Protein AF-A0A1Q6FDW0-F1 (afdb_monomer)

Foldseek 3Di:
DVVLCVVFQPSCCCPPPVVLVVLLCVLAVVLLVVLVVVLVVCVVVVDPPSVVVSVVVSVVVSVVCCVPPQFRDPDDPKWKAFAPVQDPLPCQLQVQPSRSDPVVVDRTGRGSPDPLPCSSCVRDPRNRIDIVPDNVCNCVVVVVVVVVVVVVVVCVVPDQDFLDKDFDDPPVPQPDKDKDKDFDQQQQAHNVSVVVLQVLQVVQPFWTIKTAGNVGRMMITIGDPVTDDPLSVQQSQEDKDWDFPAQDDPVQFKWWKKKWQKPPRRHDVLVVLLQVLQSPQPFWGIWTWHDDVRIIIITTGRVVSVDDPVNVQCSFVDQWDWDQDPPGIDIDGHDMGTDDMDGPGMDGSVRVLVVSCVVVQVLKDFLVVQCVVQVDCVVFPKWKWKDFDQVCSPPLNVVQSVQLVQQLSVDHFFGIWGWDDDPSTIMIIIIGGPVPDAQVCCCVCRQVNQWGFGQDPVRDTDIDGRPDHDDDGTHIDDD

pLDDT: mean 88.49, std 6.81, range [58.66, 97.56]

Solvent-accessible surface area (backbone atoms only — not comparable to full-atom values): 26787 Å² total; per-residue (Å²): 107,74,73,47,44,78,81,33,71,58,34,54,59,69,76,65,32,66,67,40,57,57,48,45,52,58,34,42,40,69,60,52,51,52,31,51,54,50,27,52,51,36,46,75,71,66,43,82,66,26,66,58,57,29,51,54,50,42,53,53,51,49,54,54,49,48,72,74,57,48,51,39,87,76,26,69,90,70,35,46,24,44,42,75,89,55,46,81,80,80,60,53,35,26,78,51,29,82,76,56,49,72,57,87,83,36,55,62,50,46,43,68,82,65,79,73,80,50,49,33,44,76,55,38,93,61,67,24,48,24,36,71,74,31,76,83,48,65,53,51,64,60,50,50,52,53,52,51,48,54,50,51,53,50,49,64,75,70,56,81,75,58,71,42,81,48,72,46,82,72,53,91,76,51,94,65,68,44,77,50,77,50,66,71,36,70,66,34,67,47,65,69,42,40,52,52,49,48,58,57,44,67,73,40,69,42,46,33,30,38,33,29,29,50,92,65,17,27,40,39,38,32,26,32,69,91,65,34,53,72,65,60,50,49,52,66,60,37,56,74,43,78,46,74,76,53,79,78,55,87,92,42,57,54,27,34,32,34,40,33,25,32,39,62,68,61,32,62,52,43,50,53,52,53,50,53,50,51,64,70,42,80,46,47,32,31,40,39,38,44,89,49,92,51,28,41,33,43,37,35,26,38,64,88,54,64,81,47,69,64,60,50,41,61,55,44,50,34,56,61,47,80,42,88,48,100,80,56,74,43,79,39,85,42,70,33,38,70,76,45,77,44,81,75,52,72,43,42,50,67,55,50,48,53,62,67,39,53,72,53,40,71,67,40,47,74,25,61,77,30,34,78,75,53,54,52,55,89,87,34,48,68,38,35,39,40,26,83,39,65,61,53,78,40,65,75,47,48,73,40,40,63,57,54,52,32,24,48,53,67,40,84,50,31,34,34,39,40,53,47,74,55,94,89,36,38,27,37,36,39,34,29,28,49,93,80,51,49,60,69,54,44,45,51,66,63,56,59,35,77,61,34,56,30,66,44,98,89,72,48,79,45,80,41,71,62,82,69,85,70,88,72,85,54,45,69,47,86,132

Secondary structure (DSSP, 8-state):
-HHHHHHSTTHHHHHT-HHHHHHHHHHTHHHHHHHHHHHHHHHHTT-TTHHHHHHHHHHHHHHHHHHHH-B-SS--S--EEE-TTT-----HHHHT-TT---GGG-SEE-BTT-----HHHHH-TT--EEETTBGGGGGHHHHHHHHHHHHHHHHHHH-PPPSEEEE-SSGGG-TT-EEEEE---TT--SHHHHHHHHHHHTTSTTEEEEEEETTTTEEEEEE-TTT--HHHHHHHH----EEE--PPPTT--EEEEEEEEEES--SHHHHHHHHHHHHTSTTEEEEEEE--SSEEEEEEE-GGG---HHHHHHHHS-SEEEEE-SSSEEEEE---EEEEEEEEEEEEHHHHHHHHHHHHHTT-EE-HHHHHHH--TTTS-EEEEEEE-GGGGSHHHHHHHHHHHHHHHHSTTEEEEEEEEETTEEEEEEEEETTT--HHHHIIIIIT-SSEEEE-TTS-EEEE--S----S--EEE--

Sequence (479 aa):
LLLGGFVVKMFWCKYICPLGAASNIFKFTLLFVIAALGGWILGMLGVADAWIWTIGGACLAAYVVEIVKMRSCVFPLMYIERDIRTCNNCGLCEKKCPYQLPIHDYVKVKHVDCTLCGNCIGSCTKDALQVNGRRSLRWVPGLLAVVLFFIAVWMGSTMELPTIDEKWGDYEQVENLQTFEMEGLQTIKCFGSSKAFSAKMQTVPGVYGVKTFVRRHGVEVLFDPAKTDTLKIQAAIFAPTLRKYAMPGENVPMLDVVKLGVEGLHDRMDMIYFGMVLQKIEGVYGFTSEFACPVDVTVYADPAAGITEKMFEEAIDAEELVIPAKEGEKVIPMHTVLKSYAVAGQVSREEFAQIMFRDVEKQAGRFIANIEKWGDDEQFPKAVYEMAFPGIEKMPIRNAFPYFKSFLSCSEGIVSVDFVLRDLTPVMRIHYVKSMWNDEKLWKEIFQAEKWTLRMADGTFKEADPRLKFTNPGKTVTE

Radius of gyration: 36.14 Å; Cα contacts (8 Å, |Δi|>4): 758; chains: 1; bounding box: 91×61×91 Å

Mean predicted aligned error: 12.2 Å

Structure (mmCIF, N/CA/C/O backbone):
data_AF-A0A1Q6FDW0-F1
#
_entry.id   AF-A0A1Q6FDW0-F1
#
loop_
_atom_site.group_PDB
_atom_site.id
_atom_site.type_symbol
_atom_site.label_atom_id
_atom_site.label_alt_id
_atom_site.label_comp_id
_atom_site.label_asym_id
_atom_site.label_entity_id
_atom_site.label_seq_id
_atom_site.pdbx_PDB_ins_code
_atom_site.Cartn_x
_atom_site.Cartn_y
_atom_site.Cartn_z
_atom_site.occupancy
_atom_site.B_iso_or_equiv
_atom_site.auth_seq_id
_atom_site.auth_comp_id
_atom_site.auth_asym_id
_atom_site.auth_atom_id
_atom_site.pdbx_PDB_model_num
ATOM 1 N N . LEU A 1 1 ? 43.471 -0.936 -8.200 1.00 62.25 1 LEU A N 1
ATOM 2 C CA . LEU A 1 1 ? 43.237 0.068 -9.270 1.00 62.25 1 LEU A CA 1
ATOM 3 C C . LEU A 1 1 ? 44.396 1.039 -9.417 1.00 62.25 1 LEU A C 1
ATOM 5 O O . LEU A 1 1 ? 45.044 0.999 -10.452 1.00 62.25 1 LEU A O 1
ATOM 9 N N . LEU A 1 2 ? 44.703 1.825 -8.378 1.00 66.38 2 LEU A N 1
ATOM 10 C CA . LEU A 1 2 ? 45.843 2.754 -8.353 1.00 66.38 2 LEU A CA 1
ATOM 11 C C . LEU A 1 2 ? 47.181 2.076 -8.690 1.00 66.38 2 LEU A C 1
ATOM 13 O O . LEU A 1 2 ? 47.860 2.510 -9.610 1.00 66.38 2 LEU A O 1
ATOM 17 N N . LEU A 1 3 ? 47.502 0.956 -8.033 1.00 75.19 3 LEU A N 1
ATOM 18 C CA . LEU A 1 3 ? 48.751 0.215 -8.277 1.00 75.19 3 LEU A CA 1
ATOM 19 C C . LEU A 1 3 ? 48.870 -0.326 -9.714 1.00 75.19 3 LEU A C 1
ATOM 21 O O . LEU A 1 3 ? 49.920 -0.202 -10.333 1.00 75.19 3 LEU A O 1
ATOM 25 N N . GLY A 1 4 ? 47.781 -0.857 -10.280 1.00 70.94 4 GLY A N 1
ATOM 26 C CA . GLY A 1 4 ? 47.763 -1.349 -11.664 1.00 70.94 4 GLY A CA 1
ATOM 27 C C . GLY A 1 4 ? 47.928 -0.235 -12.704 1.00 70.94 4 GLY A C 1
ATOM 28 O O . GLY A 1 4 ? 48.524 -0.463 -13.752 1.00 70.94 4 GLY A O 1
ATOM 29 N N . GLY A 1 5 ? 47.467 0.982 -12.395 1.00 73.31 5 GLY A N 1
ATOM 30 C CA . GLY A 1 5 ? 47.608 2.155 -13.262 1.00 73.31 5 GLY A CA 1
ATOM 31 C C . GLY A 1 5 ? 49.042 2.680 -13.402 1.00 73.31 5 GLY A C 1
ATOM 32 O O . GLY A 1 5 ? 49.342 3.314 -14.411 1.00 73.31 5 GLY A O 1
ATOM 33 N N . PHE A 1 6 ? 49.933 2.393 -12.443 1.00 79.25 6 PHE A N 1
ATOM 34 C CA . PHE A 1 6 ? 51.357 2.743 -12.543 1.00 79.25 6 PHE A CA 1
ATOM 35 C C . PHE A 1 6 ? 52.121 1.856 -13.534 1.00 79.25 6 PHE A C 1
ATOM 37 O O . PHE A 1 6 ? 53.104 2.304 -14.118 1.00 79.25 6 PHE A O 1
ATOM 44 N N . VAL A 1 7 ? 51.667 0.614 -13.733 1.00 77.38 7 VAL A N 1
ATOM 45 C CA . VAL A 1 7 ? 52.348 -0.387 -14.573 1.00 77.38 7 VAL A CA 1
ATOM 46 C C . VAL A 1 7 ? 51.690 -0.508 -15.948 1.00 77.38 7 VAL A C 1
ATOM 48 O O . VAL A 1 7 ? 52.377 -0.681 -16.951 1.00 77.38 7 VAL A O 1
ATOM 51 N N . VAL A 1 8 ? 50.361 -0.382 -16.020 1.00 71.88 8 VAL A N 1
ATOM 52 C CA . VAL A 1 8 ? 49.596 -0.509 -17.264 1.00 71.88 8 VAL A CA 1
ATOM 53 C C . VAL A 1 8 ? 48.719 0.721 -17.473 1.00 71.88 8 VAL A C 1
ATOM 55 O O . VAL A 1 8 ? 47.810 1.011 -16.689 1.00 71.88 8 VAL A O 1
ATOM 58 N N . LYS A 1 9 ? 48.942 1.433 -18.584 1.00 72.44 9 LYS A N 1
ATOM 59 C CA . LYS A 1 9 ? 48.070 2.546 -18.976 1.00 72.44 9 LYS A CA 1
ATOM 60 C C . LYS A 1 9 ? 46.644 2.056 -19.181 1.00 72.44 9 LYS A C 1
ATOM 62 O O . LYS A 1 9 ? 46.404 1.061 -19.857 1.00 72.44 9 LYS A O 1
ATOM 67 N N . MET A 1 10 ? 45.698 2.792 -18.602 1.00 75.88 10 MET A N 1
ATOM 68 C CA . MET A 1 10 ? 44.273 2.460 -18.643 1.00 75.88 10 MET A CA 1
ATOM 69 C C . MET A 1 10 ? 43.962 1.037 -18.140 1.00 75.88 10 MET A C 1
ATOM 71 O O . MET A 1 10 ? 43.061 0.381 -18.658 1.00 75.88 10 MET A O 1
ATOM 75 N N . PHE A 1 11 ? 44.673 0.583 -17.096 1.00 78.62 11 PHE A N 1
ATOM 76 C CA . PHE A 1 11 ? 44.475 -0.716 -16.434 1.00 78.62 11 PHE A CA 1
ATOM 77 C C . PHE A 1 11 ? 42.999 -1.043 -16.157 1.00 78.62 11 PHE A C 1
ATOM 79 O O . PHE A 1 11 ? 42.548 -2.150 -16.440 1.00 78.62 11 PHE A O 1
ATOM 86 N N . TRP A 1 12 ? 42.229 -0.064 -15.663 1.00 79.81 12 TRP A N 1
ATOM 87 C CA . TRP A 1 12 ? 40.786 -0.217 -15.449 1.00 79.81 12 TRP A CA 1
ATOM 88 C C . TRP A 1 12 ? 40.045 -0.541 -16.746 1.00 79.81 12 TRP A C 1
ATOM 90 O O . TRP A 1 12 ? 39.347 -1.547 -16.815 1.00 79.81 12 TRP A O 1
ATOM 100 N N . CYS A 1 13 ? 40.224 0.279 -17.785 1.00 74.00 13 CYS A N 1
ATOM 101 C CA . CYS A 1 13 ? 39.553 0.102 -19.073 1.00 74.00 13 CYS A CA 1
ATOM 102 C C . CYS A 1 13 ? 39.927 -1.218 -19.751 1.00 74.00 13 CYS A C 1
ATOM 104 O O . CYS A 1 13 ? 39.090 -1.792 -20.439 1.00 74.00 13 CYS A O 1
ATOM 106 N N . LYS A 1 14 ? 41.165 -1.683 -19.547 1.00 71.88 14 LYS A N 1
ATOM 107 C CA . LYS A 1 14 ? 41.685 -2.899 -20.166 1.00 71.88 14 LYS A CA 1
ATOM 108 C C . LYS A 1 14 ? 41.195 -4.178 -19.483 1.00 71.88 14 LYS A C 1
ATOM 110 O O . LYS A 1 14 ? 40.785 -5.091 -20.182 1.00 71.88 14 LYS A O 1
ATOM 115 N N . TYR A 1 15 ? 41.206 -4.238 -18.149 1.00 72.50 15 TYR A N 1
ATOM 116 C CA . TYR A 1 15 ? 41.026 -5.513 -17.438 1.00 72.50 15 TYR A CA 1
ATOM 117 C C . TYR A 1 15 ? 39.810 -5.596 -16.514 1.00 72.50 15 TYR A C 1
ATOM 119 O O . TYR A 1 15 ? 39.462 -6.690 -16.088 1.00 72.50 15 TYR A O 1
ATOM 127 N N . ILE A 1 16 ? 39.184 -4.471 -16.156 1.00 73.50 16 ILE A N 1
ATOM 128 C CA . ILE A 1 16 ? 38.137 -4.463 -15.117 1.00 73.50 16 ILE A CA 1
ATOM 129 C C . ILE A 1 16 ? 36.841 -3.806 -15.599 1.00 73.50 16 ILE A C 1
ATOM 131 O O . ILE A 1 16 ? 35.761 -4.131 -15.115 1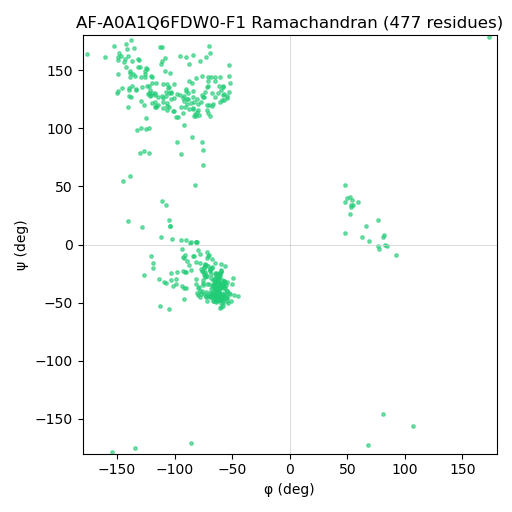.00 73.50 16 ILE A O 1
ATOM 135 N N . CYS A 1 17 ? 36.918 -2.899 -16.573 1.00 77.25 17 CYS A N 1
ATOM 136 C CA . CYS A 1 17 ? 35.760 -2.193 -17.095 1.00 77.25 17 CYS A CA 1
ATOM 137 C C . CYS A 1 17 ? 34.714 -3.180 -17.649 1.00 77.25 17 CYS A C 1
ATOM 139 O O . CYS A 1 17 ? 35.033 -3.931 -18.578 1.00 77.25 17 CYS A O 1
ATOM 141 N N . PRO A 1 18 ? 33.455 -3.136 -17.167 1.00 73.69 18 PRO A N 1
ATOM 142 C CA . PRO A 1 18 ? 32.384 -3.999 -17.666 1.00 73.69 18 PRO A CA 1
ATOM 143 C C . PRO A 1 18 ? 32.166 -3.872 -19.177 1.00 73.69 18 PRO A C 1
ATOM 145 O O . PRO A 1 18 ? 31.877 -4.856 -19.849 1.00 73.69 18 PRO A O 1
ATOM 148 N N . LEU A 1 19 ? 32.383 -2.676 -19.738 1.00 70.06 19 LEU A N 1
ATOM 149 C CA . LEU A 1 19 ? 32.318 -2.452 -21.183 1.00 70.06 19 LEU A CA 1
ATOM 150 C C . LEU A 1 19 ? 33.445 -3.180 -21.935 1.00 70.06 19 LEU A C 1
ATOM 152 O O . LEU A 1 19 ? 33.233 -3.668 -23.042 1.00 70.06 19 LEU A O 1
ATOM 156 N N . GLY A 1 20 ? 34.635 -3.282 -21.334 1.00 68.38 20 GLY A N 1
ATOM 157 C CA . GLY A 1 20 ? 35.744 -4.079 -21.861 1.00 68.38 20 GLY A CA 1
ATOM 158 C C . GLY A 1 20 ? 35.412 -5.572 -21.864 1.00 68.38 20 GLY A C 1
ATOM 159 O O . GLY A 1 20 ? 35.558 -6.227 -22.896 1.00 68.38 20 GLY A O 1
ATOM 160 N N . ALA A 1 21 ? 34.855 -6.078 -20.759 1.00 69.56 21 ALA A N 1
ATOM 161 C CA . ALA A 1 21 ? 34.386 -7.460 -20.654 1.00 69.56 21 ALA A CA 1
ATOM 162 C C . ALA A 1 21 ? 33.270 -7.775 -21.670 1.00 69.56 21 ALA A C 1
ATOM 164 O O . ALA A 1 21 ? 33.348 -8.769 -22.389 1.00 69.56 21 ALA A O 1
ATOM 165 N N . ALA A 1 22 ? 32.281 -6.888 -21.814 1.00 73.12 22 ALA A N 1
ATOM 166 C CA . ALA A 1 22 ? 31.231 -7.020 -22.822 1.00 73.12 22 ALA A CA 1
ATOM 167 C C . ALA A 1 22 ? 31.801 -6.975 -24.252 1.00 73.12 22 ALA A C 1
ATOM 169 O O . ALA A 1 22 ? 31.413 -7.764 -25.110 1.00 73.12 22 ALA A O 1
ATOM 170 N N . SER A 1 23 ? 32.781 -6.104 -24.514 1.00 72.44 23 SER A N 1
ATOM 171 C CA . SER A 1 23 ? 33.478 -6.035 -25.803 1.00 72.44 23 SER A CA 1
ATOM 172 C C . SER A 1 23 ? 34.216 -7.338 -26.146 1.00 72.44 23 SER A C 1
ATOM 174 O O . SER A 1 23 ? 34.274 -7.717 -27.319 1.00 72.44 23 SER A O 1
ATOM 176 N N . ASN A 1 24 ? 34.734 -8.062 -25.150 1.00 74.62 24 ASN A N 1
ATOM 177 C CA . ASN A 1 24 ? 35.406 -9.346 -25.358 1.00 74.62 24 ASN A CA 1
ATOM 178 C C . ASN A 1 24 ? 34.461 -10.443 -25.866 1.00 74.62 24 ASN A C 1
ATOM 180 O O . ASN A 1 24 ? 34.894 -11.265 -26.678 1.00 74.62 24 ASN A O 1
ATOM 184 N N . ILE A 1 25 ? 33.173 -10.400 -25.505 1.00 76.12 25 ILE A N 1
ATOM 185 C CA . ILE A 1 25 ? 32.142 -11.295 -26.064 1.00 76.12 25 ILE A CA 1
ATOM 186 C C . ILE A 1 25 ? 32.096 -11.158 -27.590 1.00 76.12 25 ILE A C 1
ATOM 188 O O . ILE A 1 25 ? 32.095 -12.147 -28.324 1.00 76.12 25 ILE A O 1
ATOM 192 N N . PHE A 1 26 ? 32.157 -9.920 -28.085 1.00 75.19 26 PHE A N 1
ATOM 193 C CA . PHE A 1 26 ? 32.165 -9.640 -29.518 1.00 75.19 26 PHE A CA 1
ATOM 194 C C . PHE A 1 26 ? 33.512 -9.932 -30.184 1.00 75.19 26 PHE A C 1
ATOM 196 O O . PHE A 1 26 ? 33.531 -10.295 -31.349 1.00 75.19 26 PHE A O 1
ATOM 203 N N . LYS A 1 27 ? 34.653 -9.803 -29.499 1.00 75.12 27 LYS A N 1
ATOM 204 C CA . LYS A 1 27 ? 35.976 -10.108 -30.092 1.00 75.12 27 LYS A CA 1
ATOM 205 C C . LYS A 1 27 ? 36.233 -11.611 -30.216 1.00 75.12 27 LYS A C 1
ATOM 207 O O . LYS A 1 27 ? 36.879 -12.047 -31.173 1.00 75.12 27 LYS A O 1
ATOM 212 N N . PHE A 1 28 ? 35.708 -12.392 -29.275 1.00 80.00 28 PHE A N 1
ATOM 213 C CA . PHE A 1 28 ? 35.832 -13.847 -29.215 1.00 80.00 28 PHE A CA 1
ATOM 214 C C . PHE A 1 28 ? 34.497 -14.548 -29.493 1.00 80.00 28 PHE A C 1
ATOM 216 O O . PHE A 1 28 ? 34.212 -15.584 -28.902 1.00 80.00 28 PHE A O 1
ATOM 223 N N . THR A 1 29 ? 33.691 -14.022 -30.423 1.00 81.31 29 THR A N 1
ATOM 224 C CA . THR A 1 29 ? 32.337 -14.531 -30.719 1.00 81.31 29 THR A CA 1
ATOM 225 C C . THR A 1 29 ? 32.294 -16.041 -30.907 1.00 81.31 29 THR A C 1
ATOM 227 O O . THR A 1 29 ? 31.420 -16.693 -30.358 1.00 81.31 29 THR A O 1
ATOM 230 N N . LEU A 1 30 ? 33.260 -16.620 -31.629 1.00 82.06 30 LEU A N 1
ATOM 231 C CA . LEU A 1 30 ? 33.301 -18.065 -31.865 1.00 82.06 30 LEU A CA 1
ATOM 232 C C . LEU A 1 30 ? 33.442 -18.867 -30.560 1.00 82.06 30 LEU A C 1
ATOM 234 O O . LEU A 1 30 ? 32.789 -19.891 -30.408 1.00 82.06 30 LEU A O 1
ATOM 238 N N . LEU A 1 31 ? 34.249 -18.384 -29.611 1.00 84.50 31 LEU A N 1
ATOM 239 C CA . LEU A 1 31 ? 34.414 -19.014 -28.298 1.00 84.50 31 LEU A CA 1
ATOM 240 C C . LEU A 1 31 ? 33.102 -18.976 -27.514 1.00 84.50 31 LEU A C 1
ATOM 242 O O . LEU A 1 31 ? 32.700 -19.992 -26.957 1.00 84.50 31 LEU A O 1
ATOM 246 N N . PHE A 1 32 ? 32.407 -17.837 -27.521 1.00 84.88 32 PHE A N 1
ATOM 247 C CA . PHE A 1 32 ? 31.122 -17.697 -26.834 1.00 84.88 32 PHE A CA 1
ATOM 248 C C . PHE A 1 32 ? 29.992 -18.479 -27.512 1.00 84.88 32 PHE A C 1
ATOM 250 O O . PHE A 1 32 ? 29.146 -19.028 -26.817 1.00 84.88 32 PHE A O 1
ATOM 257 N N . VAL A 1 33 ? 30.000 -18.606 -28.842 1.00 86.44 33 VAL A N 1
ATOM 258 C CA . VAL A 1 33 ? 29.062 -19.473 -29.575 1.00 86.44 33 VAL A CA 1
ATOM 259 C C . VAL A 1 33 ? 29.299 -20.941 -29.220 1.00 86.44 33 VAL A C 1
ATOM 261 O O . VAL A 1 33 ? 28.345 -21.654 -28.927 1.00 86.44 33 VAL A O 1
ATOM 264 N N . ILE A 1 34 ? 30.558 -21.390 -29.180 1.00 87.81 34 ILE A N 1
ATOM 265 C CA . ILE A 1 34 ? 30.902 -22.757 -28.757 1.00 87.81 34 ILE A CA 1
ATOM 266 C C . ILE A 1 34 ? 30.491 -22.990 -27.299 1.00 87.81 34 ILE A C 1
ATOM 268 O O . ILE A 1 34 ? 29.912 -24.030 -26.995 1.00 87.81 34 ILE A O 1
ATOM 272 N N . ALA A 1 35 ? 30.735 -22.025 -26.409 1.00 88.00 35 ALA A N 1
ATOM 273 C CA . ALA A 1 35 ? 30.311 -22.113 -25.016 1.00 88.00 35 ALA A CA 1
ATOM 274 C C . ALA A 1 35 ? 28.782 -22.193 -24.893 1.00 88.00 35 ALA A C 1
ATOM 276 O O . ALA A 1 35 ? 28.284 -23.052 -24.176 1.00 88.00 35 ALA A O 1
ATOM 277 N N . ALA A 1 36 ? 28.032 -21.371 -25.633 1.00 87.19 36 ALA A N 1
ATOM 278 C CA . ALA A 1 36 ? 26.571 -21.408 -25.640 1.00 87.19 36 ALA A CA 1
ATOM 279 C C . ALA A 1 36 ? 26.025 -22.757 -26.139 1.00 87.19 36 ALA A C 1
ATOM 281 O O . ALA A 1 36 ? 25.132 -23.322 -25.512 1.00 87.19 36 ALA A O 1
ATOM 282 N N . LEU A 1 37 ? 26.598 -23.309 -27.216 1.00 90.19 37 LEU A N 1
ATOM 283 C CA . LEU A 1 37 ? 26.245 -24.645 -27.711 1.00 90.19 37 LEU A CA 1
ATOM 284 C C . LEU A 1 37 ? 26.581 -25.738 -26.688 1.00 90.19 37 LEU A C 1
ATOM 286 O O . LEU A 1 37 ? 25.769 -26.630 -26.458 1.00 90.19 37 LEU A O 1
ATOM 290 N N . GLY A 1 38 ? 27.744 -25.651 -26.039 1.00 88.06 38 GLY A N 1
ATOM 291 C CA . GLY A 1 38 ? 28.132 -26.563 -24.964 1.00 88.06 38 GLY A CA 1
ATOM 292 C C . GLY A 1 38 ? 27.176 -26.496 -23.771 1.00 88.06 38 GLY A C 1
ATOM 293 O O . GLY A 1 38 ? 26.730 -27.533 -23.292 1.00 88.06 38 GLY A O 1
ATOM 294 N N . GLY A 1 39 ? 26.796 -25.292 -23.342 1.00 87.94 39 GLY A N 1
ATOM 295 C CA . GLY A 1 39 ? 25.824 -25.079 -22.269 1.00 87.94 39 GLY A CA 1
ATOM 296 C C . GLY A 1 39 ? 24.434 -25.611 -22.607 1.00 87.94 39 GLY A C 1
ATOM 297 O O . GLY A 1 39 ? 23.795 -26.236 -21.765 1.00 87.94 39 GLY A O 1
ATOM 298 N N . TRP A 1 40 ? 23.993 -25.442 -23.856 1.00 86.94 40 TRP A N 1
ATOM 299 C CA . TRP A 1 40 ? 22.737 -26.012 -24.344 1.00 86.94 40 TRP A CA 1
ATOM 300 C C . TRP A 1 40 ? 22.749 -27.549 -24.311 1.00 86.94 40 TRP A C 1
ATOM 302 O O . TRP A 1 40 ? 21.797 -28.163 -23.832 1.00 86.94 40 TRP A O 1
ATOM 312 N N . ILE A 1 41 ? 23.856 -28.177 -24.724 1.00 89.38 41 ILE A N 1
ATOM 313 C CA . ILE A 1 41 ? 24.040 -29.635 -24.644 1.00 89.38 41 ILE A CA 1
ATOM 314 C C . ILE A 1 41 ? 24.065 -30.116 -23.185 1.00 89.38 41 ILE A C 1
ATOM 316 O O . ILE A 1 41 ? 23.409 -31.102 -22.860 1.00 89.38 41 ILE A O 1
ATOM 320 N N . LEU A 1 42 ? 24.768 -29.415 -22.290 1.00 86.56 42 LEU A N 1
ATOM 321 C CA . LEU A 1 42 ? 24.793 -29.736 -20.856 1.00 86.56 42 LEU A CA 1
ATOM 322 C C . LEU A 1 42 ? 23.400 -29.633 -20.216 1.00 86.56 42 LEU A C 1
ATOM 324 O O . LEU A 1 42 ? 23.056 -30.458 -19.371 1.00 86.56 42 LEU A O 1
ATOM 328 N N . GLY A 1 43 ? 22.589 -28.667 -20.655 1.00 84.56 43 GLY A N 1
ATOM 329 C CA . GLY A 1 43 ? 21.189 -28.541 -20.253 1.00 84.56 43 GLY A CA 1
ATOM 330 C C . GLY A 1 43 ? 20.334 -29.725 -20.711 1.00 84.56 43 GLY A C 1
ATOM 331 O O . GLY A 1 43 ? 19.590 -30.281 -19.908 1.00 84.56 43 GLY A O 1
ATOM 332 N N . MET A 1 44 ? 20.491 -30.179 -21.961 1.00 85.56 44 MET A N 1
ATOM 333 C CA . MET A 1 44 ? 19.807 -31.387 -22.457 1.00 85.56 44 MET A CA 1
ATOM 334 C C . MET A 1 44 ? 20.217 -32.660 -21.701 1.00 85.56 44 MET A C 1
ATOM 336 O O . MET A 1 44 ? 19.418 -33.582 -21.571 1.00 85.56 44 MET A O 1
ATOM 340 N N . LEU A 1 45 ? 21.446 -32.708 -21.184 1.00 88.06 45 LEU A N 1
ATOM 341 C CA . LEU A 1 45 ? 21.968 -33.814 -20.375 1.00 88.06 45 LEU A CA 1
ATOM 342 C C . LEU A 1 45 ? 21.544 -33.748 -18.894 1.00 88.06 45 LEU A C 1
ATOM 344 O O . LEU A 1 45 ? 21.950 -34.606 -18.113 1.00 88.06 45 LEU A O 1
ATOM 348 N N . GLY A 1 46 ? 20.734 -32.759 -18.497 1.00 86.25 46 GLY A N 1
ATOM 349 C CA . GLY A 1 46 ? 20.173 -32.659 -17.147 1.00 86.25 46 GLY A CA 1
ATOM 350 C C . GLY A 1 46 ? 21.154 -32.172 -16.077 1.00 86.25 46 GLY A C 1
ATOM 351 O O . GLY A 1 46 ? 20.936 -32.416 -14.891 1.00 86.25 46 GLY A O 1
ATOM 352 N N . VAL A 1 47 ? 22.241 -31.494 -16.460 1.00 84.62 47 VAL A N 1
ATOM 353 C CA . VAL A 1 47 ? 23.189 -30.917 -15.496 1.00 84.62 47 VAL A CA 1
ATOM 354 C C . VAL A 1 47 ? 22.542 -29.715 -14.803 1.00 84.62 47 VAL A C 1
ATOM 356 O O . VAL A 1 47 ? 22.265 -28.696 -15.441 1.00 84.62 47 VAL A O 1
ATOM 359 N N . ALA A 1 48 ? 22.327 -29.820 -13.489 1.00 80.62 48 ALA A N 1
ATOM 360 C CA . ALA A 1 48 ? 21.847 -28.705 -12.676 1.00 80.62 48 ALA A CA 1
ATOM 361 C C . ALA A 1 48 ? 22.809 -27.508 -12.783 1.00 80.62 48 ALA A C 1
ATOM 363 O O . ALA A 1 48 ? 24.031 -27.670 -12.753 1.00 80.62 48 ALA A O 1
ATOM 364 N N . ASP A 1 49 ? 22.246 -26.310 -12.947 1.00 82.00 49 ASP A N 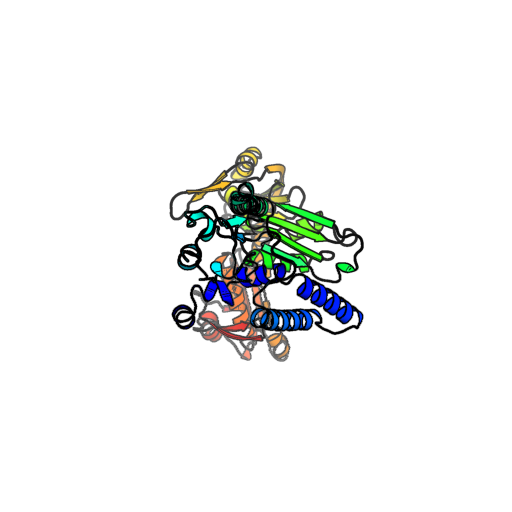1
ATOM 365 C CA . ASP A 1 49 ? 22.995 -25.054 -13.059 1.00 82.00 49 ASP A CA 1
ATOM 366 C C . ASP A 1 49 ? 24.065 -25.032 -14.170 1.00 82.00 49 ASP A C 1
ATOM 368 O O . ASP A 1 49 ? 25.096 -24.364 -14.057 1.00 82.00 49 ASP A O 1
ATOM 372 N N . ALA A 1 50 ? 23.811 -25.718 -15.295 1.00 81.56 50 ALA A N 1
ATOM 373 C CA . ALA A 1 50 ? 24.698 -25.750 -16.468 1.00 81.56 50 ALA A CA 1
ATOM 374 C C . ALA A 1 50 ? 25.159 -24.354 -16.943 1.00 81.56 50 ALA A C 1
ATOM 376 O O . ALA A 1 50 ? 26.261 -24.198 -17.481 1.00 81.56 50 ALA A O 1
ATOM 377 N N . TRP A 1 51 ? 24.346 -23.319 -16.715 1.00 81.19 51 TRP A N 1
ATOM 378 C CA . TRP A 1 51 ? 24.665 -21.934 -17.056 1.00 81.19 51 TRP A CA 1
ATOM 379 C C . TRP A 1 51 ? 25.878 -21.388 -16.278 1.00 81.19 51 TRP A C 1
ATOM 381 O O . TRP A 1 51 ? 26.699 -20.685 -16.869 1.00 81.19 51 TRP A O 1
ATOM 391 N N . ILE A 1 52 ? 26.060 -21.758 -15.001 1.00 86.06 52 ILE A N 1
ATOM 392 C CA . ILE A 1 52 ? 27.189 -21.304 -14.166 1.00 86.06 52 ILE A CA 1
ATOM 393 C C . ILE A 1 52 ? 28.500 -21.849 -14.728 1.00 86.06 52 ILE A C 1
ATOM 395 O O . ILE A 1 52 ? 29.457 -21.102 -14.941 1.00 86.06 52 ILE A O 1
ATOM 399 N N . TRP A 1 53 ? 28.528 -23.150 -15.020 1.00 82.69 53 TRP A N 1
ATOM 400 C CA . TRP A 1 53 ? 29.691 -23.835 -15.587 1.00 82.69 53 TRP A CA 1
ATOM 401 C C . TRP A 1 53 ? 30.048 -23.303 -16.972 1.00 82.69 53 TRP A C 1
ATOM 403 O O . TRP A 1 53 ? 31.223 -23.100 -17.280 1.00 82.69 53 TRP A O 1
ATOM 413 N N . THR A 1 54 ? 29.030 -23.010 -17.781 1.00 86.56 54 THR A N 1
ATOM 414 C CA . THR A 1 54 ? 29.202 -22.433 -19.117 1.00 86.56 54 THR A CA 1
ATOM 415 C C . THR A 1 54 ? 29.834 -21.044 -19.046 1.00 86.56 54 THR A C 1
ATOM 417 O O . THR A 1 54 ? 30.796 -20.770 -19.764 1.00 86.56 54 THR A O 1
ATOM 420 N N . ILE A 1 55 ? 29.351 -20.178 -18.147 1.00 84.81 55 ILE A N 1
ATOM 421 C CA . ILE A 1 55 ? 29.913 -18.835 -17.951 1.00 84.81 55 ILE A CA 1
ATOM 422 C C . ILE A 1 55 ? 31.331 -18.918 -17.381 1.00 84.81 55 ILE A C 1
ATOM 424 O O . ILE A 1 55 ? 32.239 -18.283 -17.914 1.00 84.81 55 ILE A O 1
ATOM 428 N N . GLY A 1 56 ? 31.547 -19.717 -16.332 1.00 85.00 56 GLY A N 1
ATOM 429 C CA . GLY A 1 56 ? 32.860 -19.871 -15.702 1.00 85.00 56 GLY A CA 1
ATOM 430 C C . GLY A 1 56 ? 33.920 -20.383 -16.681 1.00 85.00 56 GLY A C 1
ATOM 431 O O . GLY A 1 56 ? 35.004 -19.802 -16.786 1.00 85.00 56 GLY A O 1
ATOM 432 N N . GLY A 1 57 ? 33.580 -21.415 -17.460 1.00 86.38 57 GLY A N 1
ATOM 433 C CA . GLY A 1 57 ? 34.444 -21.964 -18.502 1.00 86.38 57 GLY A CA 1
ATOM 434 C C . GLY A 1 57 ? 34.722 -20.969 -19.629 1.00 86.38 57 GLY A C 1
ATOM 435 O O . GLY A 1 57 ? 35.876 -20.810 -20.031 1.00 86.38 57 GLY A O 1
ATOM 436 N N . ALA A 1 58 ? 33.700 -20.247 -20.102 1.00 86.06 58 ALA A N 1
ATOM 437 C CA . ALA A 1 58 ? 33.861 -19.225 -21.134 1.00 86.06 58 ALA A CA 1
ATOM 438 C C . ALA A 1 58 ? 34.764 -18.072 -20.672 1.00 86.06 58 ALA A C 1
ATOM 440 O O . ALA A 1 58 ? 35.646 -17.655 -21.421 1.00 86.06 58 ALA A O 1
ATOM 441 N N . CYS A 1 59 ? 34.599 -17.593 -19.436 1.00 82.81 59 CYS A N 1
ATOM 442 C CA . CYS A 1 59 ? 35.433 -16.541 -18.852 1.00 82.81 59 CYS A CA 1
ATOM 443 C C . CYS A 1 59 ? 36.902 -16.969 -18.741 1.00 82.81 59 CYS A C 1
ATOM 445 O O . CYS A 1 59 ? 37.791 -16.227 -19.163 1.00 82.81 59 CYS A O 1
ATOM 447 N N . LEU A 1 60 ? 37.166 -18.177 -18.225 1.00 83.19 60 LEU A N 1
ATOM 448 C CA . LEU A 1 60 ? 38.526 -18.708 -18.112 1.00 83.19 60 LEU A CA 1
ATOM 449 C C . LEU A 1 60 ? 39.169 -18.898 -19.493 1.00 83.19 60 LEU A C 1
ATOM 451 O O . LEU A 1 60 ? 40.300 -18.468 -19.718 1.00 83.19 60 LEU A O 1
ATOM 455 N N . ALA A 1 61 ? 38.441 -19.498 -20.436 1.00 84.44 61 ALA A N 1
ATOM 456 C CA . ALA A 1 61 ? 38.929 -19.716 -21.792 1.00 84.44 61 ALA A CA 1
ATOM 457 C C . ALA A 1 61 ? 39.194 -18.390 -22.523 1.00 84.44 61 ALA A C 1
ATOM 459 O O . ALA A 1 61 ? 40.228 -18.247 -23.174 1.00 84.44 61 ALA A O 1
ATOM 460 N N . ALA A 1 62 ? 38.306 -17.401 -22.383 1.00 79.38 62 ALA A N 1
ATOM 461 C CA . ALA A 1 62 ? 38.493 -16.072 -22.957 1.00 79.38 62 ALA A CA 1
ATOM 462 C C . ALA A 1 62 ? 39.748 -15.388 -22.396 1.00 79.38 62 ALA A C 1
ATOM 464 O O . ALA A 1 62 ? 40.546 -14.874 -23.175 1.00 79.38 62 ALA A O 1
ATOM 465 N N . TYR A 1 63 ? 39.972 -15.458 -21.080 1.00 78.75 63 TYR A N 1
ATOM 466 C CA . TYR A 1 63 ? 41.163 -14.899 -20.433 1.00 78.75 63 TYR A CA 1
ATOM 467 C C . TYR A 1 63 ? 42.463 -15.540 -20.946 1.00 78.75 63 TYR A C 1
ATOM 469 O O . TYR A 1 63 ? 43.417 -14.841 -21.292 1.00 78.75 63 TYR A O 1
ATOM 477 N N . VAL A 1 64 ? 42.493 -16.872 -21.068 1.00 82.06 64 VAL A N 1
ATOM 478 C CA . VAL A 1 64 ? 43.655 -17.600 -21.604 1.00 82.06 64 VAL A CA 1
ATOM 479 C C . VAL A 1 64 ? 43.919 -17.221 -23.064 1.00 82.06 64 VAL A C 1
ATOM 481 O O . VAL A 1 64 ? 45.057 -16.933 -23.438 1.00 82.06 64 VAL A O 1
ATOM 484 N N . VAL A 1 65 ? 42.878 -17.178 -23.900 1.00 79.69 65 VAL A N 1
ATOM 485 C CA . VAL A 1 65 ? 43.010 -16.813 -25.320 1.00 79.69 65 VAL A CA 1
ATOM 486 C C . VAL A 1 65 ? 43.457 -15.358 -25.486 1.00 79.69 65 VAL A C 1
ATOM 488 O O . VAL A 1 65 ? 44.257 -15.067 -26.381 1.00 79.69 65 VAL A O 1
ATOM 491 N N . GLU A 1 66 ? 42.983 -14.453 -24.631 1.00 76.38 66 GLU A N 1
ATOM 492 C CA . GLU A 1 66 ? 43.371 -13.044 -24.630 1.00 76.38 66 GLU A CA 1
ATOM 493 C C . GLU A 1 66 ? 44.872 -12.872 -24.365 1.00 76.38 66 GLU A C 1
ATOM 495 O O . GLU A 1 66 ? 45.544 -12.194 -25.145 1.00 76.38 66 GLU A O 1
ATOM 500 N N . ILE A 1 67 ? 45.412 -13.560 -23.352 1.00 76.00 67 ILE A N 1
ATOM 501 C CA . ILE A 1 67 ? 46.842 -13.519 -23.008 1.00 76.00 67 ILE A CA 1
ATOM 502 C C . ILE A 1 67 ? 47.708 -14.140 -24.107 1.00 76.00 67 ILE A C 1
ATOM 504 O O . ILE A 1 67 ? 48.745 -13.584 -24.465 1.00 76.00 67 ILE A O 1
ATOM 508 N N . VAL A 1 68 ? 47.302 -15.293 -24.644 1.00 77.38 68 VAL A N 1
ATOM 509 C CA . VAL A 1 68 ? 48.141 -16.064 -25.575 1.00 77.38 68 VAL A CA 1
ATOM 510 C C . VAL A 1 68 ? 48.140 -15.464 -26.979 1.00 77.38 68 VAL A C 1
ATOM 512 O O . VAL A 1 68 ? 49.179 -15.420 -27.634 1.00 77.38 68 VAL A O 1
ATOM 515 N N . LYS A 1 69 ? 46.978 -15.032 -27.483 1.00 72.06 69 LYS A N 1
ATOM 516 C CA . LYS A 1 69 ? 46.832 -14.669 -28.898 1.00 72.06 69 LYS A CA 1
ATOM 517 C C . LYS A 1 69 ? 46.916 -13.167 -29.142 1.00 72.06 69 LYS A C 1
ATOM 519 O O . LYS A 1 69 ? 47.307 -12.790 -30.245 1.00 72.06 69 LYS A O 1
ATOM 524 N N . MET A 1 70 ? 46.508 -12.326 -28.177 1.00 68.50 70 MET A N 1
ATOM 525 C CA . MET A 1 70 ? 46.463 -10.844 -28.248 1.00 68.50 70 MET A CA 1
ATOM 526 C C . MET A 1 70 ? 45.799 -10.264 -29.526 1.00 68.50 70 MET A C 1
ATOM 528 O O . MET A 1 70 ? 45.820 -9.060 -29.793 1.00 68.50 70 MET A O 1
ATOM 532 N N . ARG A 1 71 ? 45.164 -11.121 -30.335 1.00 70.38 71 ARG A N 1
ATOM 533 C CA . ARG A 1 71 ? 44.619 -10.837 -31.660 1.00 70.38 71 ARG A CA 1
ATOM 534 C C . ARG A 1 71 ? 43.285 -11.534 -31.807 1.00 70.38 71 ARG A C 1
ATOM 536 O O . ARG A 1 71 ? 43.149 -12.734 -31.558 1.00 70.38 71 ARG A O 1
ATOM 543 N N . SER A 1 72 ? 42.314 -10.785 -32.292 1.00 68.25 72 SER A N 1
ATOM 544 C CA . SER A 1 72 ? 40.988 -11.305 -32.555 1.00 68.25 72 SER A CA 1
ATOM 545 C C . SER A 1 72 ? 40.908 -11.904 -33.967 1.00 68.25 72 SER A C 1
ATOM 547 O O . SER A 1 72 ? 41.531 -11.424 -34.920 1.00 68.25 72 SER A O 1
ATOM 549 N N . CYS A 1 73 ? 40.203 -13.031 -34.096 1.00 63.09 73 CYS A N 1
ATOM 550 C CA . CYS A 1 73 ? 40.204 -13.829 -35.330 1.00 63.09 73 CYS A CA 1
ATOM 551 C C . CYS A 1 73 ? 39.057 -13.484 -36.282 1.00 63.09 73 CYS A C 1
ATOM 553 O O . CYS A 1 73 ? 39.262 -13.494 -37.493 1.00 63.09 73 CYS A O 1
ATOM 555 N N . VAL A 1 74 ? 37.877 -13.161 -35.747 1.00 65.56 74 VAL A N 1
ATOM 556 C CA . VAL A 1 74 ? 36.641 -13.003 -36.535 1.00 65.56 74 VAL A CA 1
ATOM 557 C C . VAL A 1 74 ? 36.171 -11.548 -36.534 1.00 65.56 74 VAL A C 1
ATOM 559 O O . VAL A 1 74 ? 36.038 -10.934 -37.587 1.00 65.56 74 VAL A O 1
ATOM 562 N N . PHE A 1 75 ? 36.029 -10.959 -35.351 1.00 64.38 75 PHE A N 1
ATOM 563 C CA . PHE A 1 75 ? 35.738 -9.540 -35.136 1.00 64.38 75 PHE A CA 1
ATOM 564 C C . PHE A 1 75 ? 36.981 -8.825 -34.594 1.00 64.38 75 PHE A C 1
ATOM 566 O O . PHE A 1 75 ? 37.856 -9.506 -34.076 1.00 64.38 75 PHE A O 1
ATOM 573 N N . PRO A 1 76 ? 37.119 -7.491 -34.681 1.00 66.19 76 PRO A N 1
ATOM 574 C CA . PRO A 1 76 ? 36.160 -6.552 -35.250 1.00 66.19 76 PRO A CA 1
ATOM 575 C C . PRO A 1 76 ? 36.150 -6.575 -36.789 1.00 66.19 76 PRO A C 1
ATOM 577 O O . PRO A 1 76 ? 37.185 -6.751 -37.435 1.00 66.19 76 PRO A O 1
ATOM 580 N N . LEU A 1 77 ? 34.957 -6.371 -37.369 1.00 72.06 77 LEU A N 1
ATOM 581 C CA . LEU A 1 77 ? 34.755 -6.185 -38.818 1.00 72.06 77 LEU A CA 1
ATOM 582 C C . LEU A 1 77 ? 35.481 -4.938 -39.339 1.00 72.06 77 LEU A C 1
ATOM 584 O O . LEU A 1 77 ? 35.876 -4.885 -40.502 1.00 72.06 77 LEU A O 1
ATOM 588 N N . MET A 1 78 ? 35.657 -3.942 -38.468 1.00 77.88 78 MET A N 1
ATOM 589 C CA . MET A 1 78 ? 36.426 -2.735 -38.734 1.00 77.88 78 MET A CA 1
ATOM 590 C C . MET A 1 78 ? 37.790 -2.807 -38.053 1.00 77.88 78 MET A C 1
ATOM 592 O O . MET A 1 78 ? 37.882 -3.080 -36.859 1.00 77.88 78 MET A O 1
ATOM 596 N N . TYR A 1 79 ? 38.847 -2.530 -38.801 1.00 86.44 79 TYR A N 1
ATOM 597 C CA . TYR A 1 79 ? 40.222 -2.507 -38.326 1.00 86.44 79 TYR A CA 1
ATOM 598 C C . TYR A 1 79 ? 40.985 -1.348 -38.973 1.00 86.44 79 TYR A C 1
ATOM 600 O O . TYR A 1 79 ? 40.567 -0.791 -39.991 1.00 86.44 79 TYR A O 1
ATOM 608 N N . ILE A 1 80 ? 42.118 -0.978 -38.378 1.00 88.50 80 ILE A N 1
ATOM 609 C CA . ILE A 1 80 ? 43.002 0.040 -38.952 1.00 88.50 80 ILE A CA 1
ATOM 610 C C . ILE A 1 80 ? 43.991 -0.658 -39.882 1.00 88.50 80 ILE A C 1
ATOM 612 O O . ILE A 1 80 ? 44.672 -1.601 -39.481 1.00 88.50 80 ILE A O 1
ATOM 616 N N . GLU A 1 81 ? 44.043 -0.214 -41.130 1.00 89.88 81 GLU A N 1
ATOM 617 C CA . GLU A 1 81 ? 44.939 -0.706 -42.170 1.00 89.88 81 GLU A CA 1
ATOM 618 C C . GLU A 1 81 ? 46.017 0.339 -42.451 1.00 89.88 81 GLU A C 1
ATOM 620 O O . GLU A 1 81 ? 45.716 1.527 -42.606 1.00 89.88 81 GLU A O 1
ATOM 625 N N . ARG A 1 82 ? 47.273 -0.108 -42.477 1.00 89.81 82 ARG A N 1
ATOM 626 C CA . ARG A 1 82 ? 48.444 0.722 -42.745 1.00 89.81 82 ARG A CA 1
ATOM 627 C C . ARG A 1 82 ? 48.899 0.536 -44.185 1.00 89.81 82 ARG A C 1
ATOM 629 O O . ARG A 1 82 ? 49.205 -0.582 -44.593 1.00 89.81 82 ARG A O 1
ATOM 636 N N . ASP A 1 83 ? 49.020 1.639 -44.916 1.00 89.12 83 ASP A N 1
ATOM 637 C CA . ASP A 1 83 ? 49.665 1.654 -46.224 1.00 89.12 83 ASP A CA 1
ATOM 638 C C . ASP A 1 83 ? 51.188 1.714 -46.051 1.00 89.12 83 ASP A C 1
ATOM 640 O O . ASP A 1 83 ? 51.754 2.716 -45.604 1.00 89.12 83 ASP A O 1
ATOM 644 N N . ILE A 1 84 ? 51.856 0.615 -46.401 1.00 86.50 84 ILE A N 1
ATOM 645 C CA . ILE A 1 84 ? 53.310 0.459 -46.285 1.00 86.50 84 ILE A CA 1
ATOM 646 C C . ILE A 1 84 ? 54.046 1.432 -47.218 1.00 86.50 84 ILE A C 1
ATOM 648 O O . ILE A 1 84 ? 55.144 1.868 -46.891 1.00 86.50 84 ILE A O 1
ATOM 652 N N . ARG A 1 85 ? 53.452 1.806 -48.360 1.00 86.94 85 ARG A N 1
ATOM 653 C CA . ARG A 1 85 ? 54.100 2.674 -49.356 1.00 86.94 85 ARG A CA 1
ATOM 654 C C . ARG A 1 85 ? 54.137 4.129 -48.906 1.00 86.94 85 ARG A C 1
ATOM 656 O O . ARG A 1 85 ? 55.082 4.847 -49.212 1.00 86.94 85 ARG A O 1
ATOM 663 N N . THR A 1 86 ? 53.104 4.564 -48.192 1.00 87.12 86 THR A N 1
ATOM 664 C CA . THR A 1 86 ? 52.963 5.955 -47.739 1.00 87.12 86 THR A CA 1
ATOM 665 C C . THR A 1 86 ? 53.534 6.170 -46.333 1.00 87.12 86 THR A C 1
ATOM 667 O O . THR A 1 86 ? 53.881 7.293 -45.961 1.00 87.12 86 THR A O 1
ATOM 670 N N . CYS A 1 87 ? 53.641 5.111 -45.526 1.00 89.25 87 CYS A N 1
ATOM 671 C CA . CYS A 1 87 ? 54.159 5.188 -44.164 1.00 89.25 87 CYS A CA 1
ATOM 672 C C . CYS A 1 87 ? 55.683 5.384 -44.138 1.00 89.25 87 CYS A C 1
ATOM 674 O O . CYS A 1 87 ? 56.432 4.631 -44.746 1.00 89.25 87 CYS A O 1
ATOM 676 N N . ASN A 1 88 ? 56.154 6.352 -43.350 1.00 89.62 88 ASN A N 1
ATOM 677 C CA . ASN A 1 88 ? 57.580 6.624 -43.135 1.00 89.62 88 ASN A CA 1
ATOM 678 C C . ASN A 1 88 ? 58.106 6.137 -41.769 1.00 89.62 88 ASN A C 1
ATOM 680 O O . ASN A 1 88 ? 59.145 6.607 -41.318 1.00 89.62 88 ASN A O 1
ATOM 684 N N . ASN A 1 89 ? 57.369 5.258 -41.080 1.00 88.25 89 ASN A N 1
ATOM 685 C CA . ASN A 1 89 ? 57.738 4.678 -39.779 1.00 88.25 89 ASN A CA 1
ATOM 686 C C . ASN A 1 89 ? 58.097 5.698 -38.671 1.00 88.25 89 ASN A C 1
ATOM 688 O O . ASN A 1 89 ? 58.914 5.421 -37.802 1.00 88.25 89 ASN A O 1
ATOM 692 N N . CYS A 1 90 ? 57.452 6.871 -38.643 1.00 89.69 90 CYS A N 1
ATOM 693 C CA . CYS A 1 90 ? 57.732 7.919 -37.645 1.00 89.69 90 CYS A CA 1
ATOM 694 C C . CYS A 1 90 ? 57.290 7.614 -36.192 1.00 89.69 90 CYS A C 1
ATOM 696 O O . CYS A 1 90 ? 57.587 8.399 -35.291 1.00 89.69 90 CYS A O 1
ATOM 698 N N . GLY A 1 91 ? 56.527 6.540 -35.946 1.00 87.81 91 GLY A N 1
ATOM 699 C CA . GLY A 1 91 ? 56.077 6.120 -34.604 1.00 87.81 91 GLY A CA 1
ATOM 700 C C . GLY A 1 91 ? 55.056 7.039 -33.905 1.00 87.81 91 GLY A C 1
ATOM 701 O O . GLY A 1 91 ? 54.665 6.786 -32.764 1.00 87.81 91 GLY A O 1
ATOM 702 N N . LEU A 1 92 ? 54.585 8.110 -34.558 1.00 90.12 92 LEU A N 1
ATOM 703 C CA . LEU A 1 92 ? 53.637 9.069 -33.963 1.00 90.12 92 LEU A CA 1
ATOM 704 C C . LEU A 1 92 ? 52.291 8.435 -33.587 1.00 90.12 92 LEU A C 1
ATOM 706 O O . LEU A 1 92 ? 51.714 8.781 -32.554 1.00 90.12 92 LEU A O 1
ATOM 710 N N . CYS A 1 93 ? 51.818 7.484 -34.393 1.00 89.94 93 CYS A N 1
ATOM 711 C CA . CYS A 1 93 ? 50.567 6.766 -34.162 1.00 89.94 93 CYS A CA 1
ATOM 712 C C . CYS A 1 93 ? 50.545 6.015 -32.824 1.00 89.94 93 CYS A C 1
ATOM 714 O O . CYS A 1 93 ? 49.498 5.947 -32.184 1.00 89.94 93 CYS A O 1
ATOM 716 N N . GLU A 1 94 ? 51.686 5.500 -32.373 1.00 90.19 94 GLU A N 1
ATOM 717 C CA . GLU A 1 94 ? 51.808 4.709 -31.141 1.00 90.19 94 GLU A CA 1
ATOM 718 C C . GLU A 1 94 ? 51.872 5.593 -29.918 1.00 90.19 94 GLU A C 1
ATOM 720 O O . GLU A 1 94 ? 51.179 5.350 -28.933 1.00 90.19 94 GLU A O 1
ATOM 725 N N . LYS A 1 95 ? 52.633 6.690 -30.021 1.00 88.88 95 LYS A N 1
ATOM 726 C CA . LYS A 1 95 ? 52.691 7.718 -28.978 1.00 88.88 95 LYS A CA 1
ATOM 727 C C . LYS A 1 95 ? 51.306 8.297 -28.692 1.00 88.88 95 LYS A C 1
ATOM 729 O O . LYS A 1 95 ? 51.012 8.646 -27.552 1.00 88.88 95 LYS A O 1
ATOM 734 N N . LYS A 1 96 ? 50.462 8.407 -29.725 1.00 89.75 96 LYS A N 1
ATOM 735 C CA . LYS A 1 96 ? 49.084 8.908 -29.627 1.00 89.75 96 LYS A CA 1
ATOM 736 C C . LYS A 1 96 ? 48.046 7.813 -29.369 1.00 89.75 96 LYS A C 1
ATOM 738 O O . LYS A 1 96 ? 46.894 8.144 -29.088 1.00 89.75 96 LYS A O 1
ATOM 743 N N . CYS A 1 97 ? 48.418 6.534 -29.437 1.00 89.31 97 CYS A N 1
ATOM 744 C CA . CYS A 1 97 ? 47.529 5.434 -29.090 1.00 89.31 97 CYS A CA 1
ATOM 745 C C . CYS A 1 97 ? 47.332 5.405 -27.564 1.00 89.31 97 CYS A C 1
ATOM 747 O O . CYS A 1 97 ? 48.308 5.208 -26.839 1.00 89.31 97 CYS A O 1
ATOM 749 N N . PRO A 1 98 ? 46.094 5.539 -27.048 1.00 85.44 98 PRO A N 1
ATOM 750 C CA . PRO A 1 98 ? 45.843 5.484 -25.605 1.00 85.44 98 PRO A CA 1
ATOM 751 C C . PRO A 1 98 ? 46.322 4.176 -24.954 1.00 85.44 98 PRO A C 1
ATOM 753 O O . PRO A 1 98 ? 46.753 4.175 -23.805 1.00 85.44 98 PRO A O 1
ATOM 756 N N . TYR A 1 99 ? 46.280 3.081 -25.718 1.00 85.38 99 TYR A N 1
ATOM 757 C CA . TYR A 1 99 ? 46.698 1.736 -25.314 1.00 85.38 99 TYR A CA 1
ATOM 758 C C . TYR A 1 99 ? 48.152 1.408 -25.697 1.00 85.38 99 TYR A C 1
ATOM 760 O O . TYR A 1 99 ? 48.584 0.281 -25.493 1.00 85.38 99 TYR A O 1
ATOM 768 N N . GLN A 1 100 ? 48.896 2.368 -26.269 1.00 85.31 100 GLN A N 1
ATOM 769 C CA . GLN A 1 100 ? 50.295 2.214 -26.700 1.00 85.31 100 GLN A CA 1
ATOM 770 C C . GLN A 1 100 ? 50.547 0.976 -27.570 1.00 85.31 100 GLN A C 1
ATOM 772 O O . GLN A 1 100 ? 51.559 0.294 -27.435 1.00 85.31 100 GLN A O 1
ATOM 777 N N . LEU A 1 101 ? 49.608 0.687 -28.469 1.00 87.00 101 LEU A N 1
ATOM 778 C CA . LEU A 1 101 ? 49.741 -0.433 -29.388 1.00 87.00 101 LEU A CA 1
ATOM 779 C C . LEU A 1 101 ? 50.913 -0.210 -30.350 1.00 87.00 101 LEU A C 1
ATOM 781 O O . LEU A 1 101 ? 51.050 0.918 -30.843 1.00 87.00 101 LEU A O 1
ATOM 785 N N . PRO A 1 102 ? 51.687 -1.263 -30.677 1.00 86.75 102 PRO A N 1
ATOM 786 C CA . PRO A 1 102 ? 52.744 -1.189 -31.675 1.00 86.75 102 PRO A CA 1
ATOM 787 C C . PRO A 1 102 ? 52.138 -1.179 -33.090 1.00 86.75 102 PRO A C 1
ATOM 789 O O . PRO A 1 102 ? 52.191 -2.144 -33.845 1.00 86.75 102 PRO A O 1
ATOM 792 N N . ILE A 1 103 ? 51.454 -0.088 -33.440 1.00 86.81 103 ILE A N 1
ATOM 793 C CA . ILE A 1 103 ? 50.771 0.113 -34.723 1.00 86.81 103 ILE A CA 1
ATOM 794 C C . ILE A 1 103 ? 51.738 -0.024 -35.910 1.00 86.81 103 ILE A C 1
ATOM 796 O O . ILE A 1 103 ? 51.307 -0.460 -36.977 1.00 86.81 103 ILE A O 1
ATOM 800 N N . HIS A 1 104 ? 53.018 0.331 -35.755 1.00 84.50 104 HIS A N 1
ATOM 801 C CA . HIS A 1 104 ? 54.007 0.223 -36.829 1.00 84.50 104 HIS A CA 1
ATOM 802 C C . HIS A 1 104 ? 54.365 -1.226 -37.181 1.00 84.50 104 HIS A C 1
ATOM 804 O O . HIS A 1 104 ? 54.766 -1.476 -38.317 1.00 84.50 104 HIS A O 1
ATOM 810 N N . ASP A 1 105 ? 54.155 -2.182 -36.275 1.00 85.19 105 ASP A N 1
ATOM 811 C CA . ASP A 1 105 ? 54.430 -3.604 -36.522 1.00 85.19 105 ASP A CA 1
ATOM 812 C C . ASP A 1 105 ? 53.303 -4.298 -37.297 1.00 85.19 105 ASP A C 1
ATOM 814 O O . ASP A 1 105 ? 53.482 -5.372 -37.875 1.00 85.19 105 ASP A O 1
ATOM 818 N N . TYR A 1 106 ? 52.125 -3.672 -37.372 1.00 84.25 106 TYR A N 1
ATOM 819 C CA . TYR A 1 106 ? 50.954 -4.256 -38.012 1.00 84.25 106 TYR A CA 1
ATOM 820 C C . TYR A 1 106 ? 50.653 -3.614 -39.374 1.00 84.25 106 TYR A C 1
ATOM 822 O O . TYR A 1 106 ? 50.609 -2.396 -39.541 1.00 84.25 106 TYR A O 1
ATOM 830 N N . VAL A 1 107 ? 50.366 -4.453 -40.373 1.00 85.44 107 VAL A N 1
ATOM 831 C CA . VAL A 1 107 ? 49.697 -4.016 -41.618 1.00 85.44 107 VAL A CA 1
ATOM 832 C C . VAL A 1 107 ? 48.195 -3.851 -41.374 1.00 85.44 107 VAL A C 1
ATOM 834 O O . VAL A 1 107 ? 47.580 -2.893 -41.829 1.00 85.44 107 VAL A O 1
ATOM 837 N N . LYS A 1 108 ? 47.606 -4.768 -40.594 1.00 88.31 108 LYS A N 1
ATOM 838 C CA . LYS A 1 108 ? 46.208 -4.729 -40.150 1.00 88.31 108 LYS A CA 1
ATOM 839 C C . LYS A 1 108 ? 46.162 -4.802 -38.630 1.00 88.31 108 LYS A C 1
ATOM 841 O O . LYS A 1 108 ? 46.428 -5.860 -38.054 1.00 88.31 108 LYS A O 1
ATOM 846 N N . VAL A 1 109 ? 45.805 -3.696 -37.989 1.00 87.25 109 VAL A N 1
ATOM 847 C CA . VAL A 1 109 ? 45.694 -3.581 -36.533 1.00 87.25 109 VAL A CA 1
ATOM 848 C C . VAL A 1 109 ? 44.399 -4.265 -36.081 1.00 87.25 109 VAL A C 1
ATOM 850 O O . VAL A 1 109 ? 43.346 -3.639 -35.996 1.00 87.25 109 VAL A O 1
ATOM 853 N N . LYS A 1 110 ? 44.477 -5.574 -35.814 1.00 83.69 110 LYS A N 1
ATOM 854 C CA . LYS A 1 110 ? 43.405 -6.399 -35.211 1.00 83.69 110 LYS A CA 1
ATOM 855 C C . LYS A 1 110 ? 43.723 -6.781 -33.759 1.00 83.69 110 LYS A C 1
ATOM 857 O O . LYS A 1 110 ? 43.458 -7.898 -33.319 1.00 83.69 110 LYS A O 1
ATOM 862 N N . HIS A 1 111 ? 44.388 -5.877 -33.049 1.00 84.19 111 HIS A N 1
ATOM 863 C CA . HIS A 1 111 ? 44.756 -6.093 -31.656 1.00 84.19 111 HIS A CA 1
ATOM 864 C C . HIS A 1 111 ? 43.507 -6.037 -30.769 1.00 84.19 111 HIS A C 1
ATOM 866 O O . HIS A 1 111 ? 42.645 -5.184 -30.993 1.00 84.19 111 HIS A O 1
ATOM 872 N N . VAL A 1 112 ? 43.419 -6.905 -29.758 1.00 78.75 112 VAL A N 1
ATOM 873 C CA . VAL A 1 112 ? 42.246 -6.987 -28.863 1.00 78.75 112 VAL A CA 1
ATOM 874 C C . VAL A 1 112 ? 41.966 -5.668 -28.136 1.00 78.75 112 VAL A C 1
ATOM 876 O O . VAL A 1 112 ? 40.811 -5.289 -27.981 1.00 78.75 112 VAL A O 1
ATOM 879 N N . ASP A 1 113 ? 43.002 -4.908 -27.789 1.00 79.94 113 ASP A N 1
ATOM 880 C CA . ASP A 1 113 ? 42.862 -3.590 -27.140 1.00 79.94 113 ASP A CA 1
ATOM 881 C C . ASP A 1 113 ? 42.524 -2.431 -28.100 1.00 79.94 113 ASP A C 1
ATOM 883 O O . ASP A 1 113 ? 42.344 -1.290 -27.668 1.00 79.94 113 ASP A O 1
ATOM 887 N N . CYS A 1 114 ? 42.473 -2.658 -29.418 1.00 84.00 114 CYS A N 1
ATOM 888 C CA . CYS A 1 114 ? 42.159 -1.583 -30.354 1.00 84.00 114 CYS A CA 1
ATOM 889 C C . CYS A 1 114 ? 40.678 -1.191 -30.235 1.00 84.00 114 CYS A C 1
ATOM 891 O O . CYS A 1 114 ? 39.787 -1.946 -30.611 1.00 84.00 114 CYS A O 1
ATOM 893 N N . THR A 1 115 ? 40.416 0.025 -29.755 1.00 80.94 115 THR A N 1
ATOM 894 C CA . THR A 1 115 ? 39.060 0.590 -29.601 1.00 80.94 115 THR A CA 1
ATOM 895 C C . THR A 1 115 ? 38.567 1.354 -30.828 1.00 80.94 115 THR A C 1
ATOM 897 O O . THR A 1 115 ? 37.503 1.960 -30.787 1.00 80.94 115 THR A O 1
ATOM 900 N N . LEU A 1 116 ? 39.347 1.368 -31.916 1.00 83.81 116 LEU A N 1
ATOM 901 C CA . LEU A 1 116 ? 39.046 2.120 -33.138 1.00 83.81 116 LEU A CA 1
ATOM 902 C C . LEU A 1 116 ? 38.769 3.623 -32.886 1.00 83.81 116 LEU A C 1
ATOM 904 O O . LEU A 1 116 ? 38.024 4.258 -33.623 1.00 83.81 116 LEU A O 1
ATOM 908 N N . CYS A 1 117 ? 39.414 4.220 -31.874 1.00 85.50 117 CYS A N 1
ATOM 909 C CA . CYS A 1 117 ? 39.212 5.627 -31.497 1.00 85.50 117 CYS A CA 1
ATOM 910 C C . CYS A 1 117 ? 39.704 6.651 -32.538 1.00 85.50 117 CYS A C 1
ATOM 912 O O . CYS A 1 117 ? 39.430 7.838 -32.415 1.00 85.50 117 CYS A O 1
ATOM 914 N N . GLY A 1 118 ? 40.480 6.220 -33.539 1.00 85.56 118 GLY A N 1
ATOM 915 C CA . GLY A 1 118 ? 40.940 7.079 -34.633 1.00 85.56 118 GLY A CA 1
ATOM 916 C C . GLY A 1 118 ? 42.103 8.025 -34.305 1.00 85.56 118 GLY A C 1
ATOM 917 O O . GLY A 1 118 ? 42.625 8.648 -35.226 1.00 85.56 118 GLY A O 1
ATOM 918 N N . ASN A 1 119 ? 42.591 8.092 -33.058 1.00 88.38 119 ASN A N 1
ATOM 919 C CA . ASN A 1 119 ? 43.707 8.979 -32.678 1.00 88.38 119 ASN A CA 1
ATOM 920 C C . ASN A 1 119 ? 44.961 8.776 -33.539 1.00 88.38 119 ASN A C 1
ATOM 922 O O . ASN A 1 119 ? 45.622 9.737 -33.924 1.00 88.38 119 ASN A O 1
ATOM 926 N N . CYS A 1 120 ? 45.281 7.524 -33.871 1.00 89.44 120 CYS A N 1
ATOM 927 C CA . CYS A 1 120 ? 46.416 7.206 -34.731 1.00 89.44 120 CYS A CA 1
ATOM 928 C C . CYS A 1 120 ? 46.217 7.710 -36.169 1.00 89.44 120 CYS A C 1
ATOM 930 O O . CYS A 1 120 ? 47.154 8.272 -36.730 1.00 89.44 120 CYS A O 1
ATOM 932 N N . ILE A 1 121 ? 45.004 7.594 -36.723 1.00 88.62 121 ILE A N 1
ATOM 933 C CA . ILE A 1 121 ? 44.638 8.128 -38.043 1.00 88.62 121 ILE A CA 1
ATOM 934 C C . ILE A 1 121 ? 44.750 9.657 -38.037 1.00 88.62 121 ILE A C 1
ATOM 936 O O . ILE A 1 121 ? 45.423 10.214 -38.896 1.00 88.62 121 ILE A O 1
ATOM 940 N N . GLY A 1 122 ? 44.173 10.328 -37.034 1.00 86.88 122 GLY A N 1
ATOM 941 C CA . GLY A 1 122 ? 44.224 11.791 -36.907 1.00 86.88 122 GLY A CA 1
ATOM 942 C C . GLY A 1 122 ? 45.633 12.351 -36.680 1.00 86.88 122 GLY A C 1
ATOM 943 O O . GLY A 1 122 ? 45.928 13.467 -37.090 1.00 86.88 122 GLY A O 1
ATOM 944 N N . SER A 1 123 ? 46.523 11.574 -36.055 1.00 89.25 123 SER A N 1
ATOM 945 C CA . SER A 1 123 ? 47.923 11.959 -35.816 1.00 89.25 123 SER A CA 1
ATOM 946 C C . SER A 1 123 ? 48.877 11.689 -36.987 1.00 89.25 123 SER A C 1
ATOM 948 O O . SER A 1 123 ? 50.037 12.100 -36.935 1.00 89.25 123 SER A O 1
ATOM 950 N N . CYS A 1 124 ? 48.436 10.958 -38.016 1.00 90.12 124 CYS A N 1
ATOM 951 C CA . CYS A 1 124 ? 49.305 10.531 -39.106 1.00 90.12 124 CYS A CA 1
ATOM 952 C C . CYS A 1 124 ? 49.540 11.674 -40.102 1.00 90.12 124 CYS A C 1
ATOM 954 O O . CYS A 1 124 ? 48.654 12.037 -40.866 1.00 90.12 124 CYS A O 1
ATOM 956 N N . THR A 1 125 ? 50.766 12.193 -40.165 1.00 86.50 125 THR A N 1
ATOM 957 C CA . THR A 1 125 ? 51.142 13.299 -41.069 1.00 86.50 125 THR A CA 1
ATOM 958 C C . THR A 1 125 ? 51.223 12.904 -42.546 1.00 86.50 125 THR A C 1
ATOM 960 O O . THR A 1 125 ? 51.340 13.769 -43.411 1.00 86.50 125 THR A O 1
ATOM 963 N N . LYS A 1 126 ? 51.197 11.600 -42.843 1.00 87.38 126 LYS A N 1
ATOM 964 C CA . LYS A 1 126 ? 51.285 11.038 -44.199 1.00 87.38 126 LYS A CA 1
ATOM 965 C C . LYS A 1 126 ? 49.990 10.371 -44.660 1.00 87.38 126 LYS A C 1
ATOM 967 O O . LYS A 1 126 ? 49.999 9.734 -45.702 1.00 87.38 126 LYS A O 1
ATOM 972 N N . ASP A 1 127 ? 48.902 10.473 -43.889 1.00 86.31 127 ASP A N 1
ATOM 973 C CA . ASP A 1 127 ? 47.615 9.825 -44.200 1.00 86.31 127 ASP A CA 1
ATOM 974 C C . ASP A 1 127 ? 47.724 8.302 -44.480 1.00 86.31 127 ASP A C 1
ATOM 976 O O . ASP A 1 127 ? 46.892 7.709 -45.166 1.00 86.31 127 ASP A O 1
ATOM 980 N N . ALA A 1 128 ? 48.744 7.642 -43.919 1.00 88.12 128 ALA A N 1
ATOM 981 C CA . ALA A 1 128 ? 49.076 6.240 -44.184 1.00 88.12 128 ALA A CA 1
ATOM 982 C C . ALA A 1 128 ? 48.224 5.228 -43.390 1.00 88.12 128 ALA A C 1
ATOM 984 O O . ALA A 1 128 ? 48.467 4.027 -43.474 1.00 88.12 128 ALA A O 1
ATOM 985 N N . LEU A 1 129 ? 47.261 5.687 -42.583 1.00 89.00 129 LEU A N 1
ATOM 986 C CA . LEU A 1 129 ? 46.382 4.847 -41.763 1.00 89.00 129 LEU A CA 1
ATOM 987 C C . LEU A 1 129 ? 44.920 5.083 -42.144 1.00 89.00 129 LEU A C 1
ATOM 989 O O . LEU A 1 129 ? 44.452 6.220 -42.161 1.00 89.00 129 LEU A O 1
ATOM 993 N N . GLN A 1 130 ? 44.186 4.008 -42.425 1.00 88.69 130 GLN A N 1
ATOM 994 C CA . GLN A 1 130 ? 42.799 4.061 -42.895 1.00 88.69 130 GLN A CA 1
ATOM 995 C C . GLN A 1 130 ? 41.938 3.006 -42.193 1.00 88.69 130 GLN A C 1
ATOM 997 O O . GLN A 1 130 ? 42.451 2.006 -41.701 1.00 88.69 130 GLN A O 1
ATOM 1002 N N . VAL A 1 131 ? 40.618 3.199 -42.152 1.00 87.06 131 VAL A N 1
ATOM 1003 C CA . VAL A 1 131 ? 39.686 2.180 -41.636 1.00 87.06 131 VAL A CA 1
ATOM 1004 C C . VAL A 1 131 ? 39.336 1.226 -42.778 1.00 87.06 131 VAL A C 1
ATOM 1006 O O . VAL A 1 131 ? 38.852 1.679 -43.813 1.00 87.06 131 VAL A O 1
ATOM 1009 N N . ASN A 1 132 ? 39.604 -0.074 -42.622 1.00 86.06 132 ASN A N 1
ATOM 1010 C CA . ASN A 1 132 ? 39.396 -1.108 -43.653 1.00 86.06 132 ASN A CA 1
ATOM 1011 C C . ASN A 1 132 ? 39.956 -0.727 -45.041 1.00 86.06 132 ASN A C 1
ATOM 1013 O O . ASN A 1 132 ? 39.321 -0.977 -46.066 1.00 86.06 132 ASN A O 1
ATOM 1017 N N . GLY A 1 133 ? 41.099 -0.036 -45.073 1.00 83.00 133 GLY A N 1
ATOM 1018 C CA . GLY A 1 133 ? 41.729 0.412 -46.319 1.00 83.00 133 GLY A CA 1
ATOM 1019 C C . GLY A 1 133 ? 40.939 1.471 -47.100 1.00 83.00 133 GLY A C 1
ATOM 1020 O O . GLY A 1 133 ? 41.194 1.667 -48.285 1.00 83.00 133 GLY A O 1
ATOM 1021 N N . ARG A 1 134 ? 39.951 2.141 -46.481 1.00 83.88 134 ARG A N 1
ATOM 1022 C CA . ARG A 1 134 ? 39.188 3.235 -47.101 1.00 83.88 134 ARG A CA 1
ATOM 1023 C C . ARG A 1 134 ? 39.150 4.467 -46.206 1.00 83.88 134 ARG A C 1
ATOM 1025 O O . ARG A 1 134 ? 38.625 4.455 -45.093 1.00 83.88 134 ARG A O 1
ATOM 1032 N N . ARG A 1 135 ? 39.607 5.602 -46.741 1.00 77.12 135 ARG A N 1
ATOM 1033 C CA . ARG A 1 135 ? 39.585 6.898 -46.036 1.00 77.12 135 ARG A CA 1
ATOM 1034 C C . ARG A 1 135 ? 38.166 7.419 -45.755 1.00 77.12 135 ARG A C 1
ATOM 1036 O O . ARG A 1 135 ? 37.982 8.210 -44.828 1.00 77.12 135 ARG A O 1
ATOM 1043 N N . SER A 1 136 ? 37.168 6.996 -46.532 1.00 81.38 136 SER A N 1
ATOM 1044 C CA . SER A 1 136 ? 35.758 7.349 -46.323 1.00 81.38 136 SER A CA 1
ATOM 1045 C C . SER A 1 136 ? 35.123 6.633 -45.131 1.00 81.38 136 SER A C 1
ATOM 1047 O O . SER A 1 136 ? 34.124 7.109 -44.630 1.00 81.38 136 SER A O 1
ATOM 1049 N N . LEU A 1 137 ? 35.695 5.547 -44.605 1.00 83.38 137 LEU A N 1
ATOM 1050 C CA . LEU A 1 137 ? 35.110 4.850 -43.450 1.00 83.38 137 LEU A CA 1
ATOM 1051 C C . LEU A 1 137 ? 35.541 5.444 -42.098 1.00 83.38 137 LEU A C 1
ATOM 1053 O O . LEU A 1 137 ? 35.125 4.961 -41.049 1.00 83.38 137 LEU A O 1
ATOM 1057 N N . ARG A 1 138 ? 36.344 6.519 -42.095 1.00 80.88 138 ARG A N 1
ATOM 1058 C CA . ARG A 1 138 ? 36.887 7.133 -40.867 1.00 80.88 138 ARG A CA 1
ATOM 1059 C C . ARG A 1 138 ? 35.815 7.664 -39.905 1.00 80.88 138 ARG A C 1
ATOM 1061 O O . ARG A 1 138 ? 36.061 7.730 -38.709 1.00 80.88 138 ARG A O 1
ATOM 1068 N N . TRP A 1 139 ? 34.655 8.065 -40.427 1.00 82.06 139 TRP A N 1
ATOM 1069 C CA . TRP A 1 139 ? 33.548 8.636 -39.653 1.00 82.06 139 TRP A CA 1
ATOM 1070 C C . TRP A 1 139 ? 32.530 7.588 -39.200 1.00 82.06 139 TRP A C 1
ATOM 1072 O O . TRP A 1 139 ? 31.714 7.888 -38.336 1.00 82.06 139 TRP A O 1
ATOM 1082 N N . VAL A 1 140 ? 32.601 6.355 -39.715 1.00 84.12 140 VAL A N 1
ATOM 1083 C CA . VAL A 1 140 ? 31.658 5.279 -39.371 1.00 84.12 140 VAL A CA 1
ATOM 1084 C C . VAL A 1 140 ? 31.646 4.963 -37.870 1.00 84.12 140 VAL A C 1
ATOM 1086 O O . VAL A 1 140 ? 30.551 4.897 -37.316 1.00 84.12 140 VAL A O 1
ATOM 1089 N N . PRO A 1 141 ? 32.791 4.839 -37.163 1.00 78.62 141 PRO A N 1
ATOM 1090 C CA . PRO A 1 141 ? 32.768 4.596 -35.718 1.00 78.62 141 PRO A CA 1
ATOM 1091 C C . PRO A 1 141 ? 32.100 5.731 -34.930 1.00 78.62 141 PRO A C 1
ATOM 1093 O O . PRO A 1 141 ? 31.331 5.468 -34.009 1.00 78.62 141 PRO A O 1
ATOM 1096 N N . GLY A 1 142 ? 32.347 6.986 -35.322 1.00 82.69 142 GLY A N 1
ATOM 1097 C CA . GLY A 1 142 ? 31.712 8.153 -34.704 1.00 82.69 142 GLY A CA 1
ATOM 1098 C C . GLY A 1 142 ? 30.207 8.208 -34.974 1.00 82.69 142 GLY A C 1
ATOM 1099 O O . GLY A 1 142 ? 29.427 8.412 -34.050 1.00 82.69 142 GLY A O 1
ATOM 1100 N N . LEU A 1 143 ? 29.789 7.952 -36.218 1.00 87.50 143 LEU A N 1
ATOM 1101 C CA . LEU A 1 143 ? 28.378 7.903 -36.605 1.00 87.50 143 LEU A CA 1
ATOM 1102 C C . LEU A 1 143 ? 27.624 6.796 -35.856 1.00 87.50 143 LEU A C 1
ATOM 1104 O O . LEU A 1 143 ? 26.542 7.046 -35.335 1.00 87.50 143 LEU A O 1
ATOM 1108 N N . LEU A 1 144 ? 28.202 5.595 -35.757 1.00 84.81 144 LEU A N 1
ATOM 1109 C CA . LEU A 1 144 ? 27.606 4.484 -35.011 1.00 84.81 144 LEU A CA 1
ATOM 1110 C C . LEU A 1 144 ? 27.416 4.827 -33.532 1.00 84.81 144 LEU A C 1
ATOM 1112 O O . LEU A 1 144 ? 26.365 4.519 -32.980 1.00 84.81 144 LEU A O 1
ATOM 1116 N N . ALA A 1 145 ? 28.391 5.488 -32.901 1.00 83.81 145 ALA A N 1
ATOM 1117 C CA . ALA A 1 145 ? 28.262 5.917 -31.510 1.00 83.81 145 ALA A CA 1
ATOM 1118 C C . ALA A 1 145 ? 27.088 6.894 -31.317 1.00 83.81 145 ALA A C 1
ATOM 1120 O O . ALA A 1 145 ? 26.317 6.744 -30.373 1.00 83.81 145 ALA A O 1
ATOM 1121 N N . VAL A 1 146 ? 26.915 7.848 -32.239 1.00 91.25 146 VAL A N 1
ATOM 1122 C CA . VAL A 1 146 ? 25.793 8.800 -32.220 1.00 91.25 146 VAL A CA 1
ATOM 1123 C C . VAL A 1 146 ? 24.454 8.084 -32.415 1.00 91.25 146 VAL A C 1
ATOM 1125 O O . VAL A 1 146 ? 23.523 8.306 -31.647 1.00 91.25 146 VAL A O 1
ATOM 1128 N N . VAL A 1 147 ? 24.357 7.188 -33.400 1.00 93.50 147 VAL A N 1
ATOM 1129 C CA . VAL A 1 147 ? 23.131 6.417 -33.664 1.00 93.50 147 VAL A CA 1
ATOM 1130 C C . VAL A 1 147 ? 22.753 5.552 -32.458 1.00 93.50 147 VAL A C 1
ATOM 1132 O O . VAL A 1 147 ? 21.609 5.592 -32.015 1.00 93.50 147 VAL A O 1
ATOM 1135 N N . LEU A 1 148 ? 23.710 4.818 -31.883 1.00 89.62 148 LEU A N 1
ATOM 1136 C CA . LEU A 1 148 ? 23.474 3.985 -30.701 1.00 89.62 148 LEU A CA 1
ATOM 1137 C C . LEU A 1 148 ? 23.064 4.811 -29.477 1.00 89.62 148 LEU A C 1
ATOM 1139 O O . LEU A 1 148 ? 22.223 4.360 -28.706 1.00 89.62 148 LEU A O 1
ATOM 1143 N N . PHE A 1 149 ? 23.607 6.021 -29.313 1.00 91.69 149 PHE A N 1
ATOM 1144 C CA . PHE A 1 149 ? 23.188 6.938 -28.253 1.00 91.69 149 PHE A CA 1
ATOM 1145 C C . PHE A 1 149 ? 21.712 7.332 -28.397 1.00 91.69 149 PHE A C 1
ATOM 1147 O O . PHE A 1 149 ? 20.958 7.225 -27.433 1.00 91.69 149 PHE A O 1
ATOM 1154 N N . PHE A 1 150 ? 21.271 7.721 -29.597 1.00 94.44 150 PHE A N 1
ATOM 1155 C CA . PHE A 1 150 ? 19.863 8.058 -29.827 1.00 94.44 150 PHE A CA 1
ATOM 1156 C C . PHE A 1 150 ? 18.932 6.853 -29.668 1.00 94.44 150 PHE A C 1
ATOM 1158 O O . PHE A 1 150 ? 17.852 7.004 -29.104 1.00 94.44 150 PHE A O 1
ATOM 1165 N N . ILE A 1 151 ? 19.359 5.656 -30.087 1.00 93.25 151 ILE A N 1
ATOM 1166 C CA . ILE A 1 151 ? 18.610 4.415 -29.837 1.00 93.25 151 ILE A CA 1
ATOM 1167 C C . ILE A 1 151 ? 18.484 4.160 -28.331 1.00 93.25 151 ILE A C 1
ATOM 1169 O O . ILE A 1 151 ? 17.394 3.850 -27.863 1.00 93.25 151 ILE A O 1
ATOM 1173 N N . ALA A 1 152 ? 19.562 4.330 -27.561 1.00 88.00 152 ALA A N 1
ATOM 1174 C CA . ALA A 1 152 ? 19.533 4.146 -26.112 1.00 88.00 152 ALA A CA 1
ATOM 1175 C C . ALA A 1 152 ? 18.595 5.148 -25.419 1.00 88.00 152 ALA A C 1
ATOM 1177 O O . ALA A 1 152 ? 17.823 4.756 -24.547 1.00 88.00 152 ALA A O 1
ATOM 1178 N N . VAL A 1 153 ? 18.616 6.422 -25.831 1.00 90.50 153 VAL A N 1
ATOM 1179 C CA . VAL A 1 153 ? 17.689 7.448 -25.323 1.00 90.50 153 VAL A CA 1
ATOM 1180 C C . VAL A 1 153 ? 16.242 7.111 -25.686 1.00 90.50 153 VAL A C 1
ATOM 1182 O O . VAL A 1 153 ? 15.369 7.210 -24.831 1.00 90.50 153 VAL A O 1
ATOM 1185 N N . TRP A 1 154 ? 15.988 6.675 -26.923 1.00 92.69 154 TRP A N 1
ATOM 1186 C CA . TRP A 1 154 ? 14.653 6.288 -27.381 1.00 92.69 154 TRP A CA 1
ATOM 1187 C C . TRP A 1 154 ? 14.113 5.059 -26.640 1.00 92.69 154 TRP A C 1
ATOM 1189 O O . TRP A 1 154 ? 12.979 5.075 -26.168 1.00 92.69 1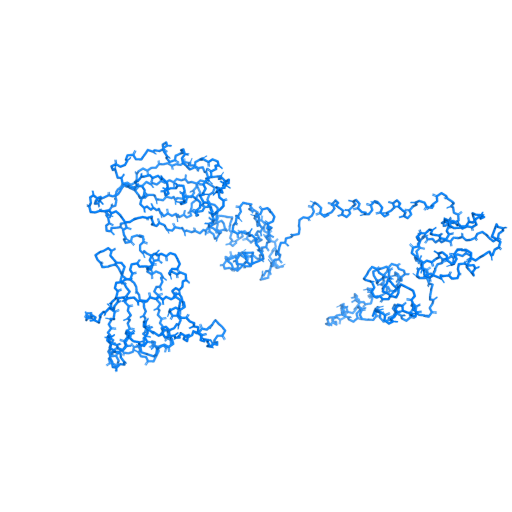54 TRP A O 1
ATOM 1199 N N . MET A 1 155 ? 14.923 4.010 -26.471 1.00 89.56 155 MET A N 1
ATOM 1200 C CA . MET A 1 155 ? 14.531 2.839 -25.679 1.00 89.56 155 MET A CA 1
ATOM 1201 C C . MET A 1 155 ? 14.288 3.219 -24.216 1.00 89.56 155 MET A C 1
ATOM 1203 O O . MET A 1 155 ? 13.302 2.785 -23.632 1.00 89.56 155 MET A O 1
ATOM 1207 N N . GLY A 1 156 ? 15.143 4.067 -23.637 1.00 84.56 156 GLY A N 1
ATOM 1208 C CA . GLY A 1 156 ? 15.003 4.516 -22.252 1.00 84.56 156 GLY A CA 1
ATOM 1209 C C . GLY A 1 156 ? 13.792 5.418 -21.998 1.00 84.56 156 GLY A C 1
ATOM 1210 O O . GLY A 1 156 ? 13.305 5.460 -20.873 1.00 84.56 156 GLY A O 1
ATOM 1211 N N . SER A 1 157 ? 13.296 6.134 -23.012 1.00 83.12 157 SER A N 1
ATOM 1212 C CA . SER A 1 157 ? 12.111 6.991 -22.879 1.00 83.12 157 SER A CA 1
ATOM 1213 C C . SER A 1 157 ? 10.792 6.276 -23.180 1.00 83.12 157 SER A C 1
ATOM 1215 O O . SER A 1 157 ? 9.749 6.719 -22.702 1.00 83.12 157 SER A O 1
ATOM 1217 N N . THR A 1 158 ? 10.826 5.194 -23.961 1.00 82.44 158 THR A N 1
ATOM 1218 C CA . THR A 1 158 ? 9.627 4.449 -24.385 1.00 82.44 158 THR A CA 1
ATOM 1219 C C . THR A 1 158 ? 9.364 3.205 -23.546 1.00 82.44 158 THR A C 1
ATOM 1221 O O . THR A 1 158 ? 8.206 2.866 -23.315 1.00 82.44 158 THR A O 1
ATOM 1224 N N . MET A 1 159 ? 10.410 2.529 -23.067 1.00 81.81 159 MET A N 1
ATOM 1225 C CA . MET A 1 159 ? 10.271 1.339 -22.235 1.00 81.81 159 MET A CA 1
ATOM 1226 C C . MET A 1 159 ? 10.263 1.739 -20.764 1.00 81.81 159 MET A C 1
ATOM 1228 O O . MET A 1 159 ? 11.306 2.020 -20.174 1.00 81.81 159 MET A O 1
ATOM 1232 N N . GLU A 1 160 ? 9.079 1.758 -20.158 1.00 81.12 160 GLU A N 1
ATOM 1233 C CA . GLU A 1 160 ? 8.974 1.934 -18.716 1.00 81.12 160 GLU A CA 1
ATOM 1234 C C . GLU A 1 160 ? 9.329 0.624 -18.007 1.00 81.12 160 GLU A C 1
ATOM 1236 O O . GLU A 1 160 ? 8.732 -0.424 -18.257 1.00 81.12 160 GLU A O 1
ATOM 1241 N N . LEU A 1 161 ? 10.324 0.679 -17.121 1.00 85.19 161 LEU A N 1
ATOM 1242 C CA . LEU A 1 161 ? 10.678 -0.458 -16.284 1.00 85.19 161 LEU A CA 1
ATOM 1243 C C . LEU A 1 161 ? 9.719 -0.524 -15.089 1.00 85.19 161 LEU A C 1
ATOM 1245 O O . LEU A 1 161 ? 9.608 0.464 -14.352 1.00 85.19 161 LEU A O 1
ATOM 1249 N N . PRO A 1 162 ? 9.047 -1.666 -14.860 1.00 91.88 162 PRO A N 1
ATOM 1250 C CA . PRO A 1 162 ? 8.203 -1.823 -13.691 1.00 91.88 162 PRO A CA 1
ATOM 1251 C C . PRO A 1 162 ? 9.058 -1.766 -12.421 1.00 91.88 162 PRO A C 1
ATOM 1253 O O . PRO A 1 162 ? 10.194 -2.240 -12.377 1.00 91.88 162 PRO A O 1
ATOM 1256 N N . THR A 1 163 ? 8.507 -1.170 -11.365 1.00 92.81 163 THR A N 1
ATOM 1257 C CA . THR A 1 163 ? 9.166 -1.093 -10.053 1.00 92.81 163 THR A CA 1
ATOM 1258 C C . THR A 1 163 ? 9.257 -2.469 -9.402 1.00 92.81 163 THR A C 1
ATOM 1260 O O . THR A 1 163 ? 10.266 -2.785 -8.773 1.00 92.81 163 THR A O 1
ATOM 1263 N N . ILE A 1 164 ? 8.214 -3.284 -9.566 1.00 94.12 164 ILE A N 1
ATOM 1264 C CA . ILE A 1 164 ? 8.231 -4.721 -9.295 1.00 94.12 164 ILE A CA 1
ATOM 1265 C C . ILE A 1 164 ? 7.550 -5.446 -10.455 1.00 94.12 164 ILE A C 1
ATOM 1267 O O . ILE A 1 164 ? 6.583 -4.928 -11.011 1.00 94.12 164 ILE A O 1
ATOM 1271 N N . ASP A 1 165 ? 8.038 -6.636 -10.781 1.00 95.31 165 ASP A N 1
ATOM 1272 C CA . ASP A 1 165 ? 7.392 -7.605 -11.667 1.00 95.31 165 ASP A CA 1
ATOM 1273 C C . ASP A 1 165 ? 7.455 -8.948 -10.943 1.00 95.31 165 ASP A C 1
ATOM 1275 O O . ASP A 1 165 ? 8.512 -9.577 -10.862 1.00 95.31 165 ASP A O 1
ATOM 1279 N N . GLU A 1 166 ? 6.356 -9.309 -10.285 1.00 93.94 166 GLU A N 1
ATOM 1280 C CA . GLU A 1 166 ? 6.280 -10.490 -9.432 1.00 93.94 166 GLU A CA 1
ATOM 1281 C C . GLU A 1 166 ? 5.172 -11.408 -9.925 1.00 93.94 166 GLU A C 1
ATOM 1283 O O . GLU A 1 166 ? 4.037 -10.983 -10.125 1.00 93.94 166 GLU A O 1
ATOM 1288 N N . LYS A 1 167 ? 5.505 -12.688 -10.079 1.00 93.69 167 LYS A N 1
ATOM 1289 C CA . LYS A 1 167 ? 4.566 -13.758 -10.414 1.00 93.69 167 LYS A CA 1
ATOM 1290 C C . LYS A 1 167 ? 4.678 -14.863 -9.375 1.00 93.69 167 LYS A C 1
ATOM 1292 O O . LYS A 1 167 ? 5.746 -15.061 -8.795 1.00 93.69 167 LYS A O 1
ATOM 1297 N N . TRP A 1 168 ? 3.582 -15.563 -9.127 1.00 92.00 168 TRP A N 1
ATOM 1298 C CA . TRP A 1 168 ? 3.494 -16.621 -8.126 1.00 92.00 168 TRP A CA 1
ATOM 1299 C C . TRP A 1 168 ? 2.510 -17.710 -8.547 1.00 92.00 168 TRP A C 1
ATOM 1301 O O . TRP A 1 168 ? 1.686 -17.524 -9.442 1.00 92.00 168 TRP A O 1
ATOM 1311 N N . GLY A 1 169 ? 2.596 -18.856 -7.869 1.00 84.88 169 GLY A N 1
ATOM 1312 C CA . GLY A 1 169 ? 1.814 -20.048 -8.193 1.00 84.88 169 GLY A CA 1
ATOM 1313 C C . GLY A 1 169 ? 2.213 -20.682 -9.527 1.00 84.88 169 GLY A C 1
ATOM 1314 O O . GLY A 1 169 ? 3.175 -20.267 -10.171 1.00 84.88 169 GLY A O 1
ATOM 1315 N N . ASP A 1 170 ? 1.443 -21.679 -9.953 1.00 83.19 170 ASP A N 1
ATOM 1316 C CA . ASP A 1 170 ? 1.675 -22.421 -11.199 1.00 83.19 170 ASP A CA 1
ATOM 1317 C C . ASP A 1 170 ? 1.115 -21.672 -12.421 1.00 83.19 170 ASP A C 1
ATOM 1319 O O . ASP A 1 170 ? 0.341 -22.211 -13.209 1.00 83.19 170 ASP A O 1
ATOM 1323 N N . TYR A 1 171 ? 1.476 -20.394 -12.567 1.00 80.19 171 TYR A N 1
ATOM 1324 C CA . TYR A 1 171 ? 0.967 -19.528 -13.638 1.00 80.19 171 TYR A CA 1
ATOM 1325 C C . TYR A 1 171 ? 1.324 -20.049 -15.043 1.00 80.19 171 TYR A C 1
ATOM 1327 O O . TYR A 1 171 ? 0.607 -19.776 -15.999 1.00 80.19 171 TYR A O 1
ATOM 1335 N N . GLU A 1 172 ? 2.399 -20.832 -15.172 1.00 78.19 172 GLU A N 1
ATOM 1336 C CA . GLU A 1 172 ? 2.825 -21.459 -16.432 1.00 78.19 172 GLU A CA 1
ATOM 1337 C C . GLU A 1 172 ? 1.872 -22.567 -16.909 1.00 78.19 172 GLU A C 1
ATOM 1339 O O . GLU A 1 172 ? 1.858 -22.892 -18.092 1.00 78.19 172 GLU A O 1
ATOM 1344 N N . GLN A 1 173 ? 1.062 -23.135 -16.008 1.00 78.88 173 GLN A N 1
ATOM 1345 C CA . GLN A 1 173 ? 0.114 -24.212 -16.315 1.00 78.88 173 GLN A CA 1
ATOM 1346 C C . GLN A 1 173 ? -1.293 -23.692 -16.654 1.00 78.88 173 GLN A C 1
ATOM 1348 O O . GLN A 1 173 ? -2.183 -24.479 -16.973 1.00 78.88 173 GLN A O 1
ATOM 1353 N N . VAL A 1 174 ? -1.524 -22.379 -16.563 1.00 79.44 174 VAL A N 1
ATOM 1354 C CA . VAL A 1 174 ? -2.834 -21.767 -16.809 1.00 79.44 174 VAL A CA 1
ATOM 1355 C C . VAL A 1 174 ? -2.888 -21.246 -18.242 1.00 79.44 174 VAL A C 1
ATOM 1357 O O . VAL A 1 174 ? -2.254 -20.249 -18.577 1.00 79.44 174 VAL A O 1
ATOM 1360 N N . GLU A 1 175 ? -3.676 -21.903 -19.094 1.00 74.50 175 GLU A N 1
ATOM 1361 C CA . GLU A 1 175 ? -3.669 -21.650 -20.543 1.00 74.50 175 GLU A CA 1
ATOM 1362 C C . GLU A 1 175 ? -4.300 -20.309 -20.978 1.00 74.50 175 GLU A C 1
ATOM 1364 O O . GLU A 1 175 ? -4.183 -19.951 -22.144 1.00 74.50 175 GLU A O 1
ATOM 1369 N N . ASN A 1 176 ? -4.928 -19.527 -20.084 1.00 84.50 176 ASN A N 1
ATOM 1370 C CA . ASN A 1 176 ? -5.646 -18.292 -20.457 1.00 84.50 176 ASN A CA 1
ATOM 1371 C C . ASN A 1 176 ? -5.553 -17.161 -19.418 1.00 84.50 176 ASN A C 1
ATOM 1373 O O . ASN A 1 176 ? -6.569 -16.627 -18.974 1.00 84.50 176 ASN A O 1
ATOM 1377 N N . LEU A 1 177 ? -4.341 -16.770 -19.024 1.00 89.00 177 LEU A N 1
ATOM 1378 C CA . LEU A 1 177 ? -4.169 -15.604 -18.153 1.00 89.00 177 LEU A CA 1
ATOM 1379 C C . LEU A 1 177 ? -4.471 -14.293 -18.896 1.00 89.00 177 LEU A C 1
ATOM 1381 O O . LEU A 1 177 ? -4.021 -14.081 -20.022 1.00 89.00 177 LEU A O 1
ATOM 1385 N N . GLN A 1 178 ? -5.204 -13.399 -18.238 1.00 92.88 178 GLN A N 1
ATOM 1386 C CA . GLN A 1 178 ? -5.497 -12.047 -18.706 1.00 92.88 178 GLN A CA 1
ATOM 1387 C C . GLN A 1 178 ? -4.796 -11.009 -17.834 1.00 92.88 178 GLN A C 1
ATOM 1389 O O . GLN A 1 178 ? -4.503 -11.251 -16.662 1.00 92.88 178 GLN A O 1
ATOM 1394 N N . THR A 1 179 ? -4.551 -9.835 -18.410 1.00 94.12 179 THR A N 1
ATOM 1395 C CA . THR A 1 179 ? -3.971 -8.697 -17.697 1.00 94.12 179 THR A CA 1
ATOM 1396 C C . THR A 1 179 ? -5.029 -7.619 -17.525 1.00 94.12 179 THR A C 1
ATOM 1398 O O . THR A 1 179 ? -5.592 -7.137 -18.505 1.00 94.12 179 THR A O 1
ATOM 1401 N N . PHE A 1 180 ? -5.283 -7.233 -16.280 1.00 94.75 180 PHE A N 1
ATOM 1402 C CA . PHE A 1 180 ? -6.064 -6.052 -15.935 1.00 94.75 180 PHE A CA 1
ATOM 1403 C C . PHE A 1 180 ? -5.112 -4.897 -15.632 1.00 94.75 180 PHE A C 1
ATOM 1405 O O . PHE A 1 180 ? -4.186 -5.059 -14.840 1.00 94.75 180 PHE A O 1
ATOM 1412 N N . GLU A 1 181 ? -5.335 -3.740 -16.246 1.00 94.19 181 GLU A N 1
ATOM 1413 C CA . GLU A 1 181 ? -4.513 -2.547 -16.057 1.00 94.19 181 GLU A CA 1
ATOM 1414 C C . GLU A 1 181 ? -5.335 -1.430 -15.418 1.00 94.19 181 GLU A C 1
ATOM 1416 O O . GLU A 1 181 ? -6.504 -1.227 -15.754 1.00 94.19 181 GLU A O 1
ATOM 1421 N N . MET A 1 182 ? -4.718 -0.712 -14.482 1.00 90.38 182 MET A N 1
ATOM 1422 C CA . MET A 1 182 ? -5.335 0.421 -13.806 1.00 90.38 182 MET A CA 1
ATOM 1423 C C . MET A 1 182 ? -4.287 1.488 -13.495 1.00 90.38 182 MET A C 1
ATOM 1425 O O . MET A 1 182 ? -3.209 1.179 -12.985 1.00 90.38 182 MET A O 1
ATOM 1429 N N . GLU A 1 183 ? -4.615 2.745 -13.778 1.00 89.62 183 GLU A N 1
ATOM 1430 C CA . GLU A 1 183 ? -3.775 3.911 -13.486 1.00 89.62 183 GLU A CA 1
ATOM 1431 C C . GLU A 1 183 ? -4.383 4.782 -12.380 1.00 89.62 183 GLU A C 1
ATOM 1433 O O . GLU A 1 183 ? -5.519 4.570 -11.960 1.00 89.62 183 GLU A O 1
ATOM 1438 N N . GLY A 1 184 ? -3.615 5.761 -11.889 1.00 83.44 184 GLY A N 1
ATOM 1439 C CA . GLY A 1 184 ? -4.106 6.735 -10.908 1.00 83.44 184 GLY A CA 1
ATOM 1440 C C . GLY A 1 184 ? -4.102 6.257 -9.453 1.00 83.44 184 GLY A C 1
ATOM 1441 O O . GLY A 1 184 ? -4.565 6.978 -8.577 1.00 83.44 184 GLY A O 1
ATOM 1442 N N . LEU A 1 185 ? -3.524 5.090 -9.153 1.00 87.12 185 LEU A N 1
ATOM 1443 C CA . LEU A 1 185 ? -3.400 4.560 -7.794 1.00 87.12 185 LEU A CA 1
ATOM 1444 C C . LEU A 1 185 ? -2.295 5.291 -7.029 1.00 87.12 185 LEU A C 1
ATOM 1446 O O . LEU A 1 185 ? -1.163 4.806 -6.894 1.00 87.12 185 LEU A O 1
ATOM 1450 N N . GLN A 1 186 ? -2.618 6.470 -6.503 1.00 83.88 186 GLN A N 1
ATOM 1451 C CA . GLN A 1 186 ? -1.681 7.331 -5.785 1.00 83.88 186 GLN A CA 1
ATOM 1452 C C . GLN A 1 186 ? -1.003 6.640 -4.594 1.00 83.88 186 GLN A C 1
ATOM 1454 O O . GLN A 1 186 ? 0.044 7.084 -4.140 1.00 83.88 186 GLN A O 1
ATOM 1459 N N . THR A 1 187 ? -1.540 5.541 -4.075 1.00 85.81 187 THR A N 1
ATOM 1460 C CA . THR A 1 187 ? -0.935 4.714 -3.025 1.00 85.81 187 THR A CA 1
ATOM 1461 C C . THR A 1 187 ? 0.381 4.065 -3.484 1.00 85.81 187 THR A C 1
ATOM 1463 O O . THR A 1 187 ? 1.259 3.816 -2.654 1.00 85.81 187 THR A O 1
ATOM 1466 N N . ILE A 1 188 ? 0.574 3.840 -4.788 1.00 90.38 188 ILE A N 1
ATOM 1467 C CA . ILE A 1 188 ? 1.793 3.267 -5.374 1.00 90.38 188 ILE A CA 1
ATOM 1468 C C . ILE A 1 188 ? 2.830 4.373 -5.608 1.00 90.38 188 ILE A C 1
ATOM 1470 O O . ILE A 1 188 ? 2.853 5.016 -6.652 1.00 90.38 188 ILE A O 1
ATOM 1474 N N . LYS A 1 189 ? 3.713 4.602 -4.626 1.00 89.00 189 LYS A N 1
ATOM 1475 C CA . LYS A 1 189 ? 4.732 5.676 -4.669 1.00 89.00 189 LYS A CA 1
ATOM 1476 C C . LYS A 1 189 ? 6.174 5.184 -4.615 1.00 89.00 189 LYS A C 1
ATOM 1478 O O . LYS A 1 189 ? 7.092 5.931 -4.934 1.00 89.00 189 LYS A O 1
ATOM 1483 N N . CYS A 1 190 ? 6.404 3.964 -4.141 1.00 92.06 190 CYS A N 1
ATOM 1484 C CA . CYS A 1 190 ? 7.744 3.409 -3.996 1.00 92.06 190 CYS A CA 1
ATOM 1485 C C . CYS A 1 190 ? 7.738 1.875 -4.044 1.00 92.06 190 CYS A C 1
ATOM 1487 O O . CYS A 1 190 ? 6.695 1.225 -4.172 1.00 92.06 190 CYS A O 1
ATOM 1489 N N . PHE A 1 191 ? 8.922 1.281 -3.891 1.00 93.19 191 PHE A N 1
ATOM 1490 C CA . PHE A 1 191 ? 9.079 -0.168 -3.777 1.00 93.19 191 PHE A CA 1
ATOM 1491 C C . PHE A 1 191 ? 8.269 -0.755 -2.607 1.00 93.19 191 PHE A C 1
ATOM 1493 O O . PHE A 1 191 ? 7.595 -1.767 -2.767 1.00 93.19 191 PHE A O 1
ATOM 1500 N N . GLY A 1 192 ? 8.251 -0.087 -1.447 1.00 91.81 192 GLY A N 1
ATOM 1501 C CA . GLY A 1 192 ? 7.516 -0.559 -0.266 1.00 91.81 192 GLY A CA 1
ATOM 1502 C C . GLY A 1 192 ? 6.000 -0.629 -0.478 1.00 91.81 192 GLY A C 1
ATOM 1503 O O . GLY A 1 192 ? 5.386 -1.651 -0.176 1.00 91.81 192 GLY A O 1
ATOM 1504 N N . SER A 1 193 ? 5.395 0.415 -1.058 1.00 91.31 193 SER A N 1
ATOM 1505 C CA . SER A 1 193 ? 3.966 0.394 -1.408 1.00 91.31 193 SER A CA 1
ATOM 1506 C C . SER A 1 193 ? 3.656 -0.639 -2.492 1.00 91.31 193 SER A C 1
ATOM 1508 O O . SER A 1 193 ? 2.612 -1.279 -2.444 1.00 91.31 193 SER A O 1
ATOM 1510 N N . SER A 1 194 ? 4.585 -0.849 -3.430 1.00 93.56 194 SER A N 1
ATOM 1511 C CA . SER A 1 194 ? 4.456 -1.874 -4.471 1.00 93.56 194 SER A CA 1
ATOM 1512 C C . SER A 1 194 ? 4.457 -3.284 -3.876 1.00 93.56 194 SER A C 1
ATOM 1514 O O . SER A 1 194 ? 3.599 -4.096 -4.206 1.00 93.56 194 SER A O 1
ATOM 1516 N N . LYS A 1 195 ? 5.356 -3.569 -2.925 1.00 95.00 195 LYS A N 1
ATOM 1517 C CA . LYS A 1 195 ? 5.381 -4.851 -2.206 1.00 95.00 195 LYS A CA 1
ATOM 1518 C C . LYS A 1 195 ? 4.138 -5.071 -1.351 1.00 95.00 195 LYS A C 1
ATOM 1520 O O . LYS A 1 195 ? 3.641 -6.191 -1.305 1.00 95.00 195 LYS A O 1
ATOM 1525 N N . ALA A 1 196 ? 3.615 -4.025 -0.710 1.00 91.56 196 ALA A N 1
ATOM 1526 C CA . ALA A 1 196 ? 2.354 -4.113 0.025 1.00 91.56 196 ALA A CA 1
ATOM 1527 C C . ALA A 1 196 ? 1.172 -4.438 -0.906 1.00 91.56 196 ALA A C 1
ATOM 1529 O O . ALA A 1 196 ? 0.329 -5.262 -0.558 1.00 91.56 196 ALA A O 1
ATOM 1530 N N . PHE A 1 197 ? 1.137 -3.839 -2.101 1.00 93.69 197 PHE A N 1
ATOM 1531 C CA . PHE A 1 197 ? 0.148 -4.157 -3.130 1.00 93.69 197 PHE A CA 1
ATOM 1532 C C . PHE A 1 197 ? 0.275 -5.604 -3.623 1.00 93.69 197 PHE A C 1
ATOM 1534 O O . PHE A 1 197 ? -0.721 -6.320 -3.635 1.00 93.69 197 PHE A O 1
ATOM 1541 N N . SER A 1 198 ? 1.493 -6.060 -3.938 1.00 94.62 198 SER A N 1
ATOM 1542 C CA . SER A 1 198 ? 1.773 -7.460 -4.302 1.00 94.62 198 SER A CA 1
ATOM 1543 C C . SER A 1 198 ? 1.272 -8.434 -3.232 1.00 94.62 198 SER A C 1
ATOM 1545 O O . SER A 1 198 ? 0.498 -9.337 -3.534 1.00 94.62 198 SER A O 1
ATOM 1547 N N . ALA A 1 199 ? 1.594 -8.186 -1.958 1.00 93.50 199 ALA A N 1
ATOM 1548 C CA . ALA A 1 199 ? 1.120 -9.012 -0.849 1.00 93.50 199 ALA A CA 1
ATOM 1549 C C . ALA A 1 199 ? -0.415 -9.019 -0.716 1.00 93.50 199 ALA A C 1
ATOM 1551 O O . ALA A 1 199 ? -0.993 -10.057 -0.404 1.00 93.50 199 ALA A O 1
ATOM 1552 N N . LYS A 1 200 ? -1.089 -7.887 -0.974 1.00 92.38 200 LYS A N 1
ATOM 1553 C CA . LYS A 1 200 ? -2.560 -7.816 -0.997 1.00 92.38 200 LYS A CA 1
ATOM 1554 C C . LYS A 1 200 ? -3.135 -8.624 -2.162 1.00 92.38 200 LYS A C 1
ATOM 1556 O O . LYS A 1 200 ? -4.111 -9.333 -1.978 1.00 92.38 200 LYS A O 1
ATOM 1561 N N . MET A 1 201 ? -2.536 -8.546 -3.347 1.00 94.75 201 MET A N 1
ATOM 1562 C CA . MET A 1 201 ? -3.015 -9.266 -4.531 1.00 94.75 201 MET A CA 1
ATOM 1563 C C . MET A 1 201 ? -2.769 -10.777 -4.453 1.00 94.75 201 MET A C 1
ATOM 1565 O O . MET A 1 201 ? -3.554 -11.542 -5.000 1.00 94.75 201 MET A O 1
ATOM 1569 N N . GLN A 1 202 ? -1.752 -11.228 -3.713 1.00 93.81 202 GLN A N 1
ATOM 1570 C CA . GLN A 1 202 ? -1.529 -12.655 -3.439 1.00 93.81 202 GLN A CA 1
ATOM 1571 C C . GLN A 1 202 ? -2.679 -13.319 -2.670 1.00 93.81 202 GLN A C 1
ATOM 1573 O O . GLN A 1 202 ? -2.853 -14.532 -2.772 1.00 93.81 202 GLN A O 1
ATOM 1578 N N . THR A 1 203 ? -3.468 -12.558 -1.902 1.00 92.31 203 THR A N 1
ATOM 1579 C CA . THR A 1 203 ? -4.620 -13.111 -1.173 1.00 92.31 203 THR A CA 1
ATOM 1580 C C . THR A 1 203 ? -5.875 -13.220 -2.036 1.00 92.31 203 THR A C 1
ATOM 1582 O O . THR A 1 203 ? -6.845 -13.846 -1.610 1.00 92.31 203 THR A O 1
ATOM 1585 N N . VAL A 1 204 ? -5.870 -12.637 -3.241 1.00 92.69 204 VAL A N 1
ATOM 1586 C CA . VAL A 1 204 ? -7.002 -12.666 -4.168 1.00 92.69 204 VAL A CA 1
ATOM 1587 C C . VAL A 1 204 ? -6.954 -13.972 -4.969 1.00 92.69 204 VAL A C 1
ATOM 1589 O O . VAL A 1 204 ? -6.013 -14.184 -5.739 1.00 92.69 204 VAL A O 1
ATOM 1592 N N . PRO A 1 205 ? -7.956 -14.861 -4.833 1.00 91.00 205 PRO A N 1
ATOM 1593 C CA . PRO A 1 205 ? -7.986 -16.108 -5.588 1.00 91.00 205 PRO A CA 1
ATOM 1594 C C . PRO A 1 205 ? -7.952 -15.840 -7.093 1.00 91.00 205 PRO A C 1
ATOM 1596 O O . PRO A 1 205 ? -8.658 -14.963 -7.579 1.00 91.00 205 PRO A O 1
ATOM 1599 N N . GLY A 1 206 ? -7.145 -16.600 -7.834 1.00 90.75 206 GLY A N 1
ATOM 1600 C CA . GLY A 1 206 ? -7.042 -16.466 -9.290 1.00 90.75 206 GLY A CA 1
ATOM 1601 C C . GLY A 1 206 ? -6.107 -15.360 -9.780 1.00 90.75 206 GLY A C 1
ATOM 1602 O O . GLY A 1 206 ? -5.945 -15.235 -10.987 1.00 90.75 206 GLY A O 1
ATOM 1603 N N . VAL A 1 207 ? -5.464 -14.589 -8.897 1.00 94.19 207 VAL A N 1
ATOM 1604 C CA . VAL A 1 207 ? -4.385 -13.666 -9.280 1.00 94.19 207 VAL A CA 1
ATOM 1605 C C . VAL A 1 207 ? -3.038 -14.385 -9.208 1.00 94.19 207 VAL A C 1
ATOM 1607 O O . VAL A 1 207 ? -2.725 -15.039 -8.213 1.00 94.19 207 VAL A O 1
ATOM 1610 N N . TYR A 1 208 ? -2.237 -14.245 -10.262 1.00 93.69 208 TYR A N 1
ATOM 1611 C CA . TYR A 1 208 ? -0.980 -14.969 -10.479 1.00 93.69 208 TYR A CA 1
ATOM 1612 C C . TYR A 1 208 ? 0.242 -14.059 -10.612 1.00 93.69 208 TYR A C 1
ATOM 1614 O O . TYR A 1 208 ? 1.376 -14.536 -10.614 1.00 93.69 208 TYR A O 1
ATOM 1622 N N . GLY A 1 209 ? 0.050 -12.749 -10.728 1.00 94.94 209 GLY A N 1
ATOM 1623 C CA . GLY A 1 209 ? 1.164 -11.817 -10.725 1.00 94.94 209 GLY A CA 1
ATOM 1624 C C . GLY A 1 209 ? 0.733 -10.368 -10.769 1.00 94.94 209 GLY A C 1
ATOM 1625 O O . GLY A 1 209 ? -0.410 -10.051 -11.100 1.00 94.94 209 GLY A O 1
ATOM 1626 N N . VAL A 1 210 ? 1.666 -9.485 -10.439 1.00 96.44 210 VAL A N 1
ATOM 1627 C CA . VAL A 1 210 ? 1.480 -8.042 -10.529 1.00 96.44 210 VAL A CA 1
ATOM 1628 C C . VAL A 1 210 ? 2.723 -7.358 -11.069 1.00 96.44 210 VAL A C 1
ATOM 1630 O O . VAL A 1 210 ? 3.854 -7.740 -10.761 1.00 96.44 210 VAL A O 1
ATOM 1633 N N . LYS A 1 211 ? 2.497 -6.271 -11.800 1.00 96.25 211 LYS A N 1
ATOM 1634 C CA . LYS A 1 211 ? 3.504 -5.249 -12.060 1.00 96.25 211 LYS A CA 1
ATOM 1635 C C . LYS A 1 211 ? 3.027 -3.921 -11.521 1.00 96.25 211 LYS A C 1
ATOM 1637 O O . LYS A 1 211 ? 1.840 -3.611 -11.584 1.00 96.25 211 LYS A O 1
ATOM 1642 N N . THR A 1 212 ? 3.951 -3.124 -11.006 1.00 95.56 212 THR A N 1
ATOM 1643 C CA . THR A 1 212 ? 3.635 -1.767 -10.553 1.00 95.56 212 THR A CA 1
ATOM 1644 C C . THR A 1 212 ? 4.547 -0.745 -11.209 1.00 95.56 212 THR A C 1
ATOM 1646 O O . THR A 1 212 ? 5.726 -0.998 -11.463 1.00 95.56 212 THR A O 1
ATOM 1649 N N . PHE A 1 213 ? 4.000 0.441 -11.450 1.00 93.88 213 PHE A N 1
ATOM 1650 C CA . PHE A 1 213 ? 4.655 1.534 -12.150 1.00 93.88 213 PHE A CA 1
ATOM 1651 C C . PHE A 1 213 ? 4.529 2.805 -11.317 1.00 93.88 213 PHE A C 1
ATOM 1653 O O . PHE A 1 213 ? 3.490 3.463 -11.305 1.00 93.88 213 PHE A O 1
ATOM 1660 N N . VAL A 1 214 ? 5.593 3.155 -10.592 1.00 91.25 214 VAL A N 1
ATOM 1661 C CA . VAL A 1 214 ? 5.585 4.311 -9.683 1.00 91.25 214 VAL A CA 1
ATOM 1662 C C . VAL A 1 214 ? 5.432 5.637 -10.430 1.00 91.25 214 VAL A C 1
ATOM 1664 O O . VAL A 1 214 ? 4.779 6.538 -9.917 1.00 91.25 214 VAL A O 1
ATOM 1667 N N . ARG A 1 215 ? 6.003 5.768 -11.636 1.00 86.94 215 ARG A N 1
ATOM 1668 C CA . ARG A 1 215 ? 5.998 7.035 -12.386 1.00 86.94 215 ARG A CA 1
ATOM 1669 C C . ARG A 1 215 ? 4.586 7.474 -12.779 1.00 86.94 215 ARG A C 1
ATOM 1671 O O . ARG A 1 215 ? 4.285 8.657 -12.679 1.00 86.94 215 ARG A O 1
ATOM 1678 N N . ARG A 1 216 ? 3.749 6.530 -13.218 1.00 88.31 216 ARG A N 1
ATOM 1679 C CA . ARG A 1 216 ? 2.353 6.767 -13.630 1.00 88.31 216 ARG A CA 1
ATOM 1680 C C . ARG A 1 216 ? 1.312 6.359 -12.584 1.00 88.31 216 ARG A C 1
ATOM 1682 O O . ARG A 1 216 ? 0.123 6.405 -12.865 1.00 88.31 216 ARG A O 1
ATOM 1689 N N . HIS A 1 217 ? 1.745 5.940 -11.391 1.00 90.56 217 HIS A N 1
ATOM 1690 C CA . HIS A 1 217 ? 0.859 5.397 -10.355 1.00 90.56 217 HIS A CA 1
ATOM 1691 C C . HIS A 1 217 ? -0.034 4.251 -10.875 1.00 90.56 217 HIS A C 1
ATOM 1693 O O . HIS A 1 217 ? -1.223 4.186 -10.577 1.00 90.56 217 HIS A O 1
ATOM 1699 N N . GLY A 1 218 ? 0.541 3.364 -11.692 1.00 92.44 218 GLY A N 1
ATOM 1700 C CA . GLY A 1 218 ? -0.190 2.307 -12.391 1.00 92.44 218 GLY A CA 1
ATOM 1701 C C . GLY A 1 218 ? 0.133 0.906 -11.890 1.00 92.44 218 GLY A C 1
ATOM 1702 O O . GLY A 1 218 ? 1.202 0.659 -11.320 1.00 92.44 218 GLY A O 1
ATOM 1703 N N . VAL A 1 219 ? -0.786 -0.023 -12.130 1.00 94.75 219 VAL A N 1
ATOM 1704 C CA . VAL A 1 219 ? -0.616 -1.452 -11.860 1.00 94.75 219 VAL A CA 1
ATOM 1705 C C . VAL A 1 219 ? -1.137 -2.288 -13.021 1.00 94.75 219 VAL A C 1
ATOM 1707 O O . VAL A 1 219 ? -2.131 -1.946 -13.656 1.00 94.75 219 VAL A O 1
ATOM 1710 N N . GLU A 1 220 ? -0.480 -3.416 -13.248 1.00 95.69 220 GLU A N 1
ATOM 1711 C CA . GLU A 1 220 ? -0.980 -4.505 -14.081 1.00 95.69 220 GLU A CA 1
ATOM 1712 C C . GLU A 1 220 ? -1.156 -5.731 -13.188 1.00 95.69 220 GLU A C 1
ATOM 1714 O O . GLU A 1 220 ? -0.246 -6.095 -12.442 1.00 95.69 220 GLU A O 1
ATOM 1719 N N . VAL A 1 221 ? -2.316 -6.373 -13.254 1.00 96.06 221 VAL A N 1
ATOM 1720 C CA . VAL A 1 221 ? -2.649 -7.575 -12.490 1.00 96.06 221 VAL A CA 1
ATOM 1721 C C . VAL A 1 221 ? -2.879 -8.714 -13.471 1.00 96.06 221 VAL A C 1
ATOM 1723 O O . VAL A 1 221 ? -3.768 -8.641 -14.315 1.00 96.06 221 VAL A O 1
ATOM 1726 N N . LEU A 1 222 ? -2.075 -9.767 -13.357 1.00 95.56 222 LEU A N 1
ATOM 1727 C CA . LEU A 1 222 ? -2.194 -10.990 -14.143 1.00 95.56 222 LEU A CA 1
ATOM 1728 C C . LEU A 1 222 ? -3.118 -11.964 -13.411 1.00 95.56 222 LEU A C 1
ATOM 1730 O O . LEU A 1 222 ? -2.824 -12.358 -12.279 1.00 95.56 222 LEU A O 1
ATOM 1734 N N . PHE A 1 223 ? -4.217 -12.367 -14.040 1.00 94.56 223 PHE A N 1
ATOM 1735 C CA . PHE A 1 223 ? -5.244 -13.185 -13.401 1.00 94.56 223 PHE A CA 1
ATOM 1736 C C . PHE A 1 223 ? -5.869 -14.222 -14.339 1.00 94.56 223 PHE A C 1
ATOM 1738 O O . PHE A 1 223 ? -5.813 -14.103 -15.560 1.00 94.56 223 PHE A O 1
ATOM 1745 N N . ASP A 1 224 ? -6.471 -15.248 -13.745 1.00 94.25 224 ASP A N 1
ATOM 1746 C CA . ASP A 1 224 ? -7.252 -16.280 -14.422 1.00 94.25 224 ASP A CA 1
ATOM 1747 C C . ASP A 1 224 ? -8.743 -15.882 -14.444 1.00 94.25 224 ASP A C 1
ATOM 1749 O O . ASP A 1 224 ? -9.378 -15.864 -13.378 1.00 94.25 224 ASP A O 1
ATOM 1753 N N . PRO A 1 225 ? -9.324 -15.592 -15.627 1.00 91.88 225 PRO A N 1
ATOM 1754 C CA . PRO A 1 225 ? -10.722 -15.188 -15.760 1.00 91.88 225 PRO A CA 1
ATOM 1755 C C . PRO A 1 225 ? -11.717 -16.288 -15.353 1.00 91.88 225 PRO A C 1
ATOM 1757 O O . PRO A 1 225 ? -12.889 -15.996 -15.126 1.00 91.88 225 PRO A O 1
ATOM 1760 N N . ALA A 1 226 ? -11.286 -17.551 -15.236 1.00 90.56 226 ALA A N 1
ATOM 1761 C CA . ALA A 1 226 ? -12.140 -18.628 -14.738 1.00 90.56 226 ALA A CA 1
ATOM 1762 C C . ALA A 1 226 ? -12.315 -18.591 -13.208 1.00 90.56 226 ALA A C 1
ATOM 1764 O O . ALA A 1 226 ? -13.288 -19.135 -12.683 1.00 90.56 226 ALA A O 1
ATOM 1765 N N . LYS A 1 227 ? -11.381 -17.964 -12.477 1.00 89.31 227 LYS A N 1
ATOM 1766 C CA . LYS A 1 227 ? -11.369 -17.922 -11.001 1.00 89.31 227 LYS A CA 1
ATOM 1767 C C . LYS A 1 227 ? -11.711 -16.548 -10.440 1.00 89.31 227 LYS A C 1
ATOM 1769 O O . LYS A 1 227 ? -12.299 -16.457 -9.360 1.00 89.31 227 LYS A O 1
ATOM 1774 N N . THR A 1 228 ? -11.351 -15.487 -11.152 1.00 91.94 228 THR A N 1
ATOM 1775 C CA . THR A 1 228 ? -11.597 -14.110 -10.727 1.00 91.94 228 THR A CA 1
ATOM 1776 C C . THR A 1 228 ? -11.980 -13.227 -11.902 1.00 91.94 228 THR A C 1
ATOM 1778 O O . THR A 1 228 ? -11.873 -13.624 -13.056 1.00 91.94 228 THR A O 1
ATOM 1781 N N . ASP A 1 229 ? -12.457 -12.031 -11.596 1.00 92.81 229 ASP A N 1
ATOM 1782 C CA . ASP A 1 229 ? -12.898 -11.048 -12.576 1.00 92.81 229 ASP A CA 1
ATOM 1783 C C . ASP A 1 229 ? -12.356 -9.660 -12.209 1.00 92.81 229 ASP A C 1
ATOM 1785 O O . ASP A 1 229 ? -11.816 -9.437 -11.119 1.00 92.81 229 ASP A O 1
ATOM 1789 N N . THR A 1 230 ? -12.486 -8.714 -13.136 1.00 92.12 230 THR A N 1
ATOM 1790 C CA . THR A 1 230 ? -11.982 -7.349 -12.952 1.00 92.12 230 THR A CA 1
ATOM 1791 C C . THR A 1 230 ? -12.667 -6.622 -11.794 1.00 92.12 230 THR A C 1
ATOM 1793 O O . THR A 1 230 ? -12.011 -5.836 -11.115 1.00 92.12 230 THR A O 1
ATOM 1796 N N . LEU A 1 231 ? -13.940 -6.915 -11.503 1.00 91.31 231 LEU A N 1
ATOM 1797 C CA . LEU A 1 231 ? -14.684 -6.298 -10.401 1.00 91.31 231 LEU A CA 1
ATOM 1798 C C . LEU A 1 231 ? -14.174 -6.779 -9.043 1.00 91.31 231 LEU A C 1
ATOM 1800 O O . LEU A 1 231 ? -13.986 -5.971 -8.141 1.00 91.31 231 LEU A O 1
ATOM 1804 N N . LYS A 1 232 ? -13.882 -8.073 -8.890 1.00 91.38 232 LYS A N 1
ATOM 1805 C CA . LYS A 1 232 ? -13.268 -8.636 -7.680 1.00 91.38 232 LYS A CA 1
ATOM 1806 C C . LYS A 1 232 ? -11.869 -8.085 -7.461 1.00 91.38 232 LYS A C 1
ATOM 1808 O O . LYS A 1 232 ? -11.505 -7.809 -6.320 1.00 91.38 232 LYS A O 1
ATOM 1813 N N . ILE A 1 233 ? -11.097 -7.900 -8.534 1.00 92.25 233 ILE A N 1
ATOM 1814 C CA . ILE A 1 233 ? -9.780 -7.262 -8.451 1.00 92.25 233 ILE A CA 1
ATOM 1815 C C . ILE A 1 233 ? -9.939 -5.809 -7.994 1.00 92.25 233 ILE A C 1
ATOM 1817 O O . ILE A 1 233 ? -9.298 -5.415 -7.026 1.00 92.25 233 ILE A O 1
ATOM 1821 N N . GLN A 1 234 ? -10.835 -5.029 -8.604 1.00 90.69 234 GLN A N 1
ATOM 1822 C CA . GLN A 1 234 ? -11.112 -3.653 -8.179 1.00 90.69 234 GLN A CA 1
ATOM 1823 C C . GLN A 1 234 ? -11.601 -3.579 -6.726 1.00 90.69 234 GLN A C 1
ATOM 1825 O O . GLN A 1 234 ? -11.099 -2.760 -5.959 1.00 90.69 234 GLN A O 1
ATOM 1830 N N . ALA A 1 235 ? -12.491 -4.481 -6.306 1.00 89.94 235 ALA A N 1
ATOM 1831 C CA . ALA A 1 235 ? -12.955 -4.590 -4.924 1.00 89.94 235 ALA A CA 1
ATOM 1832 C C . ALA A 1 235 ? -11.810 -4.916 -3.957 1.00 89.94 235 ALA A C 1
ATOM 1834 O O . ALA A 1 235 ? -11.749 -4.392 -2.845 1.00 89.94 235 ALA A O 1
ATOM 1835 N N . ALA A 1 236 ? -10.872 -5.763 -4.386 1.00 89.75 236 ALA A N 1
ATOM 1836 C CA . ALA A 1 236 ? -9.679 -6.081 -3.622 1.00 89.75 236 ALA A CA 1
ATOM 1837 C C . ALA A 1 236 ? -8.669 -4.929 -3.605 1.00 89.75 236 ALA A C 1
ATOM 1839 O O . ALA A 1 236 ? -7.909 -4.823 -2.649 1.00 89.75 236 ALA A O 1
ATOM 1840 N N . ILE A 1 237 ? -8.625 -4.056 -4.612 1.00 89.50 237 ILE A N 1
ATOM 1841 C CA . ILE A 1 237 ? -7.800 -2.838 -4.599 1.00 89.50 237 ILE A CA 1
ATOM 1842 C C . ILE A 1 237 ? -8.414 -1.812 -3.644 1.00 89.50 237 ILE A C 1
ATOM 1844 O O . ILE A 1 237 ? -7.698 -1.276 -2.790 1.00 89.50 237 ILE A O 1
ATOM 1848 N N . PHE A 1 238 ? -9.734 -1.643 -3.717 1.00 88.56 238 PHE A N 1
ATOM 1849 C CA . PHE A 1 238 ? -10.519 -0.734 -2.897 1.00 88.56 238 PHE A CA 1
ATOM 1850 C C . PHE A 1 238 ? -10.265 -0.935 -1.396 1.00 88.56 238 PHE A C 1
ATOM 1852 O O . PHE A 1 238 ? -9.999 -2.036 -0.894 1.00 88.56 238 PHE A O 1
ATOM 1859 N N . ALA A 1 239 ? -10.303 0.171 -0.660 1.00 82.38 239 ALA A N 1
ATOM 1860 C CA . ALA A 1 239 ? -10.158 0.191 0.786 1.00 82.38 239 ALA A CA 1
ATOM 1861 C C . ALA A 1 239 ? -11.410 0.842 1.389 1.00 82.38 239 ALA A C 1
ATOM 1863 O O . ALA A 1 239 ? -11.495 2.075 1.404 1.00 82.38 239 ALA A O 1
ATOM 1864 N N . PRO A 1 240 ? -12.365 0.037 1.898 1.00 87.38 240 PRO A N 1
ATOM 1865 C CA . PRO A 1 240 ? -13.523 0.560 2.608 1.00 87.38 240 PRO A CA 1
ATOM 1866 C C . PRO A 1 240 ? -13.067 1.498 3.717 1.00 87.38 240 PRO A C 1
ATOM 1868 O O . PRO A 1 240 ? -12.146 1.177 4.477 1.00 87.38 240 PRO A O 1
ATOM 1871 N N . THR A 1 241 ? -13.675 2.674 3.778 1.00 89.19 241 THR A N 1
ATOM 1872 C CA . THR A 1 241 ? -13.252 3.726 4.693 1.00 89.19 241 THR A CA 1
ATOM 1873 C C . THR A 1 241 ? -14.416 4.127 5.573 1.00 89.19 241 THR A C 1
ATOM 1875 O O . THR A 1 241 ? -15.505 4.429 5.100 1.00 89.19 241 THR A O 1
ATOM 1878 N N . LEU A 1 242 ? -14.160 4.155 6.875 1.00 90.69 242 LEU A N 1
ATOM 1879 C CA . LEU A 1 242 ? -15.039 4.762 7.857 1.00 90.69 242 LEU A CA 1
ATOM 1880 C C . LEU A 1 242 ? -14.309 5.959 8.453 1.00 90.69 242 LEU A C 1
ATOM 1882 O O . LEU A 1 242 ? -13.170 5.829 8.917 1.00 90.69 242 LEU A O 1
ATOM 1886 N N . ARG A 1 243 ? -14.947 7.129 8.444 1.00 90.62 243 ARG A N 1
ATOM 1887 C CA . ARG A 1 243 ? -14.335 8.347 8.968 1.00 90.62 243 ARG A CA 1
ATOM 1888 C C . ARG A 1 243 ? -15.347 9.189 9.726 1.00 90.62 243 ARG A C 1
ATOM 1890 O O . ARG A 1 243 ? -16.296 9.709 9.151 1.00 90.62 243 ARG A O 1
ATOM 1897 N N . LYS A 1 244 ? -15.067 9.375 11.015 1.00 91.94 244 LYS A N 1
ATOM 1898 C CA . LYS A 1 244 ? -15.754 10.328 11.886 1.00 91.94 244 LYS A CA 1
ATOM 1899 C C . LYS A 1 244 ? -14.969 11.638 11.937 1.00 91.94 244 L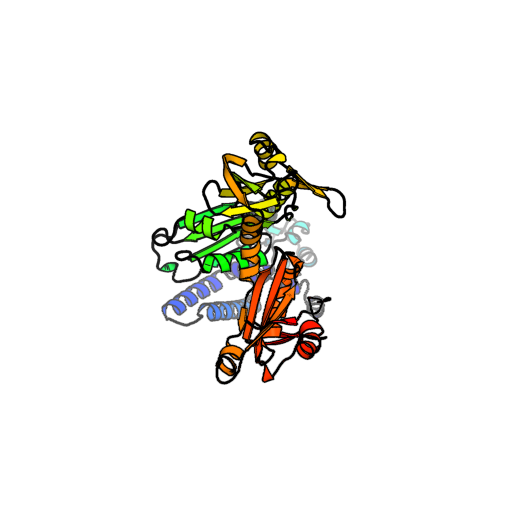YS A C 1
ATOM 1901 O O . LYS A 1 244 ? -13.767 11.612 12.208 1.00 91.94 244 LYS A O 1
ATOM 1906 N N . TYR A 1 245 ? -15.634 12.765 11.698 1.00 91.62 245 TYR A N 1
ATOM 1907 C CA . TYR A 1 245 ? -15.051 14.104 11.842 1.00 91.62 245 TYR A CA 1
ATOM 1908 C C . TYR A 1 245 ? -15.297 14.669 13.235 1.00 91.62 245 TYR A C 1
ATOM 1910 O O . TYR A 1 245 ? -14.366 15.152 13.878 1.00 91.62 245 TYR A O 1
ATOM 1918 N N . ALA A 1 246 ? -16.535 14.560 13.713 1.00 90.75 246 ALA A N 1
ATOM 1919 C CA . ALA A 1 246 ? -16.954 15.041 15.020 1.00 90.75 246 ALA A CA 1
ATOM 1920 C C . ALA A 1 246 ? -18.086 14.171 15.576 1.00 90.75 246 ALA A C 1
ATOM 1922 O O . ALA A 1 246 ? -18.778 13.483 14.827 1.00 90.75 246 ALA A O 1
ATOM 1923 N N . MET A 1 247 ? -18.274 14.204 16.898 1.00 90.44 247 MET A N 1
ATOM 1924 C CA . MET A 1 247 ? -19.516 13.714 17.493 1.00 90.44 247 MET A CA 1
ATOM 1925 C C . MET A 1 247 ? -20.571 14.823 17.445 1.00 90.44 247 MET A C 1
ATOM 1927 O O . MET A 1 247 ? -20.262 15.931 17.893 1.00 90.44 247 MET A O 1
ATOM 1931 N N . PRO A 1 248 ? -21.803 14.535 16.995 1.00 91.44 248 PRO A N 1
ATOM 1932 C CA . PRO A 1 248 ? -22.938 15.424 17.203 1.00 91.44 248 PRO A CA 1
ATOM 1933 C C . PRO A 1 248 ? -23.112 15.815 18.673 1.00 91.44 248 PRO A C 1
ATOM 1935 O O . PRO A 1 248 ? -22.958 14.989 19.586 1.00 91.44 248 PRO A O 1
ATOM 1938 N N . GLY A 1 249 ? -23.433 17.089 18.899 1.00 89.19 249 GLY A N 1
ATOM 1939 C CA . GLY A 1 249 ? -23.840 17.588 20.211 1.00 89.19 249 GLY A CA 1
ATOM 1940 C C . GLY A 1 249 ? -25.224 17.070 20.608 1.00 89.19 249 GLY A C 1
ATOM 1941 O O . GLY A 1 249 ? -25.942 16.500 19.794 1.00 89.19 249 GLY A O 1
ATOM 1942 N N . GLU A 1 250 ? -25.630 17.302 21.856 1.00 87.75 250 GLU A N 1
ATOM 1943 C CA . GLU A 1 250 ? -26.974 16.926 22.340 1.00 87.75 250 GLU A CA 1
ATOM 1944 C C . GLU A 1 250 ? -28.106 17.628 21.576 1.00 87.75 250 GLU A C 1
ATOM 1946 O O . GLU A 1 250 ? -29.202 17.092 21.457 1.00 87.75 250 GLU A O 1
ATOM 1951 N N . ASN A 1 251 ? -27.815 18.792 20.992 1.00 89.75 251 ASN A N 1
ATOM 1952 C CA . ASN A 1 251 ? -28.759 19.564 20.184 1.00 89.75 251 ASN A CA 1
ATOM 1953 C C . ASN A 1 251 ? -29.070 18.919 18.820 1.00 89.75 251 ASN A C 1
ATOM 1955 O O . ASN A 1 251 ? -29.977 19.383 18.136 1.00 89.75 251 ASN A O 1
ATOM 1959 N N . VAL A 1 252 ? -28.331 17.876 18.423 1.00 91.19 252 VAL A N 1
ATOM 1960 C CA . VAL A 1 252 ? -28.500 17.159 17.151 1.00 91.19 252 VAL A CA 1
ATOM 1961 C C . VAL A 1 252 ? -28.767 15.679 17.462 1.00 91.19 252 VAL A C 1
ATOM 1963 O O . VAL A 1 252 ? -27.848 14.856 17.428 1.00 91.19 252 VAL A O 1
ATOM 1966 N N . PRO A 1 253 ? -30.010 15.327 17.843 1.00 91.00 253 PRO A N 1
ATOM 1967 C CA . PRO A 1 253 ? -30.357 13.962 18.244 1.00 91.00 253 PRO A CA 1
ATOM 1968 C C . PRO A 1 253 ? -30.478 12.998 17.055 1.00 91.00 253 PRO A C 1
ATOM 1970 O O . PRO A 1 253 ? -30.320 11.792 17.231 1.00 91.00 253 PRO A O 1
ATOM 1973 N N . MET A 1 254 ? -30.749 13.526 15.857 1.00 94.81 254 MET A N 1
ATOM 1974 C CA . MET A 1 254 ? -30.938 12.768 14.620 1.00 94.81 254 MET A CA 1
ATOM 1975 C C . MET A 1 254 ? -30.064 13.354 13.513 1.00 94.81 254 MET A C 1
ATOM 1977 O O . MET A 1 254 ? -29.891 14.569 13.432 1.00 94.81 254 MET A O 1
ATOM 1981 N N . LEU A 1 255 ? -29.540 12.479 12.661 1.00 95.88 255 LEU A N 1
ATOM 1982 C CA . LEU A 1 255 ? -28.713 12.814 11.507 1.00 95.88 255 LEU A CA 1
ATOM 1983 C C . LEU A 1 255 ? -29.379 12.317 10.231 1.00 95.88 255 LEU A C 1
ATOM 1985 O O . LEU A 1 255 ? -29.857 11.184 10.200 1.00 95.88 255 LEU A O 1
ATOM 1989 N N . ASP A 1 256 ? -29.342 13.121 9.174 1.00 95.75 256 ASP A N 1
ATOM 1990 C CA . ASP A 1 256 ? -29.728 12.679 7.838 1.00 95.75 256 ASP A CA 1
ATOM 1991 C C . ASP A 1 256 ? -28.670 11.727 7.277 1.00 95.75 256 ASP A C 1
ATOM 1993 O O . ASP A 1 256 ? -27.460 11.966 7.368 1.00 95.75 256 ASP A O 1
ATOM 1997 N N . VAL A 1 257 ? -29.147 10.639 6.676 1.00 96.88 257 VAL A N 1
ATOM 1998 C CA . VAL A 1 257 ? -28.331 9.668 5.952 1.00 96.88 257 VAL A CA 1
ATOM 1999 C C . VAL A 1 257 ? -28.426 9.989 4.472 1.00 96.88 257 VAL A C 1
ATOM 2001 O O . VAL A 1 257 ? -29.461 9.775 3.843 1.00 96.88 257 VAL A O 1
ATOM 2004 N N . VAL A 1 258 ? -27.336 10.481 3.896 1.00 96.62 258 VAL A N 1
ATOM 2005 C CA . VAL A 1 258 ? -27.257 10.820 2.476 1.00 96.62 258 VAL A CA 1
ATOM 2006 C C . VAL A 1 258 ? -26.404 9.778 1.765 1.00 96.62 258 VAL A C 1
ATOM 2008 O O . VAL A 1 258 ? -25.228 9.610 2.078 1.00 96.62 258 VAL A O 1
ATOM 2011 N N . LYS A 1 259 ? -26.990 9.072 0.801 1.00 97.00 259 LYS A N 1
ATOM 2012 C CA . LYS A 1 259 ? -26.288 8.136 -0.075 1.00 97.00 259 LYS A CA 1
ATOM 2013 C C . LYS A 1 259 ? -25.814 8.838 -1.335 1.00 97.00 259 LYS A C 1
ATOM 2015 O O . LYS A 1 259 ? -26.605 9.465 -2.038 1.00 97.00 259 LYS A O 1
ATOM 2020 N N . LEU A 1 260 ? -24.531 8.690 -1.619 1.00 97.44 260 LEU A N 1
ATOM 2021 C CA . LEU A 1 260 ? -23.850 9.253 -2.769 1.00 97.44 260 LEU A CA 1
ATOM 2022 C C . LEU A 1 260 ? -23.222 8.120 -3.580 1.00 97.44 260 LEU A C 1
ATOM 2024 O O . LEU A 1 260 ? -22.593 7.227 -3.020 1.00 97.44 260 LEU A O 1
ATOM 2028 N N . GLY A 1 261 ? -23.364 8.178 -4.899 1.00 96.69 261 GLY A N 1
ATOM 2029 C CA . GLY A 1 261 ? -22.598 7.344 -5.823 1.00 96.69 261 GLY A CA 1
ATOM 2030 C C . GLY A 1 261 ? -21.460 8.174 -6.387 1.00 96.69 261 GLY A C 1
ATOM 2031 O O . GLY A 1 261 ? -21.732 9.153 -7.078 1.00 96.69 261 GLY A O 1
ATOM 2032 N N . VAL A 1 262 ? -20.211 7.819 -6.091 1.00 96.12 262 VAL A N 1
ATOM 2033 C CA . VAL A 1 262 ? -19.039 8.626 -6.467 1.00 96.12 262 VAL A CA 1
ATOM 2034 C C . VAL A 1 262 ? -18.076 7.822 -7.345 1.00 96.12 262 VAL A C 1
ATOM 2036 O O . VAL A 1 262 ? -17.673 6.710 -7.002 1.00 96.12 262 VAL A O 1
ATOM 2039 N N . GLU A 1 263 ? -17.701 8.375 -8.496 1.00 93.44 263 GLU A N 1
ATOM 2040 C CA . GLU A 1 263 ? -16.623 7.857 -9.350 1.00 93.44 263 GLU A CA 1
ATOM 2041 C C . GLU A 1 263 ? -15.272 8.482 -8.981 1.00 93.44 263 GLU A C 1
ATOM 2043 O O . GLU A 1 263 ? -15.218 9.520 -8.328 1.00 93.44 263 GLU A O 1
ATOM 2048 N N . GLY A 1 264 ? -14.168 7.845 -9.386 1.00 88.75 264 GLY A N 1
ATOM 2049 C CA . GLY A 1 264 ? -12.808 8.333 -9.107 1.00 88.75 264 GLY A CA 1
ATOM 2050 C C . GLY A 1 264 ? -12.279 7.999 -7.707 1.00 88.75 264 GLY A C 1
ATOM 2051 O O . GLY A 1 264 ? -11.214 8.455 -7.318 1.00 88.75 264 GLY A O 1
ATOM 2052 N N . LEU A 1 265 ? -13.002 7.197 -6.919 1.00 91.31 265 LEU A N 1
ATOM 2053 C CA . LEU A 1 265 ? -12.532 6.707 -5.619 1.00 91.31 265 LEU A CA 1
ATOM 2054 C C . LEU A 1 265 ? -11.886 5.327 -5.772 1.00 91.31 265 LEU A C 1
ATOM 2056 O O . LEU A 1 265 ? -12.501 4.298 -5.485 1.00 91.31 265 LEU A O 1
ATOM 2060 N N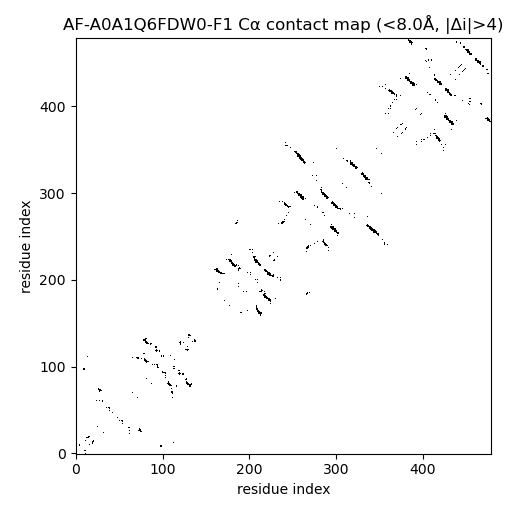 . HIS A 1 266 ? -10.648 5.300 -6.259 1.00 84.94 266 HIS A N 1
ATOM 2061 C CA . HIS A 1 266 ? -9.968 4.058 -6.619 1.00 84.94 266 HIS A CA 1
ATOM 2062 C C . HIS A 1 266 ? -9.149 3.473 -5.475 1.00 84.94 266 HIS A C 1
ATOM 2064 O O . HIS A 1 266 ? -9.104 2.250 -5.301 1.00 84.94 266 HIS A O 1
ATOM 2070 N N . ASP A 1 267 ? -8.507 4.329 -4.683 1.00 84.44 267 ASP A N 1
ATOM 2071 C CA . ASP A 1 267 ? -7.599 3.885 -3.640 1.00 84.44 267 ASP A CA 1
ATOM 2072 C C . ASP A 1 267 ? -7.775 4.594 -2.289 1.00 84.44 267 ASP A C 1
ATOM 2074 O O . ASP A 1 267 ? -8.692 5.377 -2.033 1.00 84.44 267 ASP A O 1
ATOM 2078 N N . ARG A 1 268 ? -6.877 4.260 -1.357 1.00 85.56 268 ARG A N 1
ATOM 2079 C CA . ARG A 1 268 ? -6.894 4.808 -0.000 1.00 85.56 268 ARG A CA 1
ATOM 2080 C C . ARG A 1 268 ? -6.604 6.312 0.039 1.00 85.56 268 ARG A C 1
ATOM 2082 O O . ARG A 1 268 ? -7.084 6.986 0.948 1.00 85.56 268 ARG A O 1
ATOM 2089 N N . MET A 1 269 ? -5.760 6.824 -0.851 1.00 87.75 269 MET A N 1
ATOM 2090 C CA . MET A 1 269 ? -5.420 8.244 -0.892 1.00 87.75 269 MET A CA 1
ATOM 2091 C C . MET A 1 269 ? -6.592 9.064 -1.424 1.00 87.75 269 MET A C 1
ATOM 2093 O O . MET A 1 269 ? -6.904 10.083 -0.808 1.00 87.75 269 MET A O 1
ATOM 2097 N N . ASP A 1 270 ? -7.288 8.575 -2.452 1.00 90.00 270 ASP A N 1
ATOM 2098 C CA . ASP A 1 270 ? -8.508 9.207 -2.968 1.00 90.00 270 ASP A CA 1
ATOM 2099 C C . ASP A 1 270 ? -9.544 9.353 -1.850 1.00 90.00 270 ASP A C 1
ATOM 2101 O O . ASP A 1 270 ? -10.042 10.446 -1.596 1.00 90.00 270 ASP A O 1
ATOM 2105 N N . MET A 1 271 ? -9.757 8.294 -1.058 1.00 91.12 271 MET A N 1
ATOM 2106 C CA . MET A 1 271 ? -10.633 8.329 0.123 1.00 91.12 271 MET A CA 1
ATOM 2107 C C . MET A 1 271 ? -10.202 9.348 1.185 1.00 91.12 271 MET A C 1
ATOM 2109 O O . MET A 1 271 ? -11.037 9.956 1.862 1.00 91.12 271 MET A O 1
ATOM 2113 N N . ILE A 1 272 ? -8.893 9.538 1.377 1.00 90.44 272 ILE A N 1
ATOM 2114 C CA . ILE A 1 272 ? -8.375 10.517 2.338 1.00 90.44 272 ILE A CA 1
ATOM 2115 C C . ILE A 1 272 ? -8.695 11.937 1.872 1.00 90.44 272 ILE A C 1
ATOM 2117 O O . ILE A 1 272 ? -9.137 12.733 2.708 1.00 90.44 272 ILE A O 1
ATOM 2121 N N . TYR A 1 273 ? -8.470 12.239 0.591 1.00 91.88 273 TYR A N 1
ATOM 2122 C CA . TYR A 1 273 ? -8.719 13.555 0.001 1.00 91.88 273 TYR A CA 1
ATOM 2123 C C . TYR A 1 273 ? -10.206 13.848 -0.127 1.00 91.88 273 TYR A C 1
ATOM 2125 O O . TYR A 1 273 ? -10.653 14.895 0.330 1.00 91.88 273 TYR A O 1
ATOM 2133 N N . PHE A 1 274 ? -10.987 12.883 -0.596 1.00 93.69 274 PHE A N 1
ATOM 2134 C CA . PHE A 1 274 ? -12.442 12.943 -0.592 1.00 93.69 274 PHE A CA 1
ATOM 2135 C C . PHE A 1 274 ? -13.000 13.205 0.814 1.00 93.69 274 PHE A C 1
ATOM 2137 O O . PHE A 1 274 ? -13.830 14.087 1.018 1.00 93.69 274 PHE A O 1
ATOM 2144 N N . GLY A 1 275 ? -12.465 12.531 1.835 1.00 93.50 275 GLY A N 1
ATOM 2145 C CA . GLY A 1 275 ? -12.836 12.829 3.216 1.00 93.50 275 GLY A CA 1
ATOM 2146 C C . GLY A 1 275 ? -12.447 14.246 3.670 1.00 93.50 275 GLY A C 1
ATOM 2147 O O . GLY A 1 275 ? -13.121 14.840 4.499 1.00 93.50 275 GLY A O 1
ATOM 2148 N N . MET A 1 276 ? -11.368 14.829 3.145 1.00 93.12 276 MET A N 1
ATOM 2149 C CA . MET A 1 276 ? -11.025 16.228 3.439 1.00 93.12 276 MET A CA 1
ATOM 2150 C C . MET A 1 276 ? -11.971 17.213 2.750 1.00 93.12 276 MET A C 1
ATOM 2152 O O . MET A 1 276 ? -12.261 18.252 3.336 1.00 93.12 276 MET A O 1
ATOM 2156 N N . VAL A 1 277 ? -12.460 16.889 1.549 1.00 93.94 277 VAL A N 1
ATOM 2157 C CA . VAL A 1 277 ? -13.510 17.652 0.858 1.00 93.94 277 VAL A CA 1
ATOM 2158 C C . VAL A 1 277 ? -14.781 17.662 1.704 1.00 93.94 277 VAL A C 1
ATOM 2160 O O . VAL A 1 277 ? -15.242 18.729 2.098 1.00 93.94 277 VAL A O 1
ATOM 2163 N N . LEU A 1 278 ? -15.285 16.483 2.084 1.00 94.81 278 LEU A N 1
ATOM 2164 C CA . LEU A 1 278 ? -16.499 16.372 2.898 1.00 94.81 278 LEU A CA 1
ATOM 2165 C C . LEU A 1 278 ? -16.365 17.046 4.269 1.00 94.81 278 LEU A C 1
ATOM 2167 O O . LEU A 1 278 ? -17.326 17.620 4.762 1.00 94.81 278 LEU A O 1
ATOM 2171 N N . GLN A 1 279 ? -15.178 17.010 4.882 1.00 93.12 279 GLN A N 1
ATOM 2172 C CA . GLN A 1 279 ? -14.929 17.665 6.169 1.00 93.12 279 GLN A CA 1
ATOM 2173 C C . GLN A 1 279 ? -15.078 19.197 6.107 1.00 93.12 279 GLN A C 1
ATOM 2175 O O . GLN A 1 279 ? -15.319 19.819 7.140 1.00 93.12 279 GLN A O 1
ATOM 2180 N N . LYS A 1 280 ? -14.910 19.817 4.930 1.00 91.19 280 LYS A N 1
ATOM 2181 C CA . LYS A 1 280 ? -15.101 21.265 4.747 1.00 91.19 280 LYS A CA 1
ATOM 2182 C C . LYS A 1 280 ? -16.578 21.663 4.663 1.00 91.19 280 LYS A C 1
ATOM 2184 O O . LYS A 1 280 ? -16.874 22.844 4.807 1.00 91.19 280 LYS A O 1
ATOM 2189 N N . ILE A 1 281 ? -17.481 20.710 4.429 1.00 92.88 281 ILE A N 1
ATOM 2190 C CA . ILE A 1 281 ? -18.920 20.966 4.372 1.00 92.88 281 ILE A CA 1
ATOM 2191 C C . ILE A 1 281 ? -19.450 21.031 5.807 1.00 92.88 281 ILE A C 1
ATOM 2193 O O . ILE A 1 281 ? -19.437 20.039 6.541 1.00 92.88 281 ILE A O 1
ATOM 2197 N N . GLU A 1 282 ? -19.907 22.212 6.215 1.00 91.50 282 GLU A N 1
ATOM 2198 C CA . GLU A 1 282 ? -20.497 22.410 7.536 1.00 91.50 282 GLU A CA 1
ATOM 2199 C C . GLU A 1 282 ? -21.748 21.543 7.710 1.00 91.50 282 GLU A C 1
ATOM 2201 O O . GLU A 1 282 ? -22.578 21.432 6.812 1.00 91.50 282 GLU A O 1
ATOM 2206 N N . GLY A 1 283 ? -21.869 20.905 8.875 1.00 92.81 283 GLY A N 1
ATOM 2207 C CA . GLY A 1 283 ? -22.957 19.972 9.174 1.00 92.81 283 GLY A CA 1
ATOM 2208 C C . GLY A 1 283 ? -22.651 18.509 8.850 1.00 92.81 283 GLY A C 1
ATOM 2209 O O . GLY A 1 283 ? -23.402 17.644 9.285 1.00 92.81 283 GLY A O 1
ATOM 2210 N N . VAL A 1 284 ? -21.548 18.180 8.167 1.00 96.19 284 VAL A N 1
ATOM 2211 C CA . VAL A 1 284 ? -21.146 16.777 7.963 1.00 96.19 284 VAL A CA 1
ATOM 2212 C C . VAL A 1 284 ? -20.376 16.246 9.176 1.00 96.19 284 VAL A C 1
ATOM 2214 O O . VAL A 1 284 ? -19.316 16.754 9.540 1.00 96.19 284 VAL A O 1
ATOM 2217 N N . TYR A 1 285 ? -20.863 15.157 9.777 1.00 95.06 285 TYR A N 1
ATOM 2218 C CA . TYR A 1 285 ? -20.251 14.540 10.963 1.00 95.06 285 TYR A CA 1
ATOM 2219 C C . TYR A 1 285 ? -19.348 13.345 10.646 1.00 95.06 285 TYR A C 1
ATOM 2221 O O . TYR A 1 285 ? -18.434 13.027 11.415 1.00 95.06 285 TYR A O 1
ATOM 2229 N N . GLY A 1 286 ? -19.559 12.692 9.507 1.00 95.12 286 GLY A N 1
ATOM 2230 C CA . GLY A 1 286 ? -18.731 11.579 9.057 1.00 95.12 286 GLY A CA 1
ATOM 2231 C C . GLY A 1 286 ? -19.287 10.898 7.816 1.00 95.12 286 GLY A C 1
ATOM 2232 O O . GLY A 1 286 ? -20.347 11.265 7.313 1.00 95.12 286 GLY A O 1
ATOM 2233 N N . PHE A 1 287 ? -18.571 9.886 7.335 1.00 96.19 287 PHE A N 1
ATOM 2234 C CA . PHE A 1 287 ? -19.025 9.048 6.231 1.00 96.19 287 PHE A CA 1
ATOM 2235 C C . PHE A 1 287 ? -18.497 7.615 6.334 1.00 96.19 287 PHE A C 1
ATOM 2237 O O . PHE A 1 287 ? -17.505 7.332 7.018 1.00 96.19 287 PHE A O 1
ATOM 2244 N N . THR A 1 288 ? -19.157 6.721 5.610 1.00 95.50 288 THR A N 1
ATOM 2245 C CA . THR A 1 288 ? -18.714 5.354 5.334 1.00 95.50 288 THR A CA 1
ATOM 2246 C C . THR A 1 288 ? -18.698 5.114 3.832 1.00 95.50 288 THR A C 1
ATOM 2248 O O . THR A 1 288 ? -19.562 5.628 3.128 1.00 95.50 288 THR A O 1
ATOM 2251 N N . SER A 1 289 ? -17.736 4.337 3.339 1.00 95.12 289 SER A N 1
ATOM 2252 C CA . SER A 1 289 ? -17.667 3.931 1.936 1.00 95.12 289 SER A CA 1
ATOM 2253 C C . SER A 1 289 ? -17.616 2.417 1.779 1.00 95.12 289 SER A C 1
ATOM 2255 O O . SER A 1 289 ? -16.877 1.721 2.485 1.00 95.12 289 SER A O 1
ATOM 2257 N N . GLU A 1 290 ? -18.385 1.921 0.817 1.00 93.62 290 GLU A N 1
ATOM 2258 C CA . GLU A 1 290 ? -18.452 0.519 0.426 1.00 93.62 290 GLU A CA 1
ATOM 2259 C C . GLU A 1 290 ? -18.168 0.377 -1.069 1.00 93.62 290 GLU A C 1
ATOM 2261 O O . GLU A 1 290 ? -18.384 1.294 -1.862 1.00 93.62 290 GLU A O 1
ATOM 2266 N N . PHE A 1 291 ? -17.625 -0.777 -1.459 1.00 92.19 291 PHE A N 1
ATOM 2267 C CA . PHE A 1 291 ? -17.302 -1.014 -2.858 1.00 92.19 291 PHE A CA 1
ATOM 2268 C C . PHE A 1 291 ? -18.586 -1.172 -3.678 1.00 92.19 291 PHE A C 1
ATOM 2270 O O . PHE A 1 291 ? -19.360 -2.102 -3.457 1.00 92.19 291 PHE A O 1
ATOM 2277 N N . ALA A 1 292 ? -18.760 -0.287 -4.654 1.00 91.81 292 ALA A N 1
ATOM 2278 C CA . ALA A 1 292 ? -19.773 -0.350 -5.695 1.00 91.81 292 ALA A CA 1
ATOM 2279 C C . ALA A 1 292 ? -19.247 0.391 -6.940 1.00 91.81 292 ALA A C 1
ATOM 2281 O O . ALA A 1 292 ? -18.196 1.037 -6.891 1.00 91.81 292 ALA A O 1
ATOM 2282 N N . CYS A 1 293 ? -19.952 0.288 -8.066 1.00 88.12 293 CYS A N 1
ATOM 2283 C CA . CYS A 1 293 ? -19.626 1.019 -9.291 1.00 88.12 293 CYS A CA 1
ATOM 2284 C C . CYS A 1 293 ? -20.859 1.818 -9.744 1.00 88.12 293 CYS A C 1
ATOM 2286 O O . CYS A 1 293 ? -21.749 1.219 -10.354 1.00 88.12 293 CYS A O 1
ATOM 2288 N N . PRO A 1 294 ? -20.949 3.134 -9.458 1.00 92.25 294 PRO A N 1
ATOM 2289 C CA . PRO A 1 294 ? -19.998 3.985 -8.718 1.00 92.25 294 PRO A CA 1
ATOM 2290 C C . PRO A 1 294 ? -19.930 3.649 -7.216 1.00 92.25 294 PRO A C 1
ATOM 2292 O O . PRO A 1 294 ? -20.801 2.948 -6.707 1.00 92.25 294 PRO A O 1
ATOM 2295 N N . VAL A 1 295 ? -18.898 4.122 -6.508 1.00 94.56 295 VAL A N 1
ATOM 2296 C CA . VAL A 1 295 ? -18.658 3.792 -5.088 1.00 94.56 295 VAL A CA 1
ATOM 2297 C C . VAL A 1 295 ? -19.811 4.297 -4.222 1.00 94.56 295 VAL A C 1
ATOM 2299 O O . VAL A 1 295 ? -20.171 5.468 -4.327 1.00 94.56 295 VAL A O 1
ATOM 2302 N N . ASP A 1 296 ? -20.361 3.434 -3.357 1.00 95.81 296 ASP A N 1
ATOM 2303 C CA . ASP A 1 296 ? -21.449 3.795 -2.438 1.00 95.81 296 ASP A CA 1
ATOM 2304 C C . ASP A 1 296 ? -20.849 4.483 -1.210 1.00 95.81 296 ASP A C 1
ATOM 2306 O O . ASP A 1 296 ? -20.107 3.886 -0.422 1.00 95.81 296 ASP A O 1
ATOM 2310 N N . VAL A 1 297 ? -21.140 5.770 -1.073 1.00 97.25 297 VAL A N 1
ATOM 2311 C CA . VAL A 1 297 ? -20.710 6.609 0.037 1.00 97.25 297 VAL A CA 1
ATOM 2312 C C . VAL A 1 297 ? -21.941 7.024 0.823 1.00 97.25 297 VAL A C 1
ATOM 2314 O O . VAL A 1 297 ? -22.818 7.720 0.326 1.00 97.25 297 VAL A O 1
ATOM 2317 N N . THR A 1 298 ? -21.983 6.654 2.096 1.00 97.56 298 THR A N 1
ATOM 2318 C CA . THR A 1 298 ? -23.020 7.100 3.026 1.00 97.56 298 THR A CA 1
ATOM 2319 C C . THR A 1 298 ? -22.468 8.217 3.903 1.00 97.56 298 THR A C 1
ATOM 2321 O O . THR A 1 298 ? -21.548 7.993 4.690 1.00 97.56 298 THR A O 1
ATOM 2324 N N . VAL A 1 299 ? -23.020 9.418 3.765 1.00 97.38 299 VAL A N 1
ATOM 2325 C CA . VAL A 1 299 ? -22.674 10.619 4.532 1.00 97.38 299 VAL A CA 1
ATOM 2326 C C . VAL A 1 299 ? -23.709 10.841 5.630 1.00 97.38 299 VAL A C 1
ATOM 2328 O O . VAL A 1 299 ? -24.906 10.692 5.402 1.00 97.38 299 VAL A O 1
ATOM 2331 N N . TYR A 1 300 ? -23.236 11.215 6.817 1.00 96.88 300 TYR A N 1
ATOM 2332 C CA . TYR A 1 300 ? -24.072 11.530 7.973 1.00 96.88 300 TYR A CA 1
ATOM 2333 C C . TYR A 1 300 ? -24.001 13.028 8.244 1.00 96.88 300 TYR A C 1
ATOM 2335 O O . TYR A 1 300 ? -22.921 13.559 8.532 1.00 96.88 300 TYR A O 1
ATOM 2343 N N . ALA A 1 301 ? -25.142 13.699 8.135 1.00 95.75 301 ALA A N 1
ATOM 2344 C CA . ALA A 1 301 ? -25.231 15.151 8.124 1.00 95.75 301 ALA A CA 1
ATOM 2345 C C . ALA A 1 301 ? -26.276 15.685 9.110 1.00 95.75 301 ALA A C 1
ATOM 2347 O O . ALA A 1 301 ? -27.249 15.010 9.432 1.00 95.75 301 ALA A O 1
ATOM 2348 N N . ASP A 1 302 ? -26.069 16.913 9.579 1.00 95.00 302 ASP A N 1
ATOM 2349 C CA . ASP A 1 302 ? -27.054 17.667 10.346 1.00 95.00 302 ASP A CA 1
ATOM 2350 C C . ASP A 1 302 ? -28.261 18.020 9.456 1.00 95.00 302 ASP A C 1
ATOM 2352 O O . ASP A 1 302 ? -28.079 18.738 8.465 1.00 95.00 302 ASP A O 1
ATOM 2356 N N . PRO A 1 303 ? -29.490 17.598 9.803 1.00 91.31 303 PRO A N 1
ATOM 2357 C CA . PRO A 1 303 ? -30.683 17.985 9.053 1.00 91.31 303 PRO A CA 1
ATOM 2358 C C . PRO A 1 303 ? -30.886 19.507 9.012 1.00 91.31 303 PRO A C 1
ATOM 2360 O O . PRO A 1 303 ? -31.399 20.050 8.034 1.00 91.31 303 PRO A O 1
ATOM 2363 N N . ALA A 1 304 ? -30.455 20.227 10.057 1.00 90.62 304 ALA A N 1
ATOM 2364 C CA . ALA A 1 304 ? -30.587 21.679 10.135 1.00 90.62 304 ALA A CA 1
ATOM 2365 C C . ALA A 1 304 ? -29.595 22.425 9.227 1.00 90.62 304 ALA A C 1
ATOM 2367 O O . ALA A 1 304 ? -29.832 23.589 8.904 1.00 90.62 304 ALA A O 1
ATOM 2368 N N . ALA A 1 305 ? -28.512 21.771 8.790 1.00 88.94 305 ALA A N 1
ATOM 2369 C CA . ALA A 1 305 ? -27.544 22.370 7.871 1.00 88.94 305 ALA A CA 1
ATOM 2370 C C . ALA A 1 305 ? -28.084 22.487 6.435 1.00 88.94 305 ALA A C 1
ATOM 2372 O O . ALA A 1 305 ? -27.530 23.245 5.642 1.00 88.94 305 ALA A O 1
ATOM 2373 N N . GLY A 1 306 ? -29.163 21.768 6.093 1.00 85.12 306 GLY A N 1
ATOM 2374 C CA . GLY A 1 306 ? -29.841 21.905 4.801 1.00 85.12 306 GLY A CA 1
ATOM 2375 C C . GLY A 1 306 ? -28.944 21.607 3.596 1.00 85.12 306 GLY A C 1
ATOM 2376 O O . GLY A 1 306 ? -29.053 22.283 2.573 1.00 85.12 306 GLY A O 1
ATOM 2377 N N . ILE A 1 307 ? -28.039 20.628 3.715 1.00 89.56 307 ILE A N 1
ATOM 2378 C CA . ILE A 1 307 ? -27.064 20.307 2.666 1.00 89.56 307 ILE A CA 1
ATOM 2379 C C . ILE A 1 307 ? -27.788 19.734 1.441 1.00 89.56 307 ILE A C 1
ATOM 2381 O O . ILE A 1 307 ? -28.431 18.684 1.500 1.00 89.56 307 ILE A O 1
ATOM 2385 N N . THR A 1 308 ? -27.657 20.425 0.312 1.00 91.12 308 THR A N 1
ATOM 2386 C CA . THR A 1 308 ? -28.307 20.053 -0.953 1.00 91.12 308 THR A CA 1
ATOM 2387 C C . THR A 1 308 ? -27.389 19.225 -1.851 1.00 91.12 308 THR A C 1
ATOM 2389 O O . THR A 1 308 ? -26.169 19.245 -1.697 1.00 91.12 308 THR A O 1
ATOM 2392 N N . GLU A 1 309 ? -27.968 18.537 -2.838 1.00 92.69 309 GLU A N 1
ATOM 2393 C CA . GLU A 1 309 ? -27.218 17.827 -3.887 1.00 92.69 309 GLU A CA 1
ATOM 2394 C C . GLU A 1 309 ? -26.180 18.730 -4.568 1.00 92.69 309 GLU A C 1
ATOM 2396 O O . GLU A 1 309 ? -25.031 18.330 -4.706 1.00 92.69 309 GLU A O 1
ATOM 2401 N N . LYS A 1 310 ? -26.542 19.983 -4.880 1.00 92.50 310 LYS A N 1
ATOM 2402 C CA . LYS A 1 310 ? -25.631 20.956 -5.504 1.00 92.50 310 LYS A CA 1
ATOM 2403 C C . LYS A 1 310 ? -24.396 21.253 -4.662 1.00 92.50 310 LYS A C 1
ATOM 2405 O O . LYS A 1 310 ? -23.315 21.410 -5.207 1.00 92.50 310 LYS A O 1
ATOM 2410 N N . MET A 1 311 ? -24.540 21.318 -3.338 1.00 92.62 311 MET A N 1
ATOM 2411 C CA . MET A 1 311 ? -23.392 21.541 -2.452 1.00 92.62 311 MET A CA 1
ATOM 2412 C C . MET A 1 311 ? -22.438 20.344 -2.459 1.00 92.62 311 MET A C 1
ATOM 2414 O O . MET A 1 311 ? -21.226 20.528 -2.375 1.00 92.62 311 MET A O 1
ATOM 2418 N N . PHE A 1 312 ? -22.972 19.122 -2.559 1.00 94.06 312 PHE A N 1
ATOM 2419 C CA . PHE A 1 312 ? -22.142 17.934 -2.740 1.00 94.06 312 PHE A CA 1
ATOM 2420 C C . PHE A 1 312 ? -21.489 17.915 -4.119 1.00 94.06 312 PHE A C 1
ATOM 2422 O O . PHE A 1 312 ? -20.297 17.653 -4.188 1.00 94.06 312 PHE A O 1
ATOM 2429 N N . GLU A 1 313 ? -22.228 18.225 -5.182 1.00 94.31 313 GLU A N 1
ATOM 2430 C CA . GLU A 1 313 ? -21.710 18.302 -6.553 1.00 94.31 313 GLU A CA 1
ATOM 2431 C C . GLU A 1 313 ? -20.557 19.315 -6.649 1.00 94.31 313 GLU A C 1
ATOM 2433 O O . GLU A 1 313 ? -19.449 18.945 -7.017 1.00 94.31 313 GLU A O 1
ATOM 2438 N N . GLU A 1 314 ? -20.756 20.556 -6.192 1.00 93.56 314 GLU A N 1
ATOM 2439 C CA . GLU A 1 314 ? -19.724 21.607 -6.201 1.00 93.56 314 GLU A CA 1
ATOM 2440 C C . GLU A 1 314 ? -18.461 21.218 -5.418 1.00 93.56 314 GLU A C 1
ATOM 2442 O O . GLU A 1 314 ? -17.350 21.583 -5.802 1.00 93.56 314 GLU A O 1
ATOM 2447 N N . ALA A 1 315 ? -18.614 20.490 -4.309 1.00 92.38 315 ALA A N 1
ATOM 2448 C CA . ALA A 1 315 ? -17.488 20.069 -3.488 1.00 92.38 315 ALA A CA 1
ATOM 2449 C C . ALA A 1 315 ? -16.761 18.843 -4.067 1.00 92.38 315 ALA A C 1
ATOM 2451 O O . ALA A 1 315 ? -15.532 18.795 -4.041 1.00 92.38 315 ALA A O 1
ATOM 2452 N N . ILE A 1 316 ? -17.506 17.841 -4.546 1.00 94.50 316 ILE A N 1
ATOM 2453 C CA . ILE A 1 316 ? -16.981 16.540 -4.988 1.00 94.50 316 ILE A CA 1
ATOM 2454 C C . ILE A 1 316 ? -16.396 16.625 -6.397 1.00 94.50 316 ILE A C 1
ATOM 2456 O O . ILE A 1 316 ? -15.359 16.007 -6.641 1.00 94.50 316 ILE A O 1
ATOM 2460 N N . ASP A 1 317 ? -17.012 17.406 -7.282 1.00 94.75 317 ASP A N 1
ATOM 2461 C CA . ASP A 1 317 ? -16.597 17.554 -8.683 1.00 94.75 317 ASP A CA 1
ATOM 2462 C C . ASP A 1 317 ? -15.527 18.645 -8.854 1.00 94.75 317 ASP A C 1
ATOM 2464 O O . ASP A 1 317 ? -15.065 18.914 -9.964 1.00 94.75 317 ASP A O 1
ATOM 2468 N N . ALA A 1 318 ? -15.106 19.283 -7.756 1.00 91.75 318 ALA A N 1
ATOM 2469 C CA . ALA A 1 318 ? -14.011 20.238 -7.765 1.00 91.75 318 ALA A CA 1
ATOM 2470 C C . ALA A 1 318 ? -12.730 19.578 -8.297 1.00 91.75 318 ALA A C 1
ATOM 2472 O O . ALA A 1 318 ? -12.298 18.553 -7.777 1.00 91.75 318 ALA A O 1
ATOM 2473 N N . GLU A 1 319 ? -12.083 20.204 -9.283 1.00 89.44 319 GLU A N 1
ATOM 2474 C CA . GLU A 1 319 ? -10.856 19.686 -9.913 1.00 89.44 319 GLU A CA 1
ATOM 2475 C C . GLU A 1 319 ? -9.627 19.757 -8.994 1.00 89.44 319 GLU A C 1
ATOM 2477 O O . GLU A 1 319 ? -8.627 19.076 -9.224 1.00 89.44 319 GLU A O 1
ATOM 2482 N N . GLU A 1 320 ? -9.678 20.574 -7.940 1.00 91.44 320 GLU A N 1
ATOM 2483 C CA . GLU A 1 320 ? -8.546 20.807 -7.051 1.00 91.44 320 GLU A CA 1
ATOM 2484 C C . GLU A 1 320 ? -8.963 20.879 -5.579 1.00 91.44 320 GLU A C 1
ATOM 2486 O O . GLU A 1 320 ? -9.888 21.591 -5.186 1.00 91.44 320 GLU A O 1
ATOM 2491 N N . LEU A 1 321 ? -8.202 20.192 -4.728 1.00 90.12 321 LEU A N 1
ATOM 2492 C CA . LEU A 1 321 ? -8.275 20.314 -3.279 1.00 90.12 321 LEU A CA 1
ATOM 2493 C C . LEU A 1 321 ? -7.058 21.084 -2.762 1.00 90.12 321 LEU A C 1
ATOM 2495 O O . LEU A 1 321 ? -5.927 20.597 -2.798 1.00 90.12 321 LEU A O 1
ATOM 2499 N N . VAL A 1 322 ? -7.308 22.260 -2.187 1.00 89.25 322 VAL A N 1
ATOM 2500 C CA . VAL A 1 322 ? -6.282 23.052 -1.497 1.00 89.25 322 VAL A CA 1
ATOM 2501 C C . VAL A 1 322 ? -6.203 22.647 -0.024 1.00 89.25 322 VAL A C 1
ATOM 2503 O O . VAL A 1 322 ? -7.211 22.669 0.699 1.00 89.25 322 VAL A O 1
ATOM 2506 N N . ILE A 1 323 ? -5.001 22.274 0.422 1.00 88.94 323 ILE A N 1
ATOM 2507 C CA . ILE A 1 323 ? -4.702 21.874 1.802 1.00 88.94 323 ILE A CA 1
ATOM 2508 C C . ILE A 1 323 ? -3.624 22.798 2.385 1.00 88.94 323 ILE A C 1
ATOM 2510 O O . ILE A 1 323 ? -2.582 22.982 1.751 1.00 88.94 323 ILE A O 1
ATOM 2514 N N . PRO A 1 324 ? -3.802 23.320 3.613 1.00 84.69 324 PRO A N 1
ATOM 2515 C CA . PRO A 1 324 ? -2.749 24.065 4.292 1.00 84.69 324 PRO A CA 1
ATOM 2516 C C . PRO A 1 324 ? -1.555 23.150 4.609 1.00 84.69 324 PRO A C 1
ATOM 2518 O O . PRO A 1 324 ? -1.703 22.090 5.224 1.00 84.69 324 PRO A O 1
ATOM 2521 N N . ALA A 1 325 ? -0.356 23.559 4.200 1.00 83.44 325 ALA A N 1
ATOM 2522 C CA . ALA A 1 325 ? 0.904 22.880 4.479 1.00 83.44 325 ALA A CA 1
ATOM 2523 C C . ALA A 1 325 ? 1.787 23.730 5.408 1.00 83.44 325 ALA A C 1
ATOM 2525 O O . ALA A 1 325 ? 1.511 24.896 5.675 1.00 83.44 325 ALA A O 1
ATOM 2526 N N . LYS 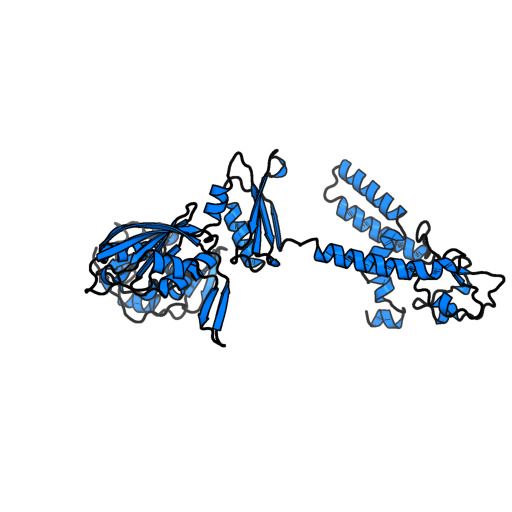A 1 326 ? 2.879 23.144 5.923 1.00 78.56 326 LYS A N 1
ATOM 2527 C CA . LYS A 1 326 ? 3.850 23.884 6.756 1.00 78.56 326 LYS A CA 1
ATOM 2528 C C . LYS A 1 326 ? 4.493 25.062 6.010 1.00 78.56 326 LYS A C 1
ATOM 2530 O O . LYS A 1 326 ? 4.894 26.025 6.650 1.00 78.56 326 LYS A O 1
ATOM 2535 N N . GLU A 1 327 ? 4.577 24.971 4.685 1.00 74.62 327 GLU A N 1
ATOM 2536 C CA . GLU A 1 327 ? 5.117 25.994 3.789 1.00 74.62 327 GLU A CA 1
ATOM 2537 C C . GLU A 1 327 ? 4.076 26.304 2.702 1.00 74.62 327 GLU A C 1
ATOM 2539 O O . GLU A 1 327 ? 4.130 25.766 1.600 1.00 74.62 327 GLU A O 1
ATOM 2544 N N . GLY A 1 328 ? 3.086 27.134 3.039 1.00 84.62 328 GLY A N 1
ATOM 2545 C CA . GLY A 1 328 ? 2.055 27.593 2.103 1.00 84.62 328 GLY A CA 1
ATOM 2546 C C . GLY A 1 328 ? 0.919 26.594 1.881 1.00 84.62 328 GLY A C 1
ATOM 2547 O O . GLY A 1 328 ? 0.502 25.881 2.795 1.00 84.62 328 GLY A O 1
ATOM 2548 N N . GLU A 1 329 ? 0.395 26.564 0.661 1.00 88.62 329 GLU A N 1
ATOM 2549 C CA . GLU A 1 329 ? -0.736 25.725 0.275 1.00 88.62 329 GLU A CA 1
ATOM 2550 C C . GLU A 1 329 ? -0.284 24.610 -0.662 1.00 88.62 329 GLU A C 1
ATOM 2552 O O . GLU A 1 329 ? 0.525 24.810 -1.568 1.00 88.62 329 GLU A O 1
ATOM 2557 N N . LYS A 1 330 ? -0.816 23.410 -0.436 1.00 89.25 330 LYS A N 1
ATOM 2558 C CA . LYS A 1 330 ? -0.633 22.273 -1.328 1.00 89.25 330 LYS A CA 1
ATOM 2559 C C . LYS A 1 330 ? -1.916 22.058 -2.118 1.00 89.25 330 LYS A C 1
ATOM 2561 O O . LYS A 1 330 ? -2.943 21.730 -1.529 1.00 89.25 330 LYS A O 1
ATOM 2566 N N . VAL A 1 331 ? -1.816 22.188 -3.434 1.00 90.00 331 VAL A N 1
ATOM 2567 C CA . VAL A 1 331 ? -2.894 21.877 -4.376 1.00 90.00 331 VAL A CA 1
ATOM 2568 C C . VAL A 1 331 ? -2.805 20.404 -4.760 1.00 90.00 331 VAL A C 1
ATOM 2570 O O . VAL A 1 331 ? -1.722 19.897 -5.069 1.00 90.00 331 VAL A O 1
ATOM 2573 N N . ILE A 1 332 ? -3.928 19.700 -4.677 1.00 89.00 332 ILE A N 1
ATOM 2574 C CA . ILE A 1 332 ? -4.044 18.290 -5.042 1.00 89.00 332 ILE A CA 1
ATOM 2575 C C . ILE A 1 332 ? -5.072 18.176 -6.164 1.00 89.00 332 ILE A C 1
ATOM 2577 O O . ILE A 1 332 ? -6.211 18.577 -5.937 1.00 89.00 332 ILE A O 1
ATOM 2581 N N . PRO A 1 333 ? -4.702 17.633 -7.336 1.00 88.06 333 PRO A N 1
ATOM 2582 C CA . PRO A 1 333 ? -5.658 17.399 -8.404 1.00 88.06 333 PRO A CA 1
ATOM 2583 C C . PRO A 1 333 ? -6.644 16.311 -7.976 1.00 88.06 333 PRO A C 1
ATOM 2585 O O . PRO A 1 333 ? -6.253 15.242 -7.494 1.00 88.06 333 PRO A O 1
ATOM 2588 N N . MET A 1 334 ? -7.918 16.608 -8.154 1.00 90.69 334 MET A N 1
ATOM 2589 C CA . MET A 1 334 ? -9.052 15.751 -7.859 1.00 90.69 334 MET A CA 1
ATOM 2590 C C . MET A 1 334 ? -9.660 15.271 -9.179 1.00 90.69 334 MET A C 1
ATOM 2592 O O . MET A 1 334 ? -9.574 15.933 -10.209 1.00 90.69 334 MET A O 1
ATOM 2596 N N . HIS A 1 335 ? -10.228 14.073 -9.153 1.00 90.44 335 HIS A N 1
ATOM 2597 C CA . HIS A 1 335 ? -10.835 13.423 -10.319 1.00 90.44 335 HIS A CA 1
ATOM 2598 C C . HIS A 1 335 ? -12.124 12.687 -9.928 1.00 90.44 335 HIS A C 1
ATOM 2600 O O . HIS A 1 335 ? -12.554 11.752 -10.603 1.00 90.44 335 HIS A O 1
ATOM 2606 N N . THR A 1 336 ? -12.700 13.074 -8.789 1.00 92.94 336 THR A N 1
ATOM 2607 C CA . THR A 1 336 ? -13.940 12.511 -8.272 1.00 92.94 336 THR A CA 1
ATOM 2608 C C . THR A 1 336 ? -15.132 13.145 -8.962 1.00 92.94 336 THR A C 1
ATOM 2610 O O . THR A 1 336 ? -15.100 14.329 -9.275 1.00 92.94 336 THR A O 1
ATOM 2613 N N . VAL A 1 337 ? -16.170 12.348 -9.209 1.00 95.19 337 VAL A N 1
ATOM 2614 C CA . VAL A 1 337 ? -17.399 12.829 -9.850 1.00 95.19 337 VAL A CA 1
ATOM 2615 C C . VAL A 1 337 ? -18.609 12.232 -9.148 1.00 95.19 337 VAL A C 1
ATOM 2617 O O . VAL A 1 337 ? -18.706 11.008 -9.005 1.00 95.19 337 VAL A O 1
ATOM 2620 N N . LEU A 1 338 ? -19.543 13.079 -8.731 1.00 96.38 338 LEU A N 1
ATOM 2621 C CA . LEU A 1 338 ? -20.823 12.673 -8.175 1.00 96.38 338 LEU A CA 1
ATOM 2622 C C . LEU A 1 338 ? -21.743 12.162 -9.294 1.00 96.38 338 LEU A C 1
ATOM 2624 O O . LEU A 1 338 ? -21.961 12.815 -10.310 1.00 96.38 338 LEU A O 1
ATOM 2628 N N . LYS A 1 339 ? -22.289 10.957 -9.121 1.00 96.81 339 LYS A N 1
ATOM 2629 C CA . LYS A 1 339 ? -23.186 10.306 -10.093 1.00 96.81 339 LYS A CA 1
ATOM 2630 C C . LYS A 1 339 ? -24.608 10.137 -9.603 1.00 96.81 339 LYS A C 1
ATOM 2632 O O . LYS A 1 339 ? -25.528 10.087 -10.414 1.00 96.81 339 LYS A O 1
ATOM 2637 N N . SER A 1 340 ? -24.793 9.995 -8.298 1.00 95.25 340 SER A N 1
ATOM 2638 C CA . SER A 1 340 ? -26.120 9.846 -7.715 1.00 95.25 340 SER A CA 1
ATOM 2639 C C . SER A 1 340 ? -26.169 10.424 -6.317 1.00 95.25 340 SER A C 1
ATOM 2641 O O . SER A 1 340 ? -25.206 10.297 -5.564 1.00 95.25 340 SER A O 1
ATOM 2643 N N . TYR A 1 341 ? -27.326 10.967 -5.962 1.00 95.69 341 TYR A N 1
ATOM 2644 C CA . TYR A 1 341 ? -27.642 11.501 -4.648 1.00 95.69 341 TYR A CA 1
ATOM 2645 C C . TYR A 1 341 ? -29.011 10.977 -4.210 1.00 95.69 341 TYR A C 1
ATOM 2647 O O . TYR A 1 341 ? -29.974 10.999 -4.978 1.00 95.69 341 TYR A O 1
ATOM 2655 N N . ALA A 1 342 ? -29.109 10.498 -2.973 1.00 94.75 342 ALA A N 1
ATOM 2656 C CA . ALA A 1 342 ? -30.375 10.093 -2.380 1.00 94.75 342 ALA A CA 1
ATOM 2657 C C . ALA A 1 342 ? -30.360 10.291 -0.863 1.00 94.75 342 ALA A C 1
ATOM 2659 O O . ALA A 1 342 ? -29.468 9.805 -0.173 1.00 94.75 342 ALA A O 1
ATOM 2660 N N . VAL A 1 343 ? -31.391 10.936 -0.320 1.00 92.62 343 VAL A N 1
ATOM 2661 C CA . VAL A 1 343 ? -31.618 10.962 1.131 1.00 92.62 343 VAL A CA 1
ATOM 2662 C C . VAL A 1 3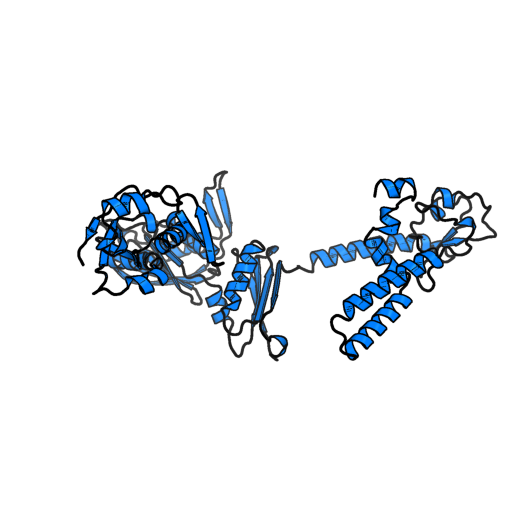43 ? -32.282 9.644 1.530 1.00 92.62 343 VAL A C 1
ATOM 2664 O O . VAL A 1 343 ? -33.388 9.335 1.092 1.00 92.62 343 VAL A O 1
ATOM 2667 N N . ALA A 1 344 ? -31.587 8.846 2.335 1.00 91.44 344 ALA A N 1
ATOM 2668 C CA . ALA A 1 344 ? -31.937 7.469 2.678 1.00 91.44 344 ALA A CA 1
ATOM 2669 C C . ALA A 1 344 ? -32.513 7.320 4.100 1.00 91.44 344 ALA A C 1
ATOM 2671 O O . ALA A 1 344 ? -32.504 6.223 4.659 1.00 91.44 344 ALA A O 1
ATOM 2672 N N . GLY A 1 345 ? -33.029 8.409 4.675 1.00 93.44 345 GLY A N 1
ATOM 2673 C CA . GLY A 1 345 ? -33.644 8.440 6.003 1.00 93.44 345 GLY A CA 1
ATOM 2674 C C . GLY A 1 345 ? -32.766 9.125 7.046 1.00 93.44 345 GLY A C 1
ATOM 2675 O O . GLY A 1 345 ? -31.926 9.956 6.707 1.00 93.44 345 GLY A O 1
ATOM 2676 N N . GLN A 1 346 ? -32.986 8.782 8.315 1.00 94.81 346 GLN A N 1
ATOM 2677 C CA . GLN A 1 346 ? -32.275 9.357 9.454 1.00 94.81 346 GLN A CA 1
ATOM 2678 C C . GLN A 1 346 ? -31.777 8.267 10.399 1.00 94.81 346 GLN A C 1
ATOM 2680 O O . GLN A 1 346 ? -32.389 7.205 10.495 1.00 94.81 346 GLN A O 1
ATOM 2685 N N . VAL A 1 347 ? -30.692 8.552 11.113 1.00 96.25 347 VAL A N 1
ATOM 2686 C CA . VAL A 1 347 ? -30.155 7.708 12.193 1.00 96.25 347 VAL A CA 1
ATOM 2687 C C . VAL A 1 347 ? -30.035 8.513 13.473 1.00 96.25 347 VAL A C 1
ATOM 2689 O O . VAL A 1 347 ? -29.822 9.729 13.429 1.00 96.25 347 VAL A O 1
ATOM 2692 N N . SER A 1 348 ? -30.155 7.844 14.619 1.00 95.69 348 SER A N 1
ATOM 2693 C CA . SER A 1 348 ? -29.946 8.520 15.898 1.00 95.69 348 SER A CA 1
ATOM 2694 C C . SER A 1 348 ? -28.469 8.826 16.140 1.00 95.69 348 SER A C 1
ATOM 2696 O O . SER A 1 348 ? -27.558 8.224 15.560 1.00 95.69 348 SER A O 1
ATOM 2698 N N . ARG A 1 349 ? -28.218 9.761 17.055 1.00 93.75 349 ARG A N 1
ATOM 2699 C CA . ARG A 1 349 ? -26.880 10.079 17.558 1.00 93.75 349 ARG A CA 1
ATOM 2700 C C . ARG A 1 349 ? -26.150 8.842 18.103 1.00 93.75 349 ARG A C 1
ATOM 2702 O O . ARG A 1 349 ? -24.950 8.687 17.873 1.00 93.75 349 ARG A O 1
ATOM 2709 N N . GLU A 1 350 ? -26.861 7.967 18.810 1.00 92.38 350 GLU A N 1
ATOM 2710 C CA . GLU A 1 350 ? -26.337 6.724 19.387 1.00 92.38 350 GLU A CA 1
ATOM 2711 C C . GLU A 1 350 ? -25.992 5.705 18.300 1.00 92.38 350 GLU A C 1
ATOM 2713 O O . GLU A 1 350 ? -24.910 5.115 18.324 1.00 92.38 350 GLU A O 1
ATOM 2718 N N . GLU A 1 351 ? -26.876 5.534 17.315 1.00 94.00 351 GLU A N 1
ATOM 2719 C CA . GLU A 1 351 ? -26.641 4.650 16.173 1.00 94.00 351 GLU A CA 1
ATOM 2720 C C . GLU A 1 351 ? -25.427 5.107 15.361 1.00 94.00 351 GLU A C 1
ATOM 2722 O O . GLU A 1 351 ? -24.553 4.296 15.045 1.00 94.00 351 GLU A O 1
ATOM 2727 N N . PHE A 1 352 ? -25.315 6.410 15.087 1.00 94.56 352 PHE A N 1
ATOM 2728 C CA . PHE A 1 352 ? -24.148 6.992 14.429 1.00 94.56 352 PHE A CA 1
ATOM 2729 C C . PHE A 1 352 ? -22.859 6.714 15.206 1.00 94.56 352 PHE A C 1
ATOM 2731 O O . PHE A 1 352 ? -21.865 6.273 14.620 1.00 94.56 352 PHE A O 1
ATOM 2738 N N . ALA A 1 353 ? -22.866 6.930 16.525 1.00 92.81 353 ALA A N 1
ATOM 2739 C CA . ALA A 1 353 ? -21.704 6.654 17.361 1.00 92.81 353 ALA A CA 1
ATOM 2740 C C . ALA A 1 353 ? -21.300 5.175 17.285 1.00 92.81 353 ALA A C 1
ATOM 2742 O O . ALA A 1 353 ? -20.121 4.882 17.079 1.00 92.81 353 ALA A O 1
ATOM 2743 N N . GLN A 1 354 ? -22.266 4.254 17.359 1.00 92.56 354 GLN A N 1
ATOM 2744 C CA . GLN A 1 354 ? -22.008 2.819 17.260 1.00 92.56 354 GLN A CA 1
ATOM 2745 C C . GLN A 1 354 ? -21.459 2.423 15.884 1.00 92.56 354 GLN A C 1
ATOM 2747 O O . GLN A 1 354 ? -20.499 1.657 15.807 1.00 92.56 354 GLN A O 1
ATOM 2752 N N . ILE A 1 355 ? -22.013 2.962 14.791 1.00 92.69 355 ILE A N 1
ATOM 2753 C CA . ILE A 1 355 ? -21.497 2.736 13.431 1.00 92.69 355 ILE A CA 1
ATOM 2754 C C . ILE A 1 355 ? -20.038 3.185 13.350 1.00 92.69 355 ILE A C 1
ATOM 2756 O O . ILE A 1 355 ? -19.179 2.406 12.933 1.00 92.69 355 ILE A O 1
ATOM 2760 N N . MET A 1 356 ? -19.748 4.409 13.801 1.00 91.69 356 MET A N 1
ATOM 2761 C CA . MET A 1 356 ? -18.409 4.998 13.738 1.00 91.69 356 MET A CA 1
ATOM 2762 C C . MET A 1 356 ? -17.390 4.301 14.653 1.00 91.69 356 MET A C 1
ATOM 2764 O O . MET A 1 356 ? -16.181 4.400 14.431 1.00 91.69 356 MET A O 1
ATOM 2768 N N . PHE A 1 357 ? -17.866 3.562 15.654 1.00 92.00 357 PHE A N 1
ATOM 2769 C CA . PHE A 1 357 ? -17.043 2.829 16.608 1.00 92.00 357 PHE A CA 1
ATOM 2770 C C . PHE A 1 357 ? -16.659 1.415 16.161 1.00 92.00 357 PHE A C 1
ATOM 2772 O O . PHE A 1 357 ? -15.662 0.879 16.645 1.00 92.00 357 PHE A O 1
ATOM 2779 N N . ARG A 1 358 ? -17.347 0.832 15.169 1.00 89.50 358 ARG A N 1
ATOM 2780 C CA . ARG A 1 358 ? -17.051 -0.520 14.639 1.00 89.50 358 ARG A CA 1
ATOM 2781 C C . ARG A 1 358 ? -15.578 -0.734 14.285 1.00 89.50 358 ARG A C 1
ATOM 2783 O O . ARG A 1 358 ? -15.026 -1.824 14.412 1.00 89.50 358 ARG A O 1
ATOM 2790 N N . ASP A 1 359 ? -14.917 0.315 13.816 1.00 85.62 359 ASP A N 1
ATOM 2791 C CA . ASP A 1 359 ? -13.510 0.273 13.421 1.00 85.62 359 ASP A CA 1
ATOM 2792 C C . ASP A 1 359 ? -12.537 0.215 14.613 1.00 85.62 359 ASP A C 1
ATOM 2794 O O . ASP A 1 359 ? -11.421 -0.306 14.492 1.00 85.62 359 ASP A O 1
ATOM 2798 N N . VAL A 1 360 ? -12.968 0.733 15.765 1.00 89.50 360 VAL A N 1
ATOM 2799 C CA . VAL A 1 360 ? -12.284 0.598 17.054 1.00 89.50 360 VAL A CA 1
ATOM 2800 C C . VAL A 1 360 ? -12.514 -0.795 17.632 1.00 89.50 360 VAL A C 1
ATOM 2802 O O . VAL A 1 360 ? -11.559 -1.398 18.109 1.00 89.50 360 VAL A O 1
ATOM 2805 N N . GLU A 1 361 ? -13.718 -1.358 17.514 1.00 90.56 361 GLU A N 1
ATOM 2806 C CA . GLU A 1 361 ? -14.016 -2.726 17.978 1.00 90.56 361 GLU A CA 1
ATOM 2807 C C . GLU A 1 361 ? -13.096 -3.766 17.317 1.00 90.56 361 GLU A C 1
ATOM 2809 O O . GLU A 1 361 ? -12.579 -4.662 17.982 1.00 90.56 361 GLU A O 1
ATOM 2814 N N . LYS A 1 362 ? -12.764 -3.584 16.029 1.00 88.75 362 LYS A N 1
ATOM 2815 C CA . LYS A 1 362 ? -11.776 -4.414 15.306 1.00 88.75 362 LYS A CA 1
ATOM 2816 C C . LYS A 1 362 ? -10.370 -4.385 15.922 1.00 88.75 362 LYS A C 1
ATOM 2818 O O . LYS A 1 362 ? -9.538 -5.226 15.587 1.00 88.75 362 LYS A O 1
ATOM 2823 N N . GLN A 1 363 ? -10.061 -3.414 16.787 1.00 88.94 363 GLN A N 1
ATOM 2824 C CA . GLN A 1 363 ? -8.794 -3.368 17.519 1.00 88.94 363 GLN A CA 1
ATOM 2825 C C . GLN A 1 363 ? -8.751 -4.331 18.701 1.00 88.94 363 GLN A C 1
ATOM 2827 O O . GLN A 1 363 ? -7.658 -4.508 19.242 1.00 88.94 363 GLN A O 1
ATOM 2832 N N . ALA A 1 364 ? -9.860 -4.977 19.069 1.00 92.44 364 ALA A N 1
ATOM 2833 C CA . ALA A 1 364 ? -9.877 -6.018 20.086 1.00 92.44 364 ALA A CA 1
ATOM 2834 C C . ALA A 1 364 ? -8.840 -7.122 19.800 1.00 92.44 364 ALA A C 1
ATOM 2836 O O . ALA A 1 364 ? -8.394 -7.341 18.667 1.00 92.44 364 ALA A O 1
ATOM 2837 N N . GLY A 1 365 ? -8.396 -7.796 20.854 1.00 92.75 365 GLY A N 1
ATOM 2838 C CA . GLY A 1 365 ? -7.377 -8.831 20.777 1.00 92.75 365 GLY A CA 1
ATOM 2839 C C . GLY A 1 365 ? -7.583 -9.893 21.842 1.00 92.75 365 GLY A C 1
ATOM 2840 O O . GLY A 1 365 ? -7.762 -9.578 23.015 1.00 92.75 365 GLY A O 1
ATOM 2841 N N . ARG A 1 366 ? -7.520 -11.159 21.424 1.00 93.44 366 ARG A N 1
ATOM 2842 C CA . ARG A 1 366 ? -7.501 -12.324 22.314 1.00 93.44 366 ARG A CA 1
ATOM 2843 C C . ARG A 1 366 ? -6.082 -12.880 22.367 1.00 93.44 366 ARG A C 1
ATOM 2845 O O . ARG A 1 366 ? -5.465 -13.093 21.323 1.00 93.44 366 ARG A O 1
ATOM 2852 N N . PHE A 1 367 ? -5.560 -13.108 23.566 1.00 94.06 367 PHE A N 1
ATOM 2853 C CA . PHE A 1 367 ? -4.173 -13.517 23.771 1.00 94.06 367 PHE A CA 1
ATOM 2854 C C . PHE A 1 367 ? -4.094 -15.033 23.944 1.00 94.06 367 PHE A C 1
ATOM 2856 O O . PHE A 1 367 ? -4.157 -15.547 25.056 1.00 94.06 367 PHE A O 1
ATOM 2863 N N . ILE A 1 368 ? -3.968 -15.749 22.821 1.00 90.69 368 ILE A N 1
ATOM 2864 C CA . ILE A 1 368 ? -4.088 -17.219 22.745 1.00 90.69 368 ILE A CA 1
ATOM 2865 C C . ILE A 1 368 ? -3.201 -17.930 23.777 1.00 90.69 368 ILE A C 1
ATOM 2867 O O . ILE A 1 368 ? -3.707 -18.737 24.544 1.00 90.69 368 ILE A O 1
ATOM 2871 N N . ALA A 1 369 ? -1.919 -17.564 23.881 1.00 89.12 369 ALA A N 1
ATOM 2872 C CA . ALA A 1 369 ? -0.989 -18.197 24.823 1.00 89.12 369 ALA A CA 1
ATOM 2873 C C . ALA A 1 369 ? -1.401 -18.039 26.300 1.00 89.12 369 ALA A C 1
ATOM 2875 O O . ALA A 1 369 ? -1.145 -18.923 27.115 1.00 89.12 369 ALA A O 1
ATOM 2876 N N . ASN A 1 370 ? -2.046 -16.924 26.652 1.00 91.69 370 ASN A N 1
ATOM 2877 C CA . ASN A 1 370 ? -2.569 -16.711 27.999 1.00 91.69 370 ASN A CA 1
ATOM 2878 C C . ASN A 1 370 ? -3.917 -17.402 28.194 1.00 91.69 370 ASN A C 1
ATOM 2880 O O . ASN A 1 370 ? -4.174 -17.907 29.278 1.00 91.69 370 ASN A O 1
ATOM 2884 N N . ILE A 1 371 ? -4.756 -17.473 27.159 1.00 92.56 371 ILE A N 1
ATOM 2885 C CA . ILE A 1 371 ? -6.023 -18.214 27.198 1.00 92.56 371 ILE A CA 1
ATOM 2886 C C . ILE A 1 371 ? -5.766 -19.719 27.366 1.00 92.56 371 ILE A C 1
ATOM 2888 O O . ILE A 1 371 ? -6.466 -20.365 28.131 1.00 92.56 371 ILE A O 1
ATOM 2892 N N . GLU A 1 372 ? -4.747 -20.283 26.722 1.00 92.94 372 GLU A N 1
ATOM 2893 C CA . GLU A 1 372 ? -4.394 -21.703 26.883 1.00 92.94 372 GLU A CA 1
ATOM 2894 C C . GLU A 1 372 ? -3.949 -22.046 28.312 1.00 92.94 372 GLU A C 1
ATOM 2896 O O . GLU A 1 372 ? -4.197 -23.151 28.784 1.00 92.94 372 GLU A O 1
ATOM 2901 N N . LYS A 1 373 ? -3.309 -21.102 29.014 1.00 92.38 373 LYS A N 1
ATOM 2902 C CA . LYS A 1 373 ? -2.818 -21.299 30.387 1.00 92.38 373 LYS A CA 1
ATOM 2903 C C . LYS A 1 373 ? -3.835 -20.924 31.467 1.00 92.38 373 LYS A C 1
ATOM 2905 O O . LYS A 1 373 ? -3.881 -21.567 32.507 1.00 92.38 373 LYS A O 1
ATOM 2910 N N . TRP A 1 374 ? -4.610 -19.868 31.232 1.00 90.44 374 TRP A N 1
ATOM 2911 C CA . TRP A 1 374 ? -5.434 -19.184 32.236 1.00 90.44 374 TRP A CA 1
ATOM 2912 C C . TRP A 1 374 ? -6.896 -19.017 31.796 1.00 90.44 374 TRP A C 1
ATOM 2914 O O . TRP A 1 374 ? -7.622 -18.178 32.325 1.00 90.44 374 TRP A O 1
ATOM 2924 N N . GLY A 1 375 ? -7.317 -19.738 30.757 1.00 86.06 375 GLY A N 1
ATOM 2925 C CA . GLY A 1 375 ? -8.638 -19.586 30.152 1.00 86.06 375 GLY A CA 1
ATOM 2926 C C . GLY A 1 375 ? -9.773 -20.228 30.940 1.00 86.06 375 GLY A C 1
ATOM 2927 O O . GLY A 1 375 ? -10.911 -19.816 30.725 1.00 86.06 375 GLY A O 1
ATOM 2928 N N . ASP A 1 376 ? -9.469 -21.187 31.818 1.00 90.06 376 ASP A N 1
ATOM 2929 C CA . ASP A 1 376 ? -10.439 -21.871 32.677 1.00 90.06 376 ASP A CA 1
ATOM 2930 C C . ASP A 1 376 ? -10.977 -20.913 33.751 1.00 90.06 376 ASP A C 1
ATOM 2932 O O . ASP A 1 376 ? -10.248 -20.509 34.656 1.00 90.06 376 ASP A O 1
ATOM 2936 N N . ASP A 1 377 ? -12.252 -20.543 33.632 1.00 87.94 377 ASP A N 1
ATOM 2937 C CA . ASP A 1 377 ? -12.918 -19.590 34.524 1.00 87.94 377 ASP A CA 1
ATOM 2938 C C . ASP A 1 377 ? -13.235 -20.160 35.913 1.00 87.94 377 ASP A C 1
ATOM 2940 O O . ASP A 1 377 ? -13.344 -19.389 36.870 1.00 87.94 377 ASP A O 1
ATOM 2944 N N . GLU A 1 378 ? -13.356 -21.486 36.049 1.00 87.25 378 GLU A N 1
ATOM 2945 C CA . GLU A 1 378 ? -13.575 -22.136 37.345 1.00 87.25 378 GLU A CA 1
ATOM 2946 C C . GLU A 1 378 ? -12.280 -22.144 38.159 1.00 87.25 378 GLU A C 1
ATOM 2948 O O . GLU A 1 378 ? -12.281 -21.841 39.355 1.00 87.25 378 GLU A O 1
ATOM 2953 N N . GLN A 1 379 ? -11.157 -22.442 37.498 1.00 89.19 379 GLN A N 1
ATOM 2954 C CA . GLN A 1 379 ? -9.842 -22.454 38.134 1.00 89.19 379 GLN A CA 1
ATOM 2955 C C . GLN A 1 379 ? -9.256 -21.042 38.306 1.00 89.19 379 GLN A C 1
ATOM 2957 O O . GLN A 1 379 ? -8.599 -20.757 39.312 1.00 89.19 379 GLN A O 1
ATOM 2962 N N . PHE A 1 380 ? -9.494 -20.148 37.343 1.00 89.69 380 PHE A N 1
ATOM 2963 C CA . PHE A 1 380 ? -8.926 -18.801 37.292 1.00 89.69 380 PHE A CA 1
ATOM 2964 C C . PHE A 1 380 ? -10.010 -17.741 37.051 1.00 89.69 380 PHE A C 1
ATOM 2966 O O . PHE A 1 380 ? -10.127 -17.211 35.944 1.00 89.69 380 PHE A O 1
ATOM 2973 N N . PRO A 1 381 ? -10.769 -17.353 38.094 1.00 91.38 381 PRO A N 1
ATOM 2974 C CA . PRO A 1 381 ? -11.821 -16.353 37.962 1.00 91.38 381 PRO A CA 1
ATOM 2975 C C . PRO A 1 381 ? -11.313 -15.039 37.356 1.00 91.38 381 PRO A C 1
ATOM 2977 O O . PRO A 1 381 ? -10.374 -14.416 37.872 1.00 91.38 381 PRO A O 1
ATOM 2980 N N . LYS A 1 382 ? -11.968 -14.586 36.284 1.00 92.12 382 LYS A N 1
ATOM 2981 C CA . LYS A 1 382 ? -11.614 -13.352 35.574 1.00 92.12 382 LYS A CA 1
ATOM 2982 C C . LYS A 1 382 ? -12.297 -12.117 36.170 1.00 92.1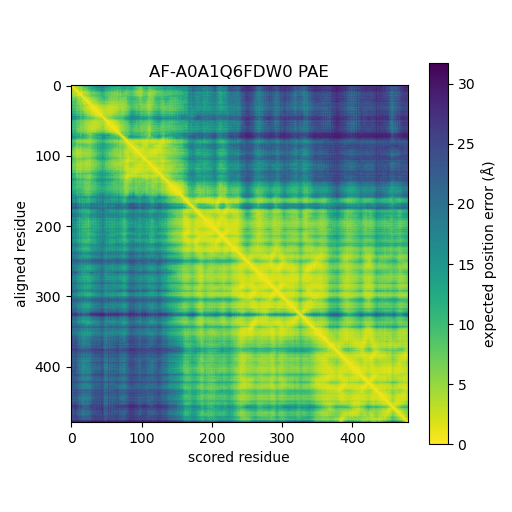2 382 LYS A C 1
ATOM 2984 O O . LYS A 1 382 ? -13.328 -12.196 36.844 1.00 92.12 382 LYS A O 1
ATOM 2989 N N . ALA A 1 383 ? -11.675 -10.967 35.953 1.00 93.69 383 ALA A N 1
ATOM 2990 C CA . ALA A 1 383 ? -12.181 -9.628 36.225 1.00 93.69 383 ALA A CA 1
ATOM 2991 C C . ALA A 1 383 ? -11.951 -8.741 35.002 1.00 93.69 383 ALA A C 1
ATOM 2993 O O . ALA A 1 383 ? -11.081 -9.022 34.171 1.00 93.69 383 ALA A O 1
ATOM 2994 N N . VAL A 1 384 ? -12.717 -7.652 34.924 1.00 95.38 384 VAL A N 1
ATOM 2995 C CA . VAL A 1 384 ? -12.620 -6.693 33.830 1.00 95.38 384 VAL A CA 1
ATOM 2996 C C . VAL A 1 384 ? -12.198 -5.340 34.369 1.00 95.38 384 VAL A C 1
ATOM 2998 O O . VAL A 1 384 ? -12.912 -4.724 35.153 1.00 95.38 384 VAL A O 1
ATOM 3001 N N . TYR A 1 385 ? -11.045 -4.861 33.918 1.00 95.88 385 TYR A N 1
ATOM 3002 C CA . TYR A 1 385 ? -10.607 -3.494 34.159 1.00 95.88 385 TYR A CA 1
ATOM 3003 C C . TYR A 1 385 ? -11.163 -2.581 33.068 1.00 95.88 385 TYR A C 1
ATOM 3005 O O . TYR A 1 385 ? -10.808 -2.737 31.898 1.00 95.88 385 TYR A O 1
ATOM 3013 N N . GLU A 1 386 ? -12.016 -1.630 33.442 1.00 95.38 386 GLU A N 1
ATOM 3014 C CA . GLU A 1 386 ? -12.609 -0.652 32.530 1.00 95.38 386 GLU A CA 1
ATOM 3015 C C . GLU A 1 386 ? -11.937 0.716 32.671 1.00 95.38 386 GLU A C 1
ATOM 3017 O O . GLU A 1 386 ? -11.776 1.252 33.769 1.00 95.38 386 GLU A O 1
ATOM 3022 N N . MET A 1 387 ? -11.563 1.307 31.534 1.00 94.25 387 MET A N 1
ATOM 3023 C CA . MET A 1 387 ? -10.966 2.638 31.471 1.00 94.25 387 MET A CA 1
ATOM 3024 C C . MET A 1 387 ? -11.513 3.427 30.283 1.00 94.25 387 MET A C 1
ATOM 3026 O O . MET A 1 387 ? -11.434 2.979 29.138 1.00 94.25 387 MET A O 1
ATOM 3030 N N . ALA A 1 388 ? -12.006 4.641 30.542 1.00 94.44 388 ALA A N 1
ATOM 3031 C CA . ALA A 1 388 ? -12.381 5.571 29.483 1.00 94.44 388 ALA A CA 1
ATOM 3032 C C . ALA A 1 388 ? -11.157 5.903 28.619 1.00 94.44 388 ALA A C 1
ATOM 3034 O O . ALA A 1 388 ? -10.135 6.387 29.110 1.00 94.44 388 ALA A O 1
ATOM 3035 N N . PHE A 1 389 ? -11.260 5.648 27.317 1.00 93.12 389 PHE A N 1
ATOM 3036 C CA . PHE A 1 389 ? -10.161 5.817 26.379 1.00 93.12 389 PHE A CA 1
ATOM 3037 C C . PHE A 1 389 ? -10.615 6.451 25.053 1.00 93.12 389 PHE A C 1
ATOM 3039 O O . PHE A 1 389 ? -10.378 5.890 23.983 1.00 93.12 389 PHE A O 1
ATOM 3046 N N . PRO A 1 390 ? -11.197 7.669 25.080 1.00 90.06 390 PRO A N 1
ATOM 3047 C CA . PRO A 1 390 ? -11.690 8.357 23.878 1.00 90.06 390 PRO A CA 1
ATOM 3048 C C . PRO A 1 390 ? -10.594 8.611 22.831 1.00 90.06 390 PRO A C 1
ATOM 3050 O O . PRO A 1 390 ? -10.863 8.729 21.638 1.00 90.06 390 PRO A O 1
ATOM 3053 N N . GLY A 1 391 ? -9.327 8.654 23.255 1.00 89.69 391 GLY A N 1
ATOM 3054 C CA . GLY A 1 391 ? -8.186 8.805 22.356 1.00 89.69 391 GLY A CA 1
ATOM 3055 C C . GLY A 1 391 ? -8.057 7.693 21.310 1.00 89.69 391 GLY A C 1
ATOM 3056 O O . GLY A 1 391 ? -7.467 7.949 20.261 1.00 89.69 391 GLY A O 1
ATOM 3057 N N . ILE A 1 392 ? -8.625 6.500 21.541 1.00 90.75 392 ILE A N 1
ATOM 3058 C CA . ILE A 1 392 ? -8.541 5.373 20.599 1.00 90.75 392 ILE A CA 1
ATOM 3059 C C . ILE A 1 392 ? -9.141 5.681 19.230 1.00 90.75 392 ILE A C 1
ATOM 3061 O O . ILE A 1 392 ? -8.770 5.050 18.254 1.00 90.75 392 ILE A O 1
ATOM 3065 N N . GLU A 1 393 ? -10.026 6.663 19.108 1.00 88.19 393 GLU A N 1
ATOM 3066 C CA . GLU A 1 393 ? -10.604 7.023 17.812 1.00 88.19 393 GLU A CA 1
ATOM 3067 C C . GLU A 1 393 ? -9.610 7.788 16.925 1.00 88.19 393 GLU A C 1
ATOM 3069 O O . GLU A 1 393 ? -9.737 7.811 15.700 1.00 88.19 393 GLU A O 1
ATOM 3074 N N . LYS A 1 394 ? -8.565 8.378 17.522 1.00 88.31 394 LYS A N 1
ATOM 3075 C CA . LYS A 1 394 ? -7.535 9.124 16.794 1.00 88.31 394 LYS A CA 1
ATOM 3076 C C . LYS A 1 394 ? -6.576 8.169 16.089 1.00 88.31 394 LYS A C 1
ATOM 3078 O O . LYS A 1 394 ? -5.947 7.312 16.712 1.00 88.31 394 LYS A O 1
ATOM 3083 N N . MET A 1 395 ? -6.363 8.397 14.794 1.00 84.75 395 MET A N 1
ATOM 3084 C CA . MET A 1 395 ? -5.516 7.547 13.947 1.00 84.75 395 MET A CA 1
ATOM 3085 C C . MET A 1 395 ? -4.089 7.303 14.492 1.00 84.75 395 MET A C 1
ATOM 3087 O O . MET A 1 395 ? -3.642 6.156 14.456 1.00 84.75 395 MET A O 1
ATOM 3091 N N . PRO A 1 396 ? -3.361 8.298 15.049 1.00 87.75 396 PRO A N 1
ATOM 3092 C CA . PRO A 1 396 ? -2.035 8.050 15.626 1.00 87.75 396 PRO A CA 1
ATOM 3093 C C . PRO A 1 396 ? -2.052 7.052 16.791 1.00 87.75 396 PRO A C 1
ATOM 3095 O O . PRO A 1 396 ? -1.148 6.226 16.901 1.00 87.75 396 PRO A O 1
ATOM 3098 N N . ILE A 1 397 ? -3.097 7.092 17.625 1.00 91.19 397 ILE A N 1
ATOM 3099 C CA . ILE A 1 397 ? -3.264 6.178 18.759 1.00 91.19 397 ILE A CA 1
ATOM 3100 C C . ILE A 1 397 ? -3.625 4.782 18.245 1.00 91.19 397 ILE A C 1
ATOM 3102 O O . ILE A 1 397 ? -2.978 3.817 18.646 1.00 91.19 397 ILE A O 1
ATOM 3106 N N . ARG A 1 398 ? -4.558 4.672 17.286 1.00 89.44 398 ARG A N 1
ATOM 3107 C CA . ARG A 1 398 ? -4.895 3.392 16.625 1.00 89.44 398 ARG A CA 1
ATOM 3108 C C . ARG A 1 398 ? -3.669 2.713 16.030 1.00 89.44 398 ARG A C 1
ATOM 3110 O O . ARG A 1 398 ? -3.476 1.523 16.232 1.00 89.44 398 ARG A O 1
ATOM 3117 N N . ASN A 1 399 ? -2.815 3.469 15.344 1.00 89.06 399 ASN A N 1
ATOM 3118 C CA . ASN A 1 399 ? -1.603 2.932 14.721 1.00 89.06 399 ASN A CA 1
ATOM 3119 C C . ASN A 1 399 ? -0.555 2.470 15.748 1.00 89.06 399 ASN A C 1
ATOM 3121 O O . ASN A 1 399 ? 0.236 1.573 15.459 1.00 89.06 399 ASN A O 1
ATOM 3125 N N . ALA A 1 400 ? -0.529 3.075 16.937 1.00 91.75 400 ALA A N 1
ATOM 3126 C CA . ALA A 1 400 ? 0.365 2.686 18.025 1.00 91.75 400 ALA A CA 1
ATOM 3127 C C . ALA A 1 400 ? -0.200 1.544 18.893 1.00 91.75 400 ALA A C 1
ATOM 3129 O O . ALA A 1 400 ? 0.568 0.829 19.539 1.00 91.75 400 ALA A O 1
ATOM 3130 N N . PHE A 1 401 ? -1.518 1.331 18.889 1.00 93.81 401 PHE A N 1
ATOM 3131 C CA . PHE A 1 401 ? -2.196 0.348 19.733 1.00 93.81 401 PHE A CA 1
ATOM 3132 C C . PHE A 1 401 ? -1.754 -1.117 19.532 1.00 93.81 401 PHE A C 1
ATOM 3134 O O . PHE A 1 401 ? -1.632 -1.826 20.532 1.00 93.81 401 PHE A O 1
ATOM 3141 N N . PRO A 1 402 ? -1.420 -1.603 18.316 1.00 92.62 402 PRO A N 1
ATOM 3142 C CA . PRO A 1 402 ? -0.883 -2.953 18.132 1.00 92.62 402 PRO A CA 1
ATOM 3143 C C . PRO A 1 402 ? 0.363 -3.259 18.975 1.00 92.62 402 PRO A C 1
ATOM 3145 O O . PRO A 1 402 ? 0.527 -4.389 19.428 1.00 92.62 402 PRO A O 1
ATOM 3148 N N . TYR A 1 403 ? 1.212 -2.260 19.239 1.00 92.62 403 TYR A N 1
ATOM 3149 C CA . TYR A 1 403 ? 2.380 -2.425 20.109 1.00 92.62 403 TYR A CA 1
ATOM 3150 C C . TYR A 1 403 ? 1.963 -2.646 21.564 1.00 92.62 403 TYR A C 1
ATOM 3152 O O . TYR A 1 403 ? 2.489 -3.537 22.223 1.00 92.62 403 TYR A O 1
ATOM 3160 N N . PHE A 1 404 ? 0.966 -1.899 22.040 1.00 94.31 404 PHE A N 1
ATOM 3161 C CA . PHE A 1 404 ? 0.410 -2.108 23.374 1.00 94.31 404 PHE A CA 1
ATOM 3162 C C . PHE A 1 404 ? -0.273 -3.477 23.495 1.00 94.31 404 PHE A C 1
ATOM 3164 O O . PHE A 1 404 ? -0.042 -4.184 24.467 1.00 94.31 404 PHE A O 1
ATOM 3171 N N . LYS A 1 405 ? -1.019 -3.923 22.474 1.00 93.88 405 LYS A N 1
ATOM 3172 C CA . LYS A 1 405 ? -1.569 -5.293 22.436 1.00 93.88 405 LYS A CA 1
ATOM 3173 C C . LYS A 1 405 ? -0.497 -6.371 22.516 1.00 93.88 405 LYS A C 1
ATOM 3175 O O . LYS A 1 405 ? -0.686 -7.356 23.219 1.00 93.88 405 LYS A O 1
ATOM 3180 N N . SER A 1 406 ? 0.606 -6.202 21.787 1.00 93.69 406 SER A N 1
ATOM 3181 C CA . SER A 1 406 ? 1.730 -7.139 21.841 1.00 93.69 406 SER A CA 1
ATOM 3182 C C . SER A 1 406 ? 2.313 -7.203 23.255 1.00 93.69 406 SER A C 1
ATOM 3184 O O . SER A 1 406 ? 2.501 -8.297 23.776 1.00 93.69 406 SER A O 1
ATOM 3186 N N . PHE A 1 407 ? 2.486 -6.055 23.914 1.00 95.06 407 PHE A N 1
ATOM 3187 C CA . PHE A 1 407 ? 2.909 -5.999 25.313 1.00 95.06 407 PHE A CA 1
ATOM 3188 C C . PHE A 1 407 ? 1.934 -6.714 26.259 1.00 95.06 407 PHE A C 1
ATOM 3190 O O . PHE A 1 407 ? 2.357 -7.602 26.992 1.00 95.06 407 PHE A O 1
ATOM 3197 N N . LEU A 1 408 ? 0.631 -6.418 26.173 1.00 94.88 408 LEU A N 1
ATOM 3198 C CA . LEU A 1 408 ? -0.402 -7.099 26.967 1.00 94.88 408 LEU A CA 1
ATOM 3199 C C . LEU A 1 408 ? -0.388 -8.619 26.759 1.00 94.88 408 LEU A C 1
ATOM 3201 O O . LEU A 1 408 ? -0.579 -9.372 27.707 1.00 94.88 408 LEU A O 1
ATOM 3205 N N . SER A 1 409 ? -0.123 -9.079 25.533 1.00 94.06 409 SER A N 1
ATOM 3206 C CA . SER A 1 409 ? -0.042 -10.511 25.227 1.00 94.06 409 SER A CA 1
ATOM 3207 C C . SER A 1 409 ? 1.148 -11.222 25.882 1.00 94.06 409 SER A C 1
ATOM 3209 O O . SER A 1 409 ? 1.126 -12.444 26.011 1.00 94.06 409 SER A O 1
ATOM 3211 N N . CYS A 1 410 ? 2.178 -10.472 26.286 1.00 92.44 410 CYS A N 1
ATOM 3212 C CA . CYS A 1 410 ? 3.340 -10.977 27.018 1.00 92.44 410 CYS A CA 1
ATOM 3213 C C . CYS A 1 410 ? 3.136 -10.941 28.542 1.00 92.44 410 CYS A C 1
ATOM 3215 O O . CYS A 1 410 ? 3.913 -11.554 29.270 1.00 92.44 410 CYS A O 1
ATOM 3217 N N . SER A 1 411 ? 2.125 -10.222 29.036 1.00 93.12 411 SER A N 1
ATOM 3218 C CA . SER A 1 411 ? 1.819 -10.112 30.462 1.00 93.12 411 SER A CA 1
ATOM 3219 C C . SER A 1 411 ? 0.971 -11.297 30.915 1.00 93.12 411 SER A C 1
ATOM 3221 O O . SER A 1 411 ? -0.152 -11.478 30.449 1.00 93.12 411 SER A O 1
ATOM 3223 N N . GLU A 1 412 ? 1.490 -12.116 31.828 1.00 92.56 412 GLU A N 1
ATOM 3224 C CA . GLU A 1 412 ? 0.763 -13.291 32.318 1.00 92.56 412 GLU A CA 1
ATOM 3225 C C . GLU A 1 412 ? -0.559 -12.910 32.998 1.00 92.56 412 GLU A C 1
ATOM 3227 O O . GLU A 1 412 ? -0.673 -11.876 33.654 1.00 92.56 412 GLU A O 1
ATOM 3232 N N . GLY A 1 413 ? -1.586 -13.742 32.829 1.00 91.25 413 GLY A N 1
ATOM 3233 C CA . GLY A 1 413 ? -2.902 -13.515 33.426 1.00 91.25 413 GLY A CA 1
ATOM 3234 C C . GLY A 1 413 ? -3.760 -12.449 32.741 1.00 91.25 413 GLY A C 1
ATOM 3235 O O . GLY A 1 413 ? -4.894 -12.266 33.167 1.00 91.25 413 GLY A O 1
ATOM 3236 N N . ILE A 1 414 ? -3.287 -11.774 31.685 1.00 95.25 414 ILE A N 1
ATOM 3237 C CA . ILE A 1 414 ? -4.129 -10.922 30.827 1.00 95.25 414 ILE A CA 1
ATOM 3238 C C . ILE A 1 414 ? -4.592 -11.744 29.623 1.00 95.25 414 ILE A C 1
ATOM 3240 O O . ILE A 1 414 ? -3.777 -12.204 28.830 1.00 95.25 414 ILE A O 1
ATOM 3244 N N . VAL A 1 415 ? -5.898 -11.942 29.453 1.00 94.19 415 VAL A N 1
ATOM 3245 C CA . VAL A 1 415 ? -6.430 -12.886 28.449 1.00 94.19 415 VAL A CA 1
ATOM 3246 C C . VAL A 1 415 ? -6.976 -12.202 27.199 1.00 94.19 415 VAL A C 1
ATOM 3248 O O . VAL A 1 415 ? -6.886 -12.759 26.100 1.00 94.19 415 VAL A O 1
ATOM 3251 N N . SER A 1 416 ? -7.500 -10.985 27.327 1.00 95.50 416 SER A N 1
ATOM 3252 C CA . SER A 1 416 ? -7.985 -10.208 26.187 1.00 95.50 416 SER A CA 1
ATOM 3253 C C . SER A 1 416 ? -8.085 -8.721 26.488 1.00 95.50 416 SER A C 1
ATOM 3255 O O . SER A 1 416 ? -8.135 -8.290 27.639 1.00 95.50 416 SER A O 1
ATOM 3257 N N . VAL A 1 417 ? -8.145 -7.942 25.414 1.00 96.50 417 VAL A N 1
ATOM 3258 C CA . VAL A 1 417 ? -8.530 -6.534 25.434 1.00 96.50 417 VAL A CA 1
ATOM 3259 C C . VAL A 1 417 ? -9.620 -6.304 24.398 1.00 96.50 417 VAL A C 1
ATOM 3261 O O . VAL A 1 417 ? -9.513 -6.782 23.266 1.00 96.50 417 VAL A O 1
ATOM 3264 N N . ASP A 1 418 ? -10.654 -5.571 24.775 1.00 95.56 418 ASP A N 1
ATOM 3265 C CA . ASP A 1 418 ? -11.724 -5.153 23.880 1.00 95.56 418 ASP A CA 1
ATOM 3266 C C . ASP A 1 418 ? -12.114 -3.691 24.123 1.00 95.56 418 ASP A C 1
ATOM 3268 O O . ASP A 1 418 ? -11.545 -2.996 24.974 1.00 95.56 418 ASP A O 1
ATOM 3272 N N . PHE A 1 419 ? -13.028 -3.208 23.289 1.00 95.38 419 PHE A N 1
ATOM 3273 C CA . PHE A 1 419 ? -13.508 -1.841 23.311 1.00 95.38 419 PHE A CA 1
ATOM 3274 C C . PHE A 1 419 ? -15.023 -1.837 23.226 1.00 95.38 419 PHE A C 1
ATOM 3276 O O . PHE A 1 419 ? -15.595 -2.506 22.368 1.00 95.38 419 PHE A O 1
ATOM 3283 N N . VAL A 1 420 ? -15.653 -1.037 24.078 1.00 94.12 420 VAL A N 1
ATOM 3284 C CA . VAL A 1 420 ? -17.099 -0.813 24.076 1.00 94.12 420 VAL A CA 1
ATOM 3285 C C . VAL A 1 420 ? -17.396 0.680 24.126 1.00 94.12 420 VAL A C 1
ATOM 3287 O O . VAL A 1 420 ? -16.569 1.475 24.574 1.00 94.12 420 VAL A O 1
ATOM 3290 N N . LEU A 1 421 ? -18.591 1.065 23.697 1.00 92.56 421 LEU A N 1
ATOM 3291 C CA . LEU A 1 421 ? -19.131 2.397 23.942 1.00 92.56 421 LEU A CA 1
ATOM 3292 C C . LEU A 1 421 ? -19.951 2.383 25.237 1.00 92.56 421 LEU A C 1
ATOM 3294 O O . LEU A 1 421 ? -20.901 1.613 25.366 1.00 92.56 421 LEU A O 1
ATOM 3298 N N . ARG A 1 422 ? -19.600 3.247 26.193 1.00 90.88 422 ARG A N 1
ATOM 3299 C CA . ARG A 1 422 ? -20.428 3.566 27.369 1.00 90.88 422 ARG A CA 1
ATOM 3300 C C . ARG A 1 422 ? -20.809 5.033 27.278 1.00 90.88 422 ARG A C 1
ATOM 3302 O O . ARG A 1 422 ? -19.914 5.872 27.227 1.00 90.88 422 ARG A O 1
ATOM 3309 N N . ASP A 1 423 ? -22.102 5.336 27.192 1.00 88.00 423 ASP A N 1
ATOM 3310 C CA . ASP A 1 423 ? -22.609 6.713 27.094 1.00 88.00 423 ASP A CA 1
ATOM 3311 C C . ASP A 1 423 ? -21.866 7.541 26.026 1.00 88.00 423 ASP A C 1
ATOM 3313 O O . ASP A 1 423 ? -21.317 8.610 26.291 1.00 88.00 423 ASP A O 1
ATOM 3317 N N . LEU A 1 424 ? -21.767 6.987 24.810 1.00 87.94 424 LEU A N 1
ATOM 3318 C CA . LEU A 1 424 ? -21.063 7.577 23.656 1.00 87.94 424 LEU A CA 1
ATOM 3319 C C . LEU A 1 424 ? -19.545 7.776 23.842 1.00 87.94 424 LEU A C 1
ATOM 3321 O O . LEU A 1 424 ? -18.879 8.338 22.971 1.00 87.94 424 LEU A O 1
ATOM 3325 N N . THR A 1 425 ? -18.978 7.288 24.945 1.00 90.56 425 THR A N 1
ATOM 3326 C CA . THR A 1 425 ? -17.550 7.363 25.245 1.00 90.56 425 THR A CA 1
ATOM 3327 C C . THR A 1 425 ? -16.884 6.008 25.001 1.00 90.56 425 THR A C 1
ATOM 3329 O O . THR A 1 425 ? -17.301 5.003 25.581 1.00 90.56 425 THR A O 1
ATOM 3332 N N . PRO A 1 426 ? -15.825 5.950 24.174 1.00 93.38 426 PRO A N 1
ATOM 3333 C CA . PRO A 1 426 ? -14.991 4.762 24.043 1.00 93.38 426 PRO A CA 1
ATOM 3334 C C . PRO A 1 426 ? -14.392 4.331 25.384 1.00 93.38 426 PRO A C 1
ATOM 3336 O O . PRO A 1 426 ? -13.673 5.101 26.027 1.00 93.38 426 PRO A O 1
ATOM 3339 N N . VAL A 1 427 ? -14.631 3.085 25.777 1.00 95.06 427 VAL A N 1
ATOM 3340 C CA . VAL A 1 427 ? -14.073 2.443 26.970 1.00 95.06 427 VAL A CA 1
ATOM 3341 C C . VAL A 1 427 ? -13.261 1.232 26.536 1.00 95.06 427 VAL A C 1
ATOM 3343 O O . VAL A 1 427 ? -13.725 0.402 25.760 1.00 95.06 427 VAL A O 1
ATOM 3346 N N . MET A 1 428 ? -12.032 1.139 27.036 1.00 96.00 428 MET A N 1
ATOM 3347 C CA . MET A 1 428 ? -11.193 -0.044 26.887 1.00 96.00 428 MET A CA 1
ATOM 3348 C C . MET A 1 428 ? -11.444 -0.989 28.058 1.00 96.00 428 MET A C 1
ATOM 3350 O O . MET A 1 428 ? -11.437 -0.550 29.211 1.00 96.00 428 MET A O 1
ATOM 3354 N N . ARG A 1 429 ? -11.614 -2.277 27.759 1.00 96.00 429 ARG A N 1
ATOM 3355 C CA . ARG A 1 429 ? -11.817 -3.337 28.747 1.00 96.00 429 ARG A CA 1
ATOM 3356 C C . ARG A 1 429 ? -10.656 -4.317 28.666 1.00 96.00 429 ARG A C 1
ATOM 3358 O O . ARG A 1 429 ? -10.389 -4.872 27.601 1.00 96.00 429 ARG A O 1
ATOM 3365 N N . ILE A 1 430 ? -9.945 -4.520 29.771 1.00 96.19 430 ILE A N 1
ATOM 3366 C CA . ILE A 1 430 ? -8.903 -5.547 29.875 1.00 96.19 430 ILE A CA 1
ATOM 3367 C C . ILE A 1 430 ? -9.436 -6.677 30.742 1.00 96.19 430 ILE A C 1
ATOM 3369 O O . ILE A 1 430 ? -9.777 -6.462 31.902 1.00 96.19 430 ILE A O 1
ATOM 3373 N N . HIS A 1 431 ? -9.467 -7.879 30.180 1.00 95.25 431 HIS A N 1
ATOM 3374 C CA . HIS A 1 431 ? -9.858 -9.092 30.887 1.00 95.25 431 HIS A CA 1
ATOM 3375 C C . HIS A 1 431 ? -8.622 -9.754 31.462 1.00 95.25 431 HIS A C 1
ATOM 3377 O O . HIS A 1 431 ? -7.659 -10.037 30.738 1.00 95.25 431 HIS A O 1
ATOM 3383 N N . TYR A 1 432 ? -8.650 -10.010 32.762 1.00 94.81 432 TYR A N 1
ATOM 3384 C CA . TYR A 1 432 ? -7.497 -10.520 33.481 1.00 94.81 432 TYR A CA 1
ATOM 3385 C C . TYR A 1 432 ? -7.903 -11.467 34.619 1.00 94.81 432 TYR A C 1
ATOM 3387 O O . TYR A 1 432 ? -9.041 -11.457 35.078 1.00 94.81 432 TYR A O 1
ATOM 3395 N N . VAL A 1 433 ? -6.963 -12.276 35.106 1.00 94.56 433 VAL A N 1
ATOM 3396 C CA . VAL A 1 433 ? -7.170 -13.214 36.223 1.00 94.56 433 VAL A CA 1
ATOM 3397 C C . VAL A 1 433 ? -7.112 -12.490 37.575 1.00 94.56 433 VAL A C 1
ATOM 3399 O O . VAL A 1 433 ? -6.077 -11.917 37.932 1.00 94.56 433 VAL A O 1
ATOM 3402 N N . LYS A 1 434 ? -8.192 -12.566 38.369 1.00 91.94 434 LYS A N 1
ATOM 3403 C CA . LYS A 1 434 ? -8.352 -11.852 39.657 1.00 91.94 434 LYS A CA 1
ATOM 3404 C C . LYS A 1 434 ? -7.231 -12.110 40.663 1.00 91.94 434 LYS A C 1
ATOM 3406 O O . LYS A 1 434 ? -6.879 -11.216 41.422 1.00 91.94 434 LYS A O 1
ATOM 3411 N N . SER A 1 435 ? -6.676 -13.320 40.692 1.00 91.56 435 SER A N 1
ATOM 3412 C CA . SER A 1 435 ? -5.625 -13.687 41.651 1.00 91.56 435 SER A CA 1
ATOM 3413 C C . SER A 1 435 ? -4.262 -13.055 41.344 1.00 91.56 435 SER A C 1
ATOM 3415 O O . SER A 1 435 ? -3.409 -13.003 42.225 1.00 91.56 435 SER A O 1
ATOM 3417 N N . MET A 1 436 ? -4.043 -12.566 40.119 1.00 92.00 436 MET A N 1
ATOM 3418 C CA . MET A 1 436 ? -2.738 -12.060 39.669 1.00 92.00 436 MET A CA 1
ATOM 3419 C C . MET A 1 436 ? -2.638 -10.538 39.640 1.00 92.00 436 MET A C 1
ATOM 3421 O O . MET A 1 436 ? -1.535 -9.981 39.723 1.00 92.00 436 MET A O 1
ATOM 3425 N N . TRP A 1 437 ? -3.784 -9.875 39.510 1.00 94.06 437 TRP A N 1
ATOM 3426 C CA . TRP A 1 437 ? -3.877 -8.457 39.203 1.00 94.06 437 TRP A CA 1
ATOM 3427 C C . TRP A 1 437 ? -4.962 -7.776 40.033 1.00 94.06 437 TRP A C 1
ATOM 3429 O O . TRP A 1 437 ? -5.989 -8.358 40.373 1.00 94.06 437 TRP A O 1
ATOM 3439 N N . ASN A 1 438 ? -4.729 -6.502 40.316 1.00 93.12 438 ASN A N 1
ATOM 3440 C CA . ASN A 1 438 ? -5.688 -5.576 40.898 1.00 93.12 438 ASN A CA 1
ATOM 3441 C C . ASN A 1 438 ? -5.499 -4.198 40.245 1.00 93.12 438 ASN A C 1
ATOM 3443 O O . ASN A 1 438 ? -4.544 -3.999 39.488 1.00 93.12 438 ASN A O 1
ATOM 3447 N N . ASP A 1 439 ? -6.390 -3.257 40.544 1.00 93.00 439 ASP A N 1
ATOM 3448 C CA . ASP A 1 439 ? -6.430 -1.931 39.916 1.00 93.00 439 ASP A CA 1
ATOM 3449 C C . ASP A 1 439 ? -5.093 -1.184 40.024 1.00 93.00 439 ASP A C 1
ATOM 3451 O O . ASP A 1 439 ? -4.591 -0.65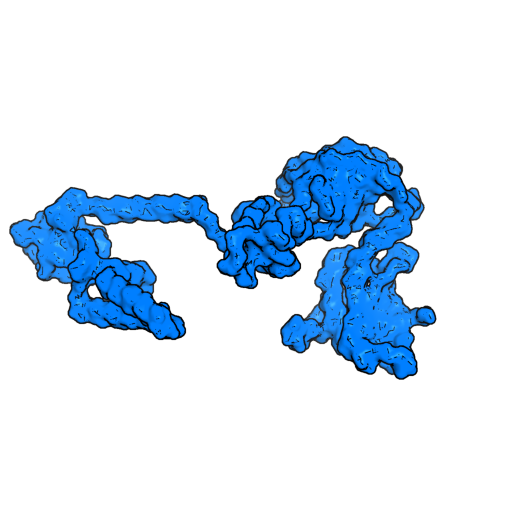4 39.031 1.00 93.00 439 ASP A O 1
ATOM 3455 N N . GLU A 1 440 ? -4.484 -1.175 41.214 1.00 92.88 440 GLU A N 1
ATOM 3456 C CA . GLU A 1 440 ? -3.217 -0.482 41.472 1.00 92.88 440 GLU A CA 1
ATOM 3457 C C . GLU A 1 440 ? -2.054 -1.122 40.712 1.00 92.88 440 GLU A C 1
ATOM 3459 O O . GLU A 1 440 ? -1.230 -0.426 40.110 1.00 92.88 440 GLU A O 1
ATOM 3464 N N . LYS A 1 441 ? -2.002 -2.458 40.706 1.00 93.88 441 LYS A N 1
ATOM 3465 C CA . LYS A 1 441 ? -0.958 -3.224 40.030 1.00 93.88 441 LYS A CA 1
ATOM 3466 C C . LYS A 1 441 ? -1.052 -3.070 38.515 1.00 93.88 441 LYS A C 1
ATOM 3468 O O . LYS A 1 441 ? -0.036 -2.815 37.879 1.00 93.88 441 LYS A O 1
ATOM 3473 N N . LEU A 1 442 ? -2.255 -3.147 37.940 1.00 94.06 442 LEU A N 1
ATOM 3474 C CA . LEU A 1 442 ? -2.474 -2.898 36.511 1.00 94.06 442 LEU A CA 1
ATOM 3475 C C . LEU A 1 442 ? -2.049 -1.480 36.133 1.00 94.06 442 LEU A C 1
ATOM 3477 O O . LEU A 1 442 ? -1.317 -1.289 35.162 1.00 94.06 442 LEU A O 1
ATOM 3481 N N . TRP A 1 443 ? -2.455 -0.480 36.919 1.00 95.06 443 TRP A N 1
ATOM 3482 C CA . TRP A 1 443 ? -2.067 0.901 36.658 1.00 95.06 443 TRP A CA 1
ATOM 3483 C C . TRP A 1 443 ? -0.547 1.079 36.651 1.00 95.06 443 TRP A C 1
ATOM 3485 O O . TRP A 1 443 ? 0.008 1.634 35.703 1.00 95.06 443 TRP A O 1
ATOM 3495 N N . LYS A 1 444 ? 0.138 0.556 37.668 1.00 94.06 444 LYS A N 1
ATOM 3496 C CA . LYS A 1 444 ? 1.583 0.717 37.826 1.00 94.06 444 LYS A CA 1
ATOM 3497 C C . LYS A 1 444 ? 2.398 -0.101 36.820 1.00 94.06 444 LYS A C 1
ATOM 3499 O O . LYS A 1 444 ? 3.320 0.435 36.216 1.00 94.06 444 LYS A O 1
ATOM 3504 N N . GLU A 1 445 ? 2.088 -1.385 36.658 1.00 93.69 445 GLU A N 1
ATOM 3505 C CA . GLU A 1 445 ? 2.932 -2.329 35.911 1.00 93.69 445 GLU A CA 1
ATOM 3506 C C . GLU A 1 445 ? 2.580 -2.424 34.424 1.00 93.69 445 GLU A C 1
ATOM 3508 O O . GLU A 1 445 ? 3.441 -2.792 33.631 1.00 93.69 445 GLU A O 1
ATOM 3513 N N . ILE A 1 446 ? 1.347 -2.086 34.027 1.00 94.12 446 ILE A N 1
ATOM 3514 C CA . ILE A 1 446 ? 0.916 -2.143 32.623 1.00 94.12 446 ILE A CA 1
ATOM 3515 C C . ILE A 1 446 ? 0.834 -0.743 32.020 1.00 94.12 446 ILE A C 1
ATOM 3517 O O . ILE A 1 446 ? 1.464 -0.459 30.999 1.00 94.12 446 ILE A O 1
ATOM 3521 N N . PHE A 1 447 ? 0.064 0.151 32.641 1.00 93.81 447 PHE A N 1
ATOM 3522 C CA . PHE A 1 447 ? -0.224 1.464 32.056 1.00 93.81 447 PHE A CA 1
ATOM 3523 C C . PHE A 1 447 ? 0.896 2.491 32.265 1.00 93.81 447 PHE A C 1
ATOM 3525 O O . PHE A 1 447 ? 1.084 3.354 31.407 1.00 93.81 447 PHE A O 1
ATOM 3532 N N . GLN A 1 448 ? 1.653 2.384 33.362 1.00 94.81 448 GLN A N 1
ATOM 3533 C CA . GLN A 1 448 ? 2.823 3.223 33.667 1.00 94.81 448 GLN A CA 1
ATOM 3534 C C . GLN A 1 448 ? 4.163 2.500 33.442 1.00 94.81 448 GLN A C 1
ATOM 3536 O O . GLN A 1 448 ? 5.201 2.966 33.910 1.00 94.81 448 GLN A O 1
ATOM 3541 N N . ALA A 1 449 ? 4.160 1.373 32.722 1.00 93.44 449 ALA A N 1
ATOM 3542 C CA . ALA A 1 449 ? 5.375 0.631 32.399 1.00 93.44 449 ALA A CA 1
ATOM 3543 C C . ALA A 1 449 ? 6.389 1.517 31.658 1.00 93.44 449 ALA A C 1
ATOM 3545 O O . ALA A 1 449 ? 6.050 2.124 30.644 1.00 93.44 449 ALA A O 1
ATOM 3546 N N . GLU A 1 450 ? 7.645 1.552 32.113 1.00 92.38 450 GLU A N 1
ATOM 3547 C CA . GLU A 1 450 ? 8.709 2.330 31.456 1.00 92.38 450 GLU A CA 1
ATOM 3548 C C . GLU A 1 450 ? 9.193 1.691 30.148 1.00 92.38 450 GLU A C 1
ATOM 3550 O O . GLU A 1 450 ? 9.704 2.383 29.266 1.00 92.38 450 GLU A O 1
ATOM 3555 N N . LYS A 1 451 ? 9.035 0.369 30.021 1.00 93.69 451 LYS A N 1
ATOM 3556 C CA . LYS A 1 451 ? 9.434 -0.434 28.862 1.00 93.69 451 LYS A CA 1
ATOM 3557 C C . LYS A 1 451 ? 8.364 -1.464 28.537 1.00 93.69 451 LYS A C 1
ATOM 3559 O O . LYS A 1 451 ? 7.748 -2.039 29.430 1.00 93.69 451 LYS A O 1
ATOM 3564 N N . TRP A 1 452 ? 8.178 -1.721 27.248 1.00 94.75 452 TRP A N 1
ATOM 3565 C CA . TRP A 1 452 ? 7.292 -2.761 26.743 1.00 94.75 452 TRP A CA 1
ATOM 3566 C C . TRP A 1 452 ? 8.091 -3.902 26.132 1.00 94.75 452 TRP A C 1
ATOM 3568 O O . TRP A 1 452 ? 8.882 -3.687 25.211 1.00 94.75 452 TRP A O 1
ATOM 3578 N N . THR A 1 453 ? 7.827 -5.121 26.595 1.00 93.69 453 THR A N 1
ATOM 3579 C CA . THR A 1 453 ? 8.301 -6.353 25.961 1.00 93.69 453 THR A CA 1
ATOM 3580 C C . THR A 1 453 ? 7.355 -6.738 24.828 1.00 93.69 453 THR A C 1
ATOM 3582 O O . THR A 1 453 ? 6.210 -7.123 25.052 1.00 93.69 453 THR A O 1
ATOM 3585 N N . LEU A 1 454 ? 7.829 -6.621 23.592 1.00 92.56 454 LEU A N 1
ATOM 3586 C CA . LEU A 1 454 ? 7.054 -6.862 22.381 1.00 92.56 454 LEU A CA 1
ATOM 3587 C C . LEU A 1 454 ? 7.440 -8.199 21.760 1.00 92.56 454 LEU A C 1
ATOM 3589 O O . LEU A 1 454 ? 8.626 -8.487 21.595 1.00 92.56 454 LEU A O 1
ATOM 3593 N N . ARG A 1 455 ? 6.441 -8.976 21.347 1.00 88.31 455 ARG A N 1
ATOM 3594 C CA . ARG A 1 455 ? 6.630 -10.181 20.537 1.00 88.31 455 ARG A CA 1
ATOM 3595 C C . ARG A 1 455 ? 6.560 -9.820 19.054 1.00 88.31 455 ARG A C 1
ATOM 3597 O O . ARG A 1 455 ? 5.534 -9.325 18.581 1.00 88.31 455 ARG A O 1
ATOM 3604 N N . MET A 1 456 ? 7.650 -10.062 18.336 1.00 85.81 456 MET A N 1
ATOM 3605 C CA . MET A 1 456 ? 7.784 -9.803 16.903 1.00 85.81 456 MET A CA 1
ATOM 3606 C C . MET A 1 456 ? 7.211 -10.964 16.072 1.00 85.81 456 MET A C 1
ATOM 3608 O O . MET A 1 456 ? 6.994 -12.067 16.577 1.00 85.81 456 MET A O 1
ATOM 3612 N N . ALA A 1 457 ? 6.958 -10.722 14.782 1.00 78.56 457 ALA A N 1
ATOM 3613 C CA . ALA A 1 457 ? 6.369 -11.720 13.879 1.00 78.56 457 ALA A CA 1
ATOM 3614 C C . ALA A 1 457 ? 7.264 -12.956 13.656 1.00 78.56 457 ALA A C 1
ATOM 3616 O O . ALA A 1 457 ? 6.753 -14.035 13.376 1.00 78.56 457 ALA A O 1
ATOM 3617 N N . ASP A 1 458 ? 8.580 -12.812 13.821 1.00 80.94 458 ASP A N 1
ATOM 3618 C CA . ASP A 1 458 ? 9.567 -13.899 13.755 1.00 80.94 458 ASP A CA 1
ATOM 3619 C C . ASP A 1 458 ? 9.665 -14.717 15.060 1.00 80.94 458 ASP A C 1
ATOM 3621 O O . ASP A 1 458 ? 10.475 -15.635 15.162 1.00 80.94 458 ASP A O 1
ATOM 3625 N N . GLY A 1 459 ? 8.842 -14.395 16.065 1.00 81.00 459 GLY A N 1
ATOM 3626 C CA . GLY A 1 459 ? 8.827 -15.057 17.367 1.00 81.00 459 GLY A CA 1
ATOM 3627 C C . GLY A 1 459 ? 9.851 -14.519 18.367 1.00 81.00 459 GLY A C 1
ATOM 3628 O O . GLY A 1 459 ? 9.857 -14.977 19.509 1.00 81.00 459 GLY A O 1
ATOM 3629 N N . THR A 1 460 ? 10.679 -13.543 17.987 1.00 89.81 460 THR A N 1
ATOM 3630 C CA . THR A 1 460 ? 11.637 -12.912 18.903 1.00 89.81 460 THR A CA 1
ATOM 3631 C C . THR A 1 460 ? 10.963 -11.902 19.833 1.00 89.81 460 THR A C 1
ATOM 3633 O O . THR A 1 460 ? 9.884 -11.374 19.545 1.00 89.81 460 THR A O 1
ATOM 3636 N N . PHE A 1 461 ? 11.613 -11.621 20.964 1.00 91.06 461 PHE A N 1
ATOM 3637 C CA . PHE A 1 461 ? 11.179 -10.599 21.914 1.00 91.06 461 PHE A CA 1
ATOM 3638 C C . PHE A 1 461 ? 12.089 -9.379 21.837 1.00 91.06 461 PHE A C 1
ATOM 3640 O O . PHE A 1 461 ? 13.312 -9.505 21.754 1.00 91.06 461 PHE A O 1
ATOM 3647 N N . LYS A 1 462 ? 11.491 -8.189 21.882 1.00 93.25 462 LYS A N 1
ATOM 3648 C CA . LYS A 1 462 ? 12.210 -6.916 21.848 1.00 93.25 462 LYS A CA 1
ATOM 3649 C C . LYS A 1 462 ? 11.638 -5.943 22.866 1.00 93.25 462 LYS A C 1
ATOM 3651 O O . LYS A 1 462 ? 10.427 -5.767 22.938 1.00 93.25 462 LYS A O 1
ATOM 3656 N N . GLU A 1 463 ? 12.513 -5.251 23.583 1.00 94.12 463 GLU A N 1
ATOM 3657 C CA . GLU A 1 463 ? 12.113 -4.129 24.429 1.00 94.12 463 GLU A CA 1
ATOM 3658 C C . GLU A 1 463 ? 12.019 -2.826 23.630 1.00 94.12 463 GLU A C 1
ATOM 3660 O O . GLU A 1 463 ? 12.856 -2.528 22.768 1.00 94.12 463 GLU A O 1
ATOM 3665 N N . ALA A 1 464 ? 10.988 -2.037 23.914 1.00 93.06 464 ALA A N 1
ATOM 3666 C CA . ALA A 1 464 ? 10.776 -0.726 23.316 1.00 93.06 464 ALA A CA 1
ATOM 3667 C C . ALA A 1 464 ? 10.173 0.257 24.324 1.00 93.06 464 ALA A C 1
ATOM 3669 O O . ALA A 1 464 ? 9.513 -0.145 25.281 1.00 93.06 464 ALA A O 1
ATOM 3670 N N . ASP A 1 465 ? 10.373 1.551 24.079 1.00 94.06 465 ASP A N 1
ATOM 3671 C CA . ASP A 1 465 ? 9.709 2.599 24.853 1.00 94.06 465 ASP A CA 1
ATOM 3672 C C . ASP A 1 465 ? 8.192 2.616 24.578 1.00 94.06 465 ASP A C 1
ATOM 3674 O O . ASP A 1 465 ? 7.773 2.401 23.427 1.00 94.06 465 ASP A O 1
ATOM 3678 N N . PRO A 1 466 ? 7.361 2.915 25.594 1.00 92.00 466 PRO A N 1
ATOM 3679 C CA . PRO A 1 466 ? 5.924 3.076 25.441 1.00 92.00 466 PRO A CA 1
ATOM 3680 C C . PRO A 1 466 ? 5.579 4.105 24.369 1.00 92.00 466 PRO A C 1
ATOM 3682 O O . PRO A 1 466 ? 6.023 5.254 24.392 1.00 92.00 466 PRO A O 1
ATOM 3685 N N . ARG A 1 467 ? 4.728 3.695 23.426 1.00 91.06 467 ARG A N 1
ATOM 3686 C CA . ARG A 1 467 ? 4.223 4.582 22.363 1.00 91.06 467 ARG A CA 1
ATOM 3687 C C . ARG A 1 467 ? 2.914 5.269 22.727 1.00 91.06 467 ARG A C 1
ATOM 3689 O O . ARG A 1 467 ? 2.482 6.173 22.017 1.00 91.06 467 ARG A O 1
ATOM 3696 N N . LEU A 1 468 ? 2.281 4.826 23.809 1.00 92.12 468 LEU A N 1
ATOM 3697 C CA . LEU A 1 468 ? 1.054 5.391 24.349 1.00 92.12 468 LEU A CA 1
ATOM 3698 C C . LEU A 1 468 ? 1.314 5.864 25.772 1.00 92.12 468 LEU A C 1
ATOM 3700 O O . LEU A 1 468 ? 2.071 5.240 26.510 1.00 92.12 468 LEU A O 1
ATOM 3704 N N . LYS A 1 469 ? 0.663 6.965 26.140 1.00 88.81 469 LYS A N 1
ATOM 3705 C CA . LYS A 1 469 ? 0.645 7.476 27.507 1.00 88.81 469 LYS A CA 1
ATOM 3706 C C . LYS A 1 469 ? -0.785 7.445 28.010 1.00 88.81 469 LYS A C 1
ATOM 3708 O O . LYS A 1 469 ? -1.680 7.969 27.347 1.00 88.81 469 LYS A O 1
ATOM 3713 N N . PHE A 1 470 ? -0.973 6.848 29.176 1.00 90.88 470 PHE A N 1
ATOM 3714 C CA . PHE A 1 470 ? -2.253 6.780 29.862 1.00 90.88 470 PHE A CA 1
ATOM 3715 C C . PHE A 1 470 ? -2.196 7.717 31.067 1.00 90.88 470 PHE A C 1
ATOM 3717 O O . PHE A 1 470 ? -1.244 7.669 31.843 1.00 90.88 470 PHE A O 1
ATOM 3724 N N . THR A 1 471 ? -3.177 8.610 31.193 1.00 88.00 471 THR A N 1
ATOM 3725 C CA . THR A 1 471 ? -3.172 9.661 32.227 1.00 88.00 471 THR A CA 1
ATOM 3726 C C . THR A 1 471 ? -4.178 9.411 33.339 1.00 88.00 471 THR A C 1
ATOM 3728 O O . THR A 1 471 ? -3.910 9.759 34.482 1.00 88.00 471 THR A O 1
ATOM 3731 N N . ASN A 1 472 ? -5.318 8.800 33.013 1.00 88.94 472 ASN A N 1
ATOM 3732 C CA . ASN A 1 472 ? -6.407 8.582 33.956 1.00 88.94 472 ASN A CA 1
ATOM 3733 C C . ASN A 1 472 ? -6.527 7.086 34.257 1.00 88.94 472 ASN A C 1
ATOM 3735 O O . ASN A 1 472 ? -6.629 6.316 33.302 1.00 88.94 472 ASN A O 1
ATOM 3739 N N . PRO A 1 473 ? -6.534 6.672 35.533 1.00 90.69 473 PRO A N 1
ATOM 3740 C CA . PRO A 1 473 ? -6.748 5.279 35.887 1.00 90.69 473 PRO A CA 1
ATOM 3741 C C . PRO A 1 473 ? -8.199 4.862 35.626 1.00 90.69 473 PRO A C 1
ATOM 3743 O O . PRO A 1 473 ? -9.138 5.633 35.831 1.00 90.69 473 PRO A O 1
ATOM 3746 N N . GLY A 1 474 ? -8.364 3.620 35.188 1.00 91.19 474 GLY A N 1
ATOM 3747 C CA . GLY A 1 474 ? -9.627 2.892 35.205 1.00 91.19 474 GLY A CA 1
ATOM 3748 C C . GLY A 1 474 ? -9.886 2.194 36.541 1.00 91.19 474 GLY A C 1
ATOM 3749 O O . GLY A 1 474 ? -9.160 2.399 37.520 1.00 91.19 474 GLY A O 1
ATOM 3750 N N . LYS A 1 475 ? -10.921 1.355 36.569 1.00 94.25 475 LYS A N 1
ATOM 3751 C CA . LYS A 1 475 ? -11.312 0.553 37.735 1.00 94.25 475 LYS A CA 1
ATOM 3752 C C . LYS A 1 475 ? -11.802 -0.820 37.311 1.00 94.25 475 LYS A C 1
ATOM 3754 O O . LYS A 1 475 ? -12.346 -0.976 36.218 1.00 94.25 475 LYS A O 1
ATOM 3759 N N . THR A 1 476 ? -11.662 -1.795 38.197 1.00 93.06 476 THR A N 1
ATOM 3760 C CA . THR A 1 476 ? -12.255 -3.110 37.967 1.00 93.06 476 THR A CA 1
ATOM 3761 C C . THR A 1 476 ? -13.752 -3.078 38.206 1.00 93.06 476 THR A C 1
ATOM 3763 O O . THR A 1 476 ? -14.224 -2.667 39.267 1.00 93.06 476 THR A O 1
ATOM 3766 N N . VAL A 1 477 ? -14.498 -3.541 37.210 1.00 90.06 477 VAL A N 1
ATOM 3767 C CA . VAL A 1 477 ? -15.942 -3.731 37.278 1.00 90.06 477 VAL A CA 1
ATOM 3768 C C . VAL A 1 477 ? -16.252 -5.216 37.425 1.00 90.06 477 VAL A C 1
ATOM 3770 O O . VAL A 1 477 ? -15.521 -6.089 36.950 1.00 90.06 477 VAL A O 1
ATOM 3773 N N . THR A 1 478 ? -17.333 -5.503 38.139 1.00 72.56 478 THR A N 1
ATOM 3774 C CA . THR A 1 478 ? -17.927 -6.839 38.167 1.00 72.56 478 THR A CA 1
ATOM 3775 C C . THR A 1 478 ? -18.837 -6.955 36.951 1.00 72.56 478 THR A C 1
ATOM 3777 O O . THR A 1 478 ? -19.639 -6.052 36.719 1.00 72.56 478 THR A O 1
ATOM 3780 N N . GLU A 1 479 ? -18.647 -8.004 36.148 1.00 58.66 479 GLU A N 1
ATOM 3781 C CA . GLU A 1 479 ? -19.609 -8.369 35.099 1.00 58.66 479 GLU A CA 1
ATOM 3782 C C . GLU A 1 479 ? -20.885 -8.958 35.695 1.00 58.66 479 GLU A C 1
ATOM 3784 O O . GLU A 1 479 ? -20.774 -9.699 36.705 1.00 58.66 479 GLU A O 1
#

Nearest PDB structures (foldseek):
  1osd-assembly2_B  TM=8.453E-01  e=1.622E-02  Cupriavidus metallidurans
  1kqk-assembly1_A  TM=6.754E-01  e=8.068E-03  Bacillus subtilis
  6ff2-assembly1_B  TM=8.360E-01  e=6.556E-02  Staphylococcus aureus subsp. aureus NCTC 8325
  6fxd-assembly1_B-2  TM=5.033E-01  e=1.706E+00  Pseudomonas fluorescens
  6fxd-assembly1_A-2  TM=3.577E-01  e=1.135E+00  Pseudomonas fluorescens